Protein AF-A0A6C0HAI2-F1 (afdb_monomer)

Secondary structure (DSSP, 8-state):
---EESSHHHHHHHHHHHHHHHHHHTT-TT--PPPP-----SHHHHHHHHHHHHHHHHHHHHHT--TT----TTT--HHHHTTTS-TTTHHHHHHHHHHHHHHHHHHHHHHHH-HHHHHHHHSS-EEETTEEE--S----GGG--GGGEEEEEEE-SSTT--EEEEEEE--STT--TTHHHHHHHHHHHHHHHHHSS-GGGGTEEEEE--SEEEEE-TTS-EEEEE----TT--HHHHHHHHHHHHHHHHHHHHHHHHHTTSS---GGGS-TTSPP-HHHHHHHHHHHHT--SB-TTS-B-HHHHHHHHHHT--SS-S--TT-S-----S--HHHHHHHHHHHHHHTS-HHHHHHHHHHHHHHHHHHHHHTHHHHH-TT----HHHHHHHHHHHHHHHHHHHHTT-S--SHHHHIIIIIIIITT---SS----SS-SSBSSGGGG--HHHHHHHHHHHHHHHHHHIIIIIT-GGGHHHHHHHHHHHHHHHHHHHHHHHHHHHHHHHHHH-S----HHHHHHHHHHHHHHHHHHHHHHHHHHHHHHHHH----------------------------------

Radius of gyration: 26.61 Å; Cα contacts (8 Å, |Δi|>4): 722; chains: 1; bounding box: 64×71×85 Å

pLDDT: mean 76.35, std 20.36, range [27.28, 97.69]

Foldseek 3Di:
DDWDFLALVCLQVVLVVLLVVLCVVVVVVVDDQDGADQDDPAPVSLLVVLVVLLVVLQVQQQVQDDPPDRSGLVPFAQLPCLVSGDPVCLSVNLSSLSSLLSNLSSVLNVLLVPQVSVCVQAVDFDQFLQFTQHDDGRDDDLLDDSRQKIWDWDWDSDSNIAIEIEIEGADQQSDRFLHLLVSQSSSQSSSCVNRVDGCNSSSYFYDYPPQWYWDQDPVRDIFTFGQLFCAPPDPVLLLVLLLLLVLLLLLLQVVLCVLVCVLVDQQQPDHNPDPRPVVSLVVSLVSLVPDDCAPPVQQGPPLVNVVCVLLLNPPRHQDDPPRPDHPPDPCSVSSVSSSVLNSLQRNDYLNVLSVVLSVLVSVLRVLSSVCSVCQNDLFNPVDPVSVVSSSSSQSSQSSSCSSSSDLQRGSLLCLLVVFPVVVVPDPPDDDFDPSDGRGSHSLSSQHLSSLVSNLSSLSSQLVSLCSNALLDPVRPVVSVVSCVRRVVSNVSSSVSNVVNVVVVVCVVPPPDCPDPVVVVVCVVVVVVVVVVVSVVVSVVSVVVVVVPDDPPPDDDDDDDDDDDDDDDDDDDDDDDDDDDDD

Solvent-accessible surface area (backbone atoms only — not comparable to full-atom values): 32892 Å² total; per-residue (Å²): 126,79,67,38,56,44,44,68,64,49,49,53,53,48,49,53,51,52,51,51,52,31,34,62,76,68,70,38,85,88,65,79,78,80,77,77,83,84,86,67,90,47,70,65,60,46,48,53,54,49,49,56,48,50,51,53,49,39,52,54,31,57,74,38,42,52,96,90,52,80,40,39,71,90,76,56,36,44,86,62,51,55,78,64,37,54,81,84,49,33,59,54,50,41,51,49,52,49,50,52,52,49,47,47,51,46,48,39,57,52,33,71,74,29,62,70,61,34,47,75,64,29,73,45,81,41,77,46,71,45,32,83,33,62,56,96,72,88,69,61,64,96,66,47,62,63,71,45,24,28,37,32,74,46,60,56,80,49,70,86,49,49,37,40,32,33,41,31,68,53,56,62,92,77,44,52,73,36,53,57,28,49,52,54,48,48,40,51,40,48,42,26,71,73,67,52,40,60,52,65,38,63,33,33,48,80,43,72,51,82,53,53,47,49,40,80,41,97,87,76,46,72,44,61,22,33,58,65,53,21,62,86,50,48,72,67,57,49,55,73,42,32,24,44,55,44,13,50,35,52,43,32,47,51,48,26,35,41,77,64,55,74,40,83,70,67,50,44,76,46,41,70,79,50,82,74,59,64,66,54,50,50,50,52,49,51,54,50,72,69,59,60,77,40,46,100,84,59,44,28,43,70,79,54,41,59,45,24,66,73,69,68,45,31,87,63,42,63,80,52,96,82,44,97,37,72,51,82,59,97,74,53,68,38,56,60,46,6,43,50,53,31,45,63,46,54,71,31,34,44,59,58,29,51,54,52,21,36,56,29,40,20,50,28,41,42,55,47,46,79,42,33,69,65,56,70,35,94,72,62,70,91,44,72,65,61,56,50,52,33,50,54,35,43,43,30,46,11,43,22,27,53,37,67,70,47,90,68,34,43,61,40,27,42,29,48,50,52,46,24,61,70,58,60,52,77,85,76,89,70,82,65,62,86,82,56,57,49,21,76,41,51,67,60,23,49,13,61,45,20,26,52,54,29,28,53,55,31,46,26,50,48,51,18,44,43,72,54,20,57,81,42,85,94,31,44,69,60,21,52,56,48,47,69,58,33,52,58,54,28,50,50,23,53,51,54,40,51,52,55,53,51,51,56,47,32,72,74,70,43,91,60,88,77,54,66,63,56,59,52,47,47,50,53,49,48,54,47,50,48,57,48,50,53,52,49,51,52,54,49,55,60,51,51,60,66,71,71,60,80,83,78,87,77,90,78,88,79,90,79,92,78,87,82,80,90,75,86,81,80,83,81,78,88,78,89,77,90,82,84,89,132

Nearest PDB structures (foldseek):
  7y50-assembly1_A  TM=1.697E-01  e=5.770E+00  Streptantibioticus cattleyicolor
  7y87-assembly1_A  TM=1.625E-01  e=9.893E+00  Streptantibioticus cattleyicolor

Structure (mmCIF, N/CA/C/O backbone):
data_AF-A0A6C0HAI2-F1
#
_entry.id   AF-A0A6C0HAI2-F1
#
loop_
_atom_site.group_PDB
_atom_site.id
_atom_site.type_symbol
_atom_site.label_atom_id
_atom_site.label_alt_id
_atom_site.label_comp_id
_atom_site.label_asym_id
_atom_site.label_entity_id
_atom_site.label_seq_id
_atom_site.pdbx_PDB_ins_code
_atom_site.Cartn_x
_atom_site.Cartn_y
_atom_site.Cartn_z
_atom_site.occupancy
_atom_site.B_iso_or_equiv
_atom_site.auth_seq_id
_atom_site.auth_comp_id
_atom_site.auth_asym_id
_atom_site.auth_atom_id
_atom_site.pdbx_PDB_model_num
ATOM 1 N N . MET A 1 1 ? -10.559 -5.065 -10.187 1.00 58.41 1 MET A N 1
ATOM 2 C CA . MET A 1 1 ? -11.868 -4.382 -10.156 1.00 58.41 1 MET A CA 1
ATOM 3 C C . MET A 1 1 ? -11.741 -3.027 -10.829 1.00 58.41 1 MET A C 1
ATOM 5 O O . MET A 1 1 ? -10.653 -2.462 -10.747 1.00 58.41 1 MET A O 1
ATOM 9 N N . PRO A 1 2 ? -12.788 -2.547 -11.521 1.00 72.25 2 PRO A N 1
ATOM 10 C CA . PRO A 1 2 ? -12.828 -1.164 -11.979 1.00 72.25 2 PRO A CA 1
ATOM 11 C C . PRO A 1 2 ? -12.835 -0.239 -10.762 1.00 72.25 2 PRO A C 1
ATOM 13 O O . PRO A 1 2 ? -13.408 -0.588 -9.730 1.00 72.25 2 PRO A O 1
ATOM 16 N N . LEU A 1 3 ? -12.199 0.919 -10.889 1.00 83.69 3 LEU A N 1
ATOM 17 C CA . LEU A 1 3 ? -12.371 1.970 -9.903 1.00 83.69 3 LEU A CA 1
ATOM 18 C C . LEU A 1 3 ? -13.793 2.531 -9.988 1.00 83.69 3 LEU A C 1
ATOM 20 O O . LEU A 1 3 ? -14.357 2.642 -11.078 1.00 83.69 3 LEU A O 1
ATOM 24 N N . VAL A 1 4 ? -14.352 2.901 -8.844 1.00 88.75 4 VAL A N 1
ATOM 25 C CA . VAL A 1 4 ? -15.675 3.529 -8.729 1.00 88.75 4 VAL A CA 1
ATOM 26 C C . VAL A 1 4 ? -15.524 4.955 -8.222 1.00 88.75 4 VAL A C 1
ATOM 28 O O . VAL A 1 4 ? -14.529 5.269 -7.582 1.00 88.75 4 VAL A O 1
ATOM 31 N N . ASN A 1 5 ? -16.490 5.834 -8.476 1.00 91.69 5 ASN A N 1
ATOM 32 C CA . ASN A 1 5 ? -16.443 7.191 -7.921 1.00 91.69 5 ASN A CA 1
ATOM 33 C C . ASN A 1 5 ? -16.465 7.128 -6.387 1.00 91.69 5 ASN A C 1
ATOM 35 O O . ASN A 1 5 ? -17.247 6.363 -5.824 1.00 91.69 5 ASN A O 1
ATOM 39 N N . PHE A 1 6 ? -15.654 7.935 -5.710 1.00 93.75 6 PHE A N 1
ATOM 40 C CA . PHE A 1 6 ? -15.617 8.008 -4.254 1.00 93.75 6 PHE A CA 1
ATOM 41 C C . PHE A 1 6 ? -16.799 8.838 -3.750 1.00 93.75 6 PHE A C 1
ATOM 43 O O . PHE A 1 6 ? -16.727 10.048 -3.559 1.00 93.75 6 PHE A O 1
ATOM 50 N N . ASN A 1 7 ? -17.932 8.165 -3.595 1.00 94.88 7 ASN A N 1
ATOM 51 C CA . ASN A 1 7 ? -19.150 8.730 -3.043 1.00 94.88 7 ASN A CA 1
ATOM 52 C C . ASN A 1 7 ? -19.870 7.692 -2.182 1.00 94.88 7 ASN A C 1
ATOM 54 O O . ASN A 1 7 ? -19.591 6.495 -2.270 1.00 94.88 7 ASN A O 1
ATOM 58 N N . GLN A 1 8 ? -20.819 8.163 -1.375 1.00 95.50 8 GLN A N 1
ATOM 59 C CA . GLN A 1 8 ? -21.605 7.326 -0.470 1.00 95.50 8 GLN A CA 1
ATOM 60 C C . GLN A 1 8 ? -22.185 6.081 -1.153 1.00 95.50 8 GLN A C 1
ATOM 62 O O . GLN A 1 8 ? -21.957 4.969 -0.681 1.00 95.50 8 GLN A O 1
ATOM 67 N N . LYS A 1 9 ? -22.862 6.247 -2.297 1.00 95.62 9 LYS A N 1
ATOM 68 C CA . LYS A 1 9 ? -23.491 5.133 -3.016 1.00 95.62 9 LYS A CA 1
ATOM 69 C C . LYS A 1 9 ? -22.469 4.070 -3.425 1.00 95.62 9 LYS A C 1
ATOM 71 O O . LYS A 1 9 ? -22.665 2.899 -3.130 1.00 95.62 9 LYS A O 1
ATOM 76 N N . SER A 1 10 ? -21.364 4.463 -4.058 1.00 95.06 10 SER A N 1
ATOM 77 C CA . SER A 1 10 ? -20.327 3.521 -4.493 1.00 95.06 10 SER A CA 1
ATOM 78 C C . SER A 1 10 ? -19.691 2.758 -3.328 1.00 95.06 10 SER A C 1
ATOM 80 O O . SER A 1 10 ? -19.341 1.589 -3.485 1.00 95.06 10 SER A O 1
ATOM 82 N N . ILE A 1 11 ? -19.527 3.404 -2.167 1.00 95.75 11 ILE A N 1
ATOM 83 C CA . ILE A 1 11 ? -18.979 2.772 -0.959 1.00 95.75 11 ILE A CA 1
ATOM 84 C C . ILE A 1 11 ? -19.963 1.715 -0.434 1.00 95.75 11 ILE A C 1
ATOM 86 O O . ILE A 1 11 ? -19.559 0.581 -0.179 1.00 95.75 11 ILE A O 1
ATOM 90 N N . VAL A 1 12 ? -21.254 2.049 -0.337 1.00 96.38 12 VAL A N 1
ATOM 91 C CA . VAL A 1 12 ? -22.316 1.131 0.117 1.00 96.38 12 VAL A CA 1
ATOM 92 C C . VAL A 1 12 ? -22.511 -0.038 -0.855 1.00 96.38 12 VAL A C 1
ATOM 94 O O . VAL A 1 12 ? -22.564 -1.197 -0.431 1.00 96.38 12 VAL A O 1
ATOM 97 N N . ASP A 1 13 ? -22.556 0.244 -2.158 1.00 95.50 13 ASP A N 1
ATOM 98 C CA . ASP A 1 13 ? -22.670 -0.770 -3.209 1.00 95.50 13 ASP A CA 1
ATOM 99 C C . ASP A 1 13 ? -21.446 -1.703 -3.198 1.00 95.50 13 ASP A C 1
ATOM 101 O O . ASP A 1 13 ? -21.588 -2.923 -3.311 1.00 95.50 13 ASP A O 1
ATOM 105 N N . GLY A 1 14 ? -20.244 -1.143 -3.009 1.00 94.56 14 GLY A N 1
ATOM 106 C CA . GLY A 1 14 ? -18.997 -1.895 -2.868 1.00 94.56 14 GLY A CA 1
ATOM 107 C C . GLY A 1 14 ? -19.020 -2.841 -1.667 1.00 94.56 14 GLY A C 1
ATOM 108 O O . GLY A 1 14 ? -18.774 -4.034 -1.834 1.00 94.56 14 GLY A O 1
ATOM 109 N N . TYR A 1 15 ? -19.400 -2.339 -0.487 1.00 95.69 15 TYR A N 1
ATOM 110 C CA . TYR A 1 15 ? -19.545 -3.151 0.726 1.00 95.69 15 TYR A CA 1
ATOM 111 C C . TYR A 1 15 ? -20.521 -4.308 0.511 1.00 95.69 15 TYR A C 1
ATOM 113 O O . TYR A 1 15 ? -20.198 -5.469 0.761 1.00 95.69 15 TYR A O 1
ATOM 121 N N . THR A 1 16 ? -21.709 -3.988 -0.005 1.00 95.75 16 THR A N 1
ATOM 122 C CA . THR A 1 16 ? -22.779 -4.959 -0.251 1.00 95.75 16 THR A CA 1
ATOM 123 C C . THR A 1 16 ? -22.314 -6.051 -1.207 1.00 95.75 16 THR A C 1
ATOM 125 O O . THR A 1 16 ? -22.527 -7.239 -0.961 1.00 95.75 16 THR A O 1
ATOM 128 N N . LYS A 1 17 ? -21.640 -5.666 -2.295 1.00 94.81 17 LYS A N 1
ATOM 129 C CA . LYS A 1 17 ? -21.094 -6.600 -3.279 1.00 94.81 17 LYS A CA 1
ATOM 130 C C . LYS A 1 17 ? -20.059 -7.540 -2.661 1.00 94.81 17 LYS A C 1
ATOM 132 O O . LYS A 1 17 ? -20.156 -8.751 -2.868 1.00 94.81 17 LYS A O 1
ATOM 137 N N . ASP A 1 18 ? -19.094 -7.006 -1.921 1.00 94.00 18 ASP A N 1
ATOM 138 C CA . ASP A 1 18 ? -17.981 -7.795 -1.389 1.00 94.00 18 ASP A CA 1
ATOM 139 C C . ASP A 1 18 ? -18.441 -8.742 -0.281 1.00 94.00 18 ASP A C 1
ATOM 141 O O . ASP A 1 18 ? -18.089 -9.924 -0.288 1.00 94.00 18 ASP A O 1
ATOM 145 N N . VAL A 1 19 ? -19.330 -8.278 0.597 1.00 94.75 19 VAL A N 1
ATOM 146 C CA . VAL A 1 19 ? -19.957 -9.107 1.629 1.00 94.75 19 VAL A CA 1
ATOM 147 C C . VAL A 1 19 ? -20.820 -10.214 1.030 1.00 94.75 19 VAL A C 1
ATOM 149 O O . VAL A 1 19 ? -20.687 -11.369 1.431 1.00 94.75 19 VAL A O 1
ATOM 152 N N . ASN A 1 20 ? -21.669 -9.908 0.046 1.00 94.56 20 ASN A N 1
ATOM 153 C CA . ASN A 1 20 ? -22.500 -10.928 -0.597 1.00 94.56 20 ASN A CA 1
ATOM 154 C C . ASN A 1 20 ? -21.644 -11.959 -1.338 1.00 94.56 20 ASN A C 1
ATOM 156 O O . ASN A 1 20 ? -21.903 -13.160 -1.253 1.00 94.56 20 ASN A O 1
ATOM 160 N N . SER A 1 21 ? -20.594 -11.508 -2.030 1.00 94.25 21 SER A N 1
ATOM 161 C CA . SER A 1 21 ? -19.612 -12.396 -2.654 1.00 94.25 21 SER A CA 1
ATOM 162 C C . SER A 1 21 ? -18.973 -13.316 -1.611 1.00 94.25 21 SER A C 1
ATOM 164 O O . SER A 1 21 ? -18.939 -14.534 -1.790 1.00 94.25 21 SER A O 1
ATOM 166 N N . PHE A 1 22 ? -18.530 -12.764 -0.482 1.00 94.94 22 PHE A N 1
ATOM 167 C CA . PHE A 1 22 ? -17.931 -13.530 0.605 1.00 94.94 22 PHE A CA 1
ATOM 168 C C . PHE A 1 22 ? -18.897 -14.562 1.208 1.00 94.94 22 PHE A C 1
ATOM 170 O O . PHE A 1 22 ? -18.537 -15.736 1.320 1.00 94.94 22 PHE A O 1
ATOM 177 N N . ILE A 1 23 ? -20.127 -14.160 1.546 1.00 94.50 23 ILE A N 1
ATOM 178 C CA . ILE A 1 23 ? -21.159 -15.036 2.124 1.00 94.50 23 ILE A CA 1
ATOM 179 C C . ILE A 1 23 ? -21.484 -16.193 1.178 1.00 94.50 23 ILE A C 1
ATOM 181 O O . ILE A 1 23 ? -21.530 -17.348 1.611 1.00 94.50 23 ILE A O 1
ATOM 185 N N . ASN A 1 24 ? -21.666 -15.899 -0.111 1.00 93.81 24 ASN A N 1
ATOM 186 C CA . ASN A 1 24 ? -21.979 -16.907 -1.120 1.00 93.81 24 ASN A CA 1
ATOM 187 C C . ASN A 1 24 ? -20.831 -17.908 -1.288 1.00 93.81 24 ASN A C 1
ATOM 189 O O . ASN A 1 24 ? -21.061 -19.118 -1.272 1.00 93.81 24 ASN A O 1
ATOM 193 N N . ASN A 1 25 ? -19.590 -17.423 -1.376 1.00 92.81 25 ASN A N 1
ATOM 194 C CA . ASN A 1 25 ? -18.416 -18.278 -1.556 1.00 92.81 25 ASN A CA 1
ATOM 195 C C . ASN A 1 25 ? -18.114 -19.149 -0.327 1.00 92.81 25 ASN A C 1
ATOM 197 O O . ASN A 1 25 ? -17.662 -20.283 -0.475 1.00 92.81 25 ASN A O 1
ATOM 201 N N . ASN A 1 26 ? -18.419 -18.659 0.878 1.00 90.50 26 ASN A N 1
ATOM 202 C CA . ASN A 1 26 ? -18.211 -19.389 2.131 1.00 90.50 26 ASN A CA 1
ATOM 203 C C . ASN A 1 26 ? -19.465 -20.144 2.620 1.00 90.50 26 ASN A C 1
ATOM 205 O O . ASN A 1 26 ? -19.436 -20.741 3.694 1.00 90.50 26 ASN A O 1
ATOM 209 N N . LYS A 1 27 ? -20.558 -20.159 1.839 1.00 92.81 27 LYS A N 1
ATOM 210 C CA . LYS A 1 27 ? -21.834 -20.838 2.156 1.00 92.81 27 LYS A CA 1
ATOM 211 C C . LYS A 1 27 ? -22.443 -20.416 3.504 1.00 92.81 27 LYS A C 1
ATOM 213 O O . LYS A 1 27 ? -23.020 -21.229 4.224 1.00 92.81 27 LYS A O 1
ATOM 218 N N . MET A 1 28 ? -22.350 -19.133 3.840 1.00 91.00 28 MET A N 1
ATOM 219 C CA . MET A 1 28 ? -22.772 -18.575 5.132 1.00 91.00 28 MET A CA 1
ATOM 220 C C . MET A 1 28 ? -24.189 -17.984 5.103 1.00 91.00 28 MET A C 1
ATOM 222 O O . MET A 1 28 ? -24.422 -16.889 5.603 1.00 91.00 28 MET A O 1
ATOM 226 N N . GLN A 1 29 ? -25.152 -18.699 4.518 1.00 88.88 29 GLN A N 1
ATOM 227 C CA . GLN A 1 29 ? -26.498 -18.171 4.222 1.00 88.88 29 GLN A CA 1
ATOM 228 C C . GLN A 1 29 ? -27.282 -17.691 5.459 1.00 88.88 29 GLN A C 1
ATOM 230 O O . GLN A 1 29 ? -28.188 -16.874 5.334 1.00 88.88 29 GLN A O 1
ATOM 235 N N . ASN A 1 30 ? -26.915 -18.164 6.653 1.00 89.88 30 ASN A N 1
ATOM 236 C CA . ASN A 1 30 ? -27.558 -17.778 7.911 1.00 89.88 30 ASN A CA 1
ATOM 237 C C . ASN A 1 30 ? -26.963 -16.509 8.544 1.00 89.88 30 ASN A C 1
ATOM 239 O O . ASN A 1 30 ? -27.468 -16.054 9.569 1.00 89.88 30 ASN A O 1
ATOM 243 N N . ILE A 1 31 ? -25.883 -15.951 7.988 1.00 89.12 31 ILE A N 1
ATOM 244 C CA . ILE A 1 31 ? -25.259 -14.739 8.522 1.00 89.12 31 ILE A CA 1
ATOM 245 C C . ILE A 1 31 ? -25.843 -13.527 7.805 1.00 89.12 31 ILE A C 1
ATOM 247 O O . ILE A 1 31 ? -25.642 -13.343 6.609 1.00 89.12 31 ILE A O 1
ATOM 251 N N . GLN A 1 32 ? -26.545 -12.689 8.564 1.00 89.50 32 GLN A N 1
ATOM 252 C CA . GLN A 1 32 ? -27.006 -11.381 8.112 1.00 89.50 32 GLN A CA 1
ATOM 253 C C . GLN A 1 32 ? -25.905 -10.349 8.403 1.00 89.50 32 GLN A C 1
ATOM 255 O O . GLN A 1 32 ? -25.608 -10.104 9.578 1.00 89.50 32 GLN A O 1
ATOM 260 N N . PRO A 1 33 ? -25.256 -9.772 7.378 1.00 88.94 33 PRO A N 1
ATOM 261 C CA . PRO A 1 33 ? -24.289 -8.707 7.593 1.00 88.94 33 PRO A CA 1
ATOM 262 C C . PRO A 1 33 ? -25.000 -7.459 8.116 1.00 88.94 33 PRO A C 1
ATOM 264 O O . PRO A 1 33 ? -26.135 -7.166 7.745 1.00 88.94 33 PRO A O 1
ATOM 267 N N . MET A 1 34 ? -24.333 -6.715 8.995 1.00 90.50 34 MET A N 1
ATOM 268 C CA . MET A 1 34 ? -24.876 -5.443 9.460 1.00 90.50 34 MET A CA 1
ATOM 269 C C . MET A 1 34 ? -24.756 -4.398 8.343 1.00 90.50 34 MET A C 1
ATOM 271 O O . MET A 1 34 ? -23.677 -4.272 7.765 1.00 90.50 34 MET A O 1
ATOM 275 N N . PRO A 1 35 ? -25.815 -3.630 8.046 1.00 93.38 35 PRO A N 1
ATOM 276 C CA . PRO A 1 35 ? -25.728 -2.570 7.052 1.00 93.38 35 PRO A CA 1
ATOM 277 C C . PRO A 1 35 ? -24.756 -1.471 7.504 1.00 93.38 35 PRO A C 1
ATOM 279 O O . PRO A 1 35 ? -24.495 -1.298 8.700 1.00 93.38 35 PRO A O 1
ATOM 282 N N . LEU A 1 36 ? -24.236 -0.712 6.538 1.00 96.06 36 LEU A N 1
ATOM 283 C CA . LEU A 1 36 ? -23.549 0.542 6.837 1.00 96.06 36 LEU A CA 1
ATOM 284 C C . LEU A 1 36 ? -24.565 1.582 7.315 1.00 96.06 36 LEU A C 1
ATOM 286 O O . LEU A 1 36 ? -25.704 1.618 6.850 1.00 96.06 36 LEU A O 1
ATOM 290 N N . ILE A 1 37 ? -24.142 2.446 8.231 1.00 95.00 37 ILE A N 1
ATOM 291 C CA . ILE A 1 37 ? -24.922 3.603 8.657 1.00 95.00 37 ILE A CA 1
ATOM 292 C C . ILE A 1 37 ? -24.582 4.759 7.729 1.00 95.00 37 ILE A C 1
ATOM 294 O O . ILE A 1 37 ? -23.487 5.318 7.778 1.00 95.00 37 ILE A O 1
ATOM 298 N N . GLU A 1 38 ? -25.533 5.081 6.862 1.00 93.75 38 GLU A N 1
ATOM 299 C CA . GLU A 1 38 ? -25.373 6.067 5.796 1.00 93.75 38 GLU A CA 1
ATOM 300 C C . GLU A 1 38 ? -25.519 7.516 6.257 1.00 93.75 38 GLU A C 1
ATOM 302 O O . GLU A 1 38 ? -24.835 8.402 5.751 1.00 93.75 38 GLU A O 1
ATOM 307 N N . ASN A 1 39 ? -26.379 7.752 7.244 1.00 89.38 39 ASN A N 1
ATOM 308 C CA . ASN A 1 39 ? -26.705 9.086 7.730 1.00 89.38 39 ASN A CA 1
ATOM 309 C C . ASN A 1 39 ? -26.077 9.294 9.106 1.00 89.38 39 ASN A C 1
ATOM 311 O O . ASN A 1 39 ? -26.739 9.118 10.125 1.00 89.38 39 ASN A O 1
ATOM 315 N N . VAL A 1 40 ? -24.789 9.628 9.119 1.00 88.69 40 VAL A N 1
ATOM 316 C CA . VAL A 1 40 ? -24.055 9.969 10.341 1.00 88.69 40 VAL A CA 1
ATOM 317 C C . VAL A 1 40 ? -23.847 11.476 10.370 1.00 88.69 40 VAL A C 1
ATOM 319 O O . VAL A 1 40 ? -23.086 12.021 9.571 1.00 88.69 40 VAL A O 1
ATOM 322 N N . ASN A 1 41 ? -24.537 12.149 11.286 1.00 89.38 41 ASN A N 1
ATOM 323 C CA . ASN A 1 41 ? -24.538 13.606 11.398 1.00 89.38 41 ASN A CA 1
ATOM 324 C C . ASN A 1 41 ? -23.660 14.109 12.545 1.00 89.38 41 ASN A C 1
ATOM 326 O O . ASN A 1 41 ? -23.377 15.304 12.611 1.00 89.38 41 ASN A O 1
ATOM 330 N N . THR A 1 42 ? -23.231 13.221 13.447 1.00 93.69 42 THR A N 1
ATOM 331 C CA . THR A 1 42 ? -22.398 13.570 14.606 1.00 93.69 42 THR A CA 1
ATOM 332 C C . THR A 1 42 ? -21.231 12.599 14.794 1.00 93.69 42 THR A C 1
ATOM 334 O O . THR A 1 42 ? -21.265 11.449 14.354 1.00 93.69 42 THR A O 1
ATOM 337 N N . ILE A 1 43 ? -20.182 13.058 15.485 1.00 93.69 43 ILE A N 1
ATOM 338 C CA . ILE A 1 43 ? -19.055 12.197 15.876 1.00 93.69 43 ILE A CA 1
ATOM 339 C C . ILE A 1 43 ? -19.523 11.100 16.839 1.00 93.69 43 ILE A C 1
ATOM 341 O O . ILE A 1 43 ? -19.052 9.972 16.730 1.00 93.69 43 ILE A O 1
ATOM 345 N N . ASP A 1 44 ? -20.461 11.399 17.740 1.00 94.94 44 ASP A N 1
ATOM 346 C CA . ASP A 1 44 ? -20.955 10.440 18.733 1.00 94.94 44 ASP A CA 1
ATOM 347 C C . ASP A 1 44 ? -21.728 9.286 18.084 1.00 94.94 44 ASP A C 1
ATOM 349 O O . ASP A 1 44 ? -21.534 8.127 18.449 1.00 94.94 44 ASP A O 1
ATOM 353 N N . GLU A 1 45 ? -22.553 9.566 17.069 1.00 94.00 45 GLU A N 1
ATOM 354 C CA . GLU A 1 45 ? -23.212 8.529 16.261 1.00 94.00 45 GLU A CA 1
ATOM 355 C C . GLU A 1 45 ? -22.185 7.601 15.602 1.00 94.00 45 GLU A C 1
ATOM 357 O O . GLU A 1 45 ? -22.308 6.370 15.668 1.00 94.00 45 GLU A O 1
ATOM 362 N N . MET A 1 46 ? -21.128 8.177 15.020 1.00 94.62 46 MET A N 1
ATOM 363 C CA . MET A 1 46 ? -20.038 7.398 14.438 1.00 94.62 46 MET A CA 1
ATOM 364 C C . MET A 1 46 ? -19.308 6.577 15.504 1.00 94.62 46 MET A C 1
ATOM 366 O O . MET A 1 46 ? -19.101 5.378 15.327 1.00 94.62 46 MET A O 1
ATOM 370 N N . ALA A 1 47 ? -18.950 7.192 16.632 1.00 95.25 47 ALA A N 1
ATOM 371 C CA . ALA A 1 47 ? -18.234 6.543 17.723 1.00 95.25 47 ALA A CA 1
ATOM 372 C C . ALA A 1 47 ? -19.032 5.366 18.295 1.00 95.25 47 ALA A C 1
ATOM 374 O O . ALA A 1 47 ? -18.472 4.290 18.491 1.00 95.25 47 ALA A O 1
ATOM 375 N N . ASN A 1 48 ? -20.344 5.520 18.484 1.00 95.38 48 ASN A N 1
ATOM 376 C CA . ASN A 1 48 ? -21.231 4.443 18.925 1.00 95.38 48 ASN A CA 1
ATOM 377 C C . ASN A 1 48 ? -21.260 3.283 17.923 1.00 95.38 48 ASN A C 1
ATOM 379 O O . ASN A 1 48 ? -21.162 2.118 18.316 1.00 95.38 48 ASN A O 1
ATOM 383 N N . THR A 1 49 ? -21.317 3.597 16.628 1.00 94.44 49 THR A N 1
ATOM 384 C CA . THR A 1 49 ? -21.267 2.600 15.548 1.00 94.44 49 THR A CA 1
ATOM 385 C C . THR A 1 49 ? -19.946 1.833 15.559 1.00 94.44 49 THR A C 1
ATOM 387 O O . THR A 1 49 ? -19.933 0.601 15.522 1.00 94.44 49 THR A O 1
ATOM 390 N N . MET A 1 50 ? -18.825 2.548 15.670 1.00 95.50 50 MET A N 1
ATOM 391 C CA . MET A 1 50 ? -17.487 1.958 15.741 1.00 95.50 50 MET A CA 1
ATOM 392 C C . MET A 1 50 ? -17.324 1.096 16.987 1.00 95.50 50 MET A C 1
ATOM 394 O O . MET A 1 50 ? -16.895 -0.050 16.882 1.00 95.50 50 MET A O 1
ATOM 398 N N . ASN A 1 51 ? -17.750 1.591 18.148 1.00 95.56 51 ASN A N 1
ATOM 399 C CA . ASN A 1 51 ? -17.698 0.856 19.407 1.00 95.56 51 ASN A CA 1
ATOM 400 C C . ASN A 1 51 ? -18.518 -0.436 19.348 1.00 95.56 51 ASN A C 1
ATOM 402 O O . ASN A 1 51 ? -18.071 -1.457 19.870 1.00 95.56 51 ASN A O 1
ATOM 406 N N . ALA A 1 52 ? -19.674 -0.440 18.678 1.00 95.62 52 ALA A N 1
ATOM 407 C CA . ALA A 1 52 ? -20.468 -1.652 18.497 1.00 95.62 52 ALA A CA 1
ATOM 408 C C . ALA A 1 52 ? -19.729 -2.717 17.663 1.00 95.62 52 ALA A C 1
ATOM 410 O O . ALA A 1 52 ? -19.741 -3.897 18.023 1.00 95.62 52 ALA A O 1
ATOM 411 N N . ILE A 1 53 ? -19.048 -2.318 16.582 1.00 95.88 53 ILE A N 1
ATOM 412 C CA . ILE A 1 53 ? -18.235 -3.231 15.759 1.00 95.88 53 ILE A CA 1
ATOM 413 C C . ILE A 1 53 ? -17.015 -3.723 16.554 1.00 95.88 53 ILE A C 1
ATOM 415 O O . ILE A 1 53 ? -16.775 -4.929 16.629 1.00 95.88 53 ILE A O 1
ATOM 419 N N . ILE A 1 54 ? -16.284 -2.810 17.201 1.00 95.69 54 ILE A N 1
ATOM 420 C CA . ILE A 1 54 ? -15.092 -3.105 18.013 1.00 95.69 54 ILE A CA 1
ATOM 421 C C . ILE A 1 54 ? -15.430 -4.061 19.160 1.00 95.69 54 ILE A C 1
ATOM 423 O O . ILE A 1 54 ? -14.704 -5.024 19.389 1.00 95.69 54 ILE A O 1
ATOM 427 N N . THR A 1 55 ? -16.559 -3.856 19.841 1.00 95.69 55 THR A N 1
ATOM 428 C CA . THR A 1 55 ? -17.019 -4.736 20.926 1.00 95.69 55 THR A CA 1
ATOM 429 C C . THR A 1 55 ? -17.239 -6.161 20.427 1.00 95.69 55 THR A C 1
ATOM 431 O O . THR A 1 55 ? -16.842 -7.114 21.095 1.00 95.69 55 THR A O 1
ATOM 434 N N . LYS A 1 56 ? -17.815 -6.328 19.229 1.00 95.94 56 LYS A N 1
ATOM 435 C CA . LYS A 1 56 ? -18.002 -7.652 18.618 1.00 95.94 56 LYS A CA 1
ATOM 436 C C . LYS A 1 56 ? -16.676 -8.299 18.229 1.00 95.94 56 LYS A C 1
ATOM 438 O O . LYS A 1 56 ? -16.499 -9.486 18.489 1.00 95.94 56 LYS A O 1
ATOM 443 N N . ILE A 1 57 ? -15.743 -7.532 17.659 1.00 95.25 57 ILE A N 1
ATOM 444 C CA . ILE A 1 57 ? -14.388 -8.020 17.364 1.00 95.25 57 ILE A CA 1
ATOM 445 C C . ILE A 1 57 ? -13.719 -8.489 18.658 1.00 95.25 57 ILE A C 1
ATOM 447 O O . ILE A 1 57 ? -13.278 -9.630 18.730 1.00 95.25 57 ILE A O 1
ATOM 451 N N . ASN A 1 58 ? -13.715 -7.659 19.702 1.00 93.81 58 ASN A N 1
ATOM 452 C CA . ASN A 1 58 ? -13.108 -8.000 20.986 1.00 93.81 58 ASN A CA 1
ATOM 453 C C . ASN A 1 58 ? -13.763 -9.232 21.634 1.00 93.81 58 ASN A C 1
ATOM 455 O O . ASN A 1 58 ? -13.063 -10.064 22.197 1.00 93.81 58 ASN A O 1
ATOM 459 N N . GLY A 1 59 ? -15.083 -9.396 21.502 1.00 94.44 59 GLY A N 1
ATOM 460 C CA . GLY A 1 59 ? -15.780 -10.607 21.943 1.00 94.44 59 GLY A CA 1
ATOM 461 C C . GLY A 1 59 ? -15.263 -11.876 21.256 1.00 94.44 59 GLY A C 1
ATOM 462 O O . GLY A 1 59 ? -15.009 -12.868 21.933 1.00 94.44 59 GLY A O 1
ATOM 463 N N . ILE A 1 60 ? -15.038 -11.831 19.936 1.00 94.12 60 ILE A N 1
ATOM 464 C CA . ILE A 1 60 ? -14.417 -12.942 19.195 1.00 94.12 60 ILE A CA 1
ATOM 465 C C . ILE A 1 60 ? -12.999 -13.192 19.715 1.00 94.12 60 ILE A C 1
ATOM 467 O O . ILE A 1 60 ? -12.662 -14.328 20.026 1.00 94.12 60 ILE A O 1
ATOM 471 N N . LEU A 1 61 ? -12.172 -12.153 19.859 1.00 91.94 61 LEU A N 1
ATOM 472 C CA . LEU A 1 61 ? -10.794 -12.314 20.341 1.00 91.94 61 LEU A CA 1
ATOM 473 C C . LEU A 1 61 ? -10.754 -13.003 21.717 1.00 91.94 61 LEU A C 1
ATOM 475 O O . LEU A 1 61 ? -10.117 -14.045 21.866 1.00 91.94 61 LEU A O 1
ATOM 479 N N . LEU A 1 62 ? -11.532 -12.504 22.683 1.00 90.62 62 LEU A N 1
ATOM 480 C CA . LEU A 1 62 ? -11.570 -13.040 24.047 1.00 90.62 62 LEU A CA 1
ATOM 481 C C . LEU A 1 62 ? -12.072 -14.491 24.114 1.00 90.62 62 LEU A C 1
ATOM 483 O O . LEU A 1 62 ? -11.593 -15.264 24.944 1.00 90.62 62 LEU A O 1
ATOM 487 N N . ASN A 1 63 ? -12.988 -14.889 23.226 1.00 90.19 63 ASN A N 1
ATOM 488 C CA . ASN A 1 63 ? -13.492 -16.265 23.155 1.00 90.19 63 ASN A CA 1
ATOM 489 C C . ASN A 1 63 ? -12.473 -17.264 22.577 1.00 90.19 63 ASN A C 1
ATOM 491 O O . ASN A 1 63 ? -12.627 -18.470 22.772 1.00 90.19 63 ASN A O 1
ATOM 495 N N . ASN A 1 64 ? -11.439 -16.783 21.880 1.00 86.31 64 ASN A N 1
ATOM 496 C CA . ASN A 1 64 ? -10.438 -17.611 21.201 1.00 86.31 64 ASN A CA 1
ATOM 497 C C . ASN A 1 64 ? -9.075 -17.642 21.892 1.00 86.31 64 ASN A C 1
ATOM 499 O O . ASN A 1 64 ? -8.135 -18.215 21.344 1.00 86.31 64 ASN A O 1
ATOM 503 N N . GLY A 1 65 ? -8.944 -17.060 23.086 1.00 70.19 65 GLY A N 1
ATOM 504 C CA . GLY A 1 65 ? -7.704 -17.121 23.856 1.00 70.19 65 GLY A CA 1
ATOM 505 C C . GLY A 1 65 ? -7.306 -18.567 24.168 1.00 70.19 65 GLY A C 1
ATOM 506 O O . GLY A 1 65 ? -7.846 -19.191 25.082 1.00 70.19 65 GLY A O 1
ATOM 507 N N . VAL A 1 66 ? -6.345 -19.113 23.420 1.00 57.62 66 VAL A N 1
ATOM 508 C CA . VAL A 1 66 ? -5.728 -20.407 23.730 1.00 57.62 66 VAL A CA 1
ATOM 509 C C . VAL A 1 66 ? -4.796 -20.213 24.928 1.00 57.62 66 VAL A C 1
ATOM 511 O O . VAL A 1 66 ? -4.118 -19.194 25.051 1.00 57.62 66 VAL A O 1
ATOM 514 N N . SER A 1 67 ? -4.758 -21.190 25.837 1.00 48.25 67 SER A N 1
ATOM 515 C CA . SER A 1 67 ? -3.940 -21.169 27.055 1.00 48.25 67 SER A CA 1
ATOM 516 C C . SER A 1 67 ? -2.488 -20.738 26.780 1.00 48.25 67 SER A C 1
ATOM 518 O O . SER A 1 67 ? -1.701 -21.537 26.272 1.00 48.25 67 SER A O 1
ATOM 520 N N . GLY A 1 68 ? -2.142 -19.492 27.127 1.00 55.19 68 GLY A N 1
ATOM 521 C CA . GLY A 1 68 ? -0.787 -18.933 27.018 1.00 55.19 68 GLY A CA 1
ATOM 522 C C . GLY A 1 68 ? -0.672 -17.609 26.250 1.00 55.19 68 GLY A C 1
ATOM 523 O O . GLY A 1 68 ? 0.250 -16.853 26.537 1.00 55.19 68 GLY A O 1
ATOM 524 N N . HIS A 1 69 ? -1.613 -17.287 25.354 1.00 61.09 69 HIS A N 1
ATOM 525 C CA . HIS A 1 69 ? -1.673 -15.999 24.649 1.00 61.09 69 HIS A CA 1
ATOM 526 C C . HIS A 1 69 ? -3.117 -15.490 24.637 1.00 61.09 69 HIS A C 1
ATOM 528 O O . HIS A 1 69 ? -3.974 -16.031 23.941 1.00 61.09 69 HIS A O 1
ATOM 534 N N . ALA A 1 70 ? -3.407 -14.467 25.443 1.00 67.12 70 ALA A N 1
ATOM 535 C CA . ALA A 1 70 ? -4.703 -13.805 25.391 1.00 67.12 70 ALA A CA 1
ATOM 536 C C . ALA A 1 70 ? -4.799 -13.027 24.072 1.00 67.12 70 ALA A C 1
ATOM 538 O O . ALA A 1 70 ? -4.064 -12.062 23.868 1.00 67.12 70 ALA A O 1
ATOM 539 N N . LEU A 1 71 ? -5.691 -13.459 23.178 1.00 77.75 71 LEU A N 1
ATOM 540 C CA . LEU A 1 71 ? -6.124 -12.637 22.056 1.00 77.75 71 LEU A CA 1
ATOM 541 C C . LEU A 1 71 ? -6.994 -11.526 22.646 1.00 77.75 71 LEU A C 1
ATOM 543 O O . LEU A 1 71 ? -8.138 -11.753 23.037 1.00 77.75 71 LEU A O 1
ATOM 547 N N . ASP A 1 72 ? -6.421 -10.337 22.783 1.00 83.88 72 ASP A N 1
ATOM 548 C CA . ASP A 1 72 ? -7.105 -9.168 23.320 1.00 83.88 72 ASP A CA 1
ATOM 549 C C . ASP A 1 72 ? -7.069 -8.006 22.328 1.00 83.88 72 ASP A C 1
ATOM 551 O O . ASP A 1 72 ? -6.254 -7.950 21.400 1.00 83.88 72 ASP A O 1
ATOM 555 N N . TRP A 1 73 ? -7.974 -7.047 22.525 1.00 87.62 73 TRP A N 1
ATOM 556 C CA . TRP A 1 73 ? -7.986 -5.842 21.709 1.00 87.62 73 TRP A CA 1
ATOM 557 C C . TRP A 1 73 ? -6.659 -5.092 21.764 1.00 87.62 73 TRP A C 1
ATOM 559 O O . TRP A 1 73 ? -6.277 -4.507 20.766 1.00 87.62 73 TRP A O 1
ATOM 569 N N . VAL A 1 74 ? -5.926 -5.078 22.876 1.00 85.56 74 VAL A N 1
ATOM 570 C CA . VAL A 1 74 ? -4.705 -4.265 23.002 1.00 85.56 74 VAL A CA 1
ATOM 571 C C . VAL A 1 74 ? -3.636 -4.744 22.019 1.00 85.56 74 VAL A C 1
ATOM 573 O O . VAL A 1 74 ? -3.090 -3.928 21.269 1.00 85.56 74 VAL A O 1
ATOM 576 N N . ASN A 1 75 ? -3.427 -6.054 21.943 1.00 83.50 75 ASN A N 1
ATOM 577 C CA . ASN A 1 75 ? -2.370 -6.702 21.174 1.00 83.50 75 ASN A CA 1
ATOM 578 C C . ASN A 1 75 ? -2.797 -7.137 19.767 1.00 83.50 75 ASN A C 1
ATOM 580 O O . ASN A 1 75 ? -1.940 -7.527 18.980 1.00 83.50 75 ASN A O 1
ATOM 584 N N . PHE A 1 76 ? -4.083 -6.990 19.436 1.00 88.50 76 PHE A N 1
ATOM 585 C CA . PHE A 1 76 ? -4.660 -7.423 18.166 1.00 88.50 76 PHE A CA 1
ATOM 586 C C . PHE A 1 76 ? -3.859 -7.005 16.916 1.00 88.50 76 PHE A C 1
ATOM 588 O O . PHE A 1 76 ? -3.620 -5.806 16.699 1.00 88.50 76 PHE A O 1
ATOM 595 N N . GLU A 1 77 ? -3.518 -7.991 16.082 1.00 90.38 77 GLU A N 1
ATOM 596 C CA . GLU A 1 77 ? -2.924 -7.886 14.746 1.00 90.38 77 GLU A CA 1
ATOM 597 C C . GLU A 1 77 ? -3.520 -8.958 13.814 1.00 90.38 77 GLU A C 1
ATOM 599 O O . GLU A 1 77 ? -3.146 -10.131 13.850 1.00 90.38 77 GLU A O 1
ATOM 604 N N . TYR A 1 78 ? -4.438 -8.538 12.937 1.00 92.50 78 TYR A N 1
ATOM 605 C CA . TYR A 1 78 ? -5.260 -9.428 12.108 1.00 92.50 78 TYR A CA 1
ATOM 606 C C . TYR A 1 78 ? -4.446 -10.473 11.335 1.00 92.50 78 TYR A C 1
ATOM 608 O O . TYR A 1 78 ? -4.827 -11.641 11.299 1.00 92.50 78 TYR A O 1
ATOM 616 N N . SER A 1 79 ? -3.321 -10.070 10.736 1.00 88.75 79 SER A N 1
ATOM 617 C CA . SER A 1 79 ? -2.499 -10.929 9.875 1.00 88.75 79 SER A CA 1
ATOM 618 C C . SER A 1 79 ? -1.865 -12.124 10.601 1.00 88.75 79 SER A C 1
ATOM 620 O O . SER A 1 79 ? -1.549 -13.119 9.945 1.00 88.75 79 SER A O 1
ATOM 622 N N . HIS A 1 80 ? -1.730 -12.078 11.934 1.00 86.25 80 HIS A N 1
ATOM 623 C CA . HIS A 1 80 ? -1.284 -13.219 12.749 1.00 86.25 80 HIS A CA 1
ATOM 624 C C . HIS A 1 80 ? -2.451 -13.865 13.488 1.00 86.25 80 HIS A C 1
ATOM 626 O O . HIS A 1 80 ? -2.642 -15.077 13.387 1.00 86.25 80 HIS A O 1
ATOM 632 N N . ASP A 1 81 ? -3.277 -13.058 14.150 1.00 89.69 81 ASP A N 1
ATOM 633 C CA . ASP A 1 81 ? -4.283 -13.549 15.094 1.00 89.69 81 ASP A CA 1
ATOM 634 C C . ASP A 1 81 ? -5.396 -14.346 14.411 1.00 89.69 81 ASP A C 1
ATOM 636 O O . ASP A 1 81 ? -5.957 -15.270 15.000 1.00 89.69 81 ASP A O 1
ATOM 640 N N . ILE A 1 82 ? -5.700 -14.059 13.138 1.00 92.44 82 ILE A N 1
ATOM 641 C CA . ILE A 1 82 ? -6.738 -14.776 12.381 1.00 92.44 82 ILE A CA 1
ATOM 642 C C . ILE A 1 82 ? -6.497 -16.294 12.332 1.00 92.44 82 ILE A C 1
ATOM 644 O O . ILE A 1 82 ? -7.449 -17.066 12.194 1.00 92.44 82 ILE A O 1
ATOM 648 N N . TYR A 1 83 ? -5.242 -16.742 12.445 1.00 89.81 83 TYR A N 1
ATOM 649 C CA . TYR A 1 83 ? -4.887 -18.162 12.435 1.00 89.81 83 TYR A CA 1
ATOM 650 C C . TYR A 1 83 ? -5.136 -18.868 13.769 1.00 89.81 83 TYR A C 1
ATOM 652 O O . TYR A 1 83 ? -5.266 -20.095 13.757 1.00 89.81 83 TYR A O 1
ATOM 660 N N . ASP A 1 84 ? -5.282 -18.117 14.858 1.00 89.69 84 ASP A N 1
ATOM 661 C CA . ASP A 1 84 ? -5.577 -18.636 16.195 1.00 89.69 84 ASP A CA 1
ATOM 662 C C . ASP A 1 84 ? -7.081 -18.599 16.510 1.00 89.69 84 ASP A C 1
ATOM 664 O O . ASP A 1 84 ? -7.561 -19.344 17.363 1.00 89.69 84 ASP A O 1
ATOM 668 N N . ILE A 1 85 ? -7.860 -17.824 15.748 1.00 91.00 85 ILE A N 1
ATOM 669 C CA . ILE A 1 85 ? -9.327 -17.837 15.810 1.00 91.00 85 ILE A CA 1
ATOM 670 C C . ILE A 1 85 ? -9.880 -19.180 15.313 1.00 91.00 85 ILE A C 1
ATOM 672 O O . ILE A 1 85 ? -9.443 -19.716 14.283 1.00 91.00 85 ILE A O 1
ATOM 676 N N . VAL A 1 86 ? -10.891 -19.722 15.999 1.00 92.38 86 VAL A N 1
ATOM 677 C CA . VAL A 1 86 ? -11.608 -20.929 15.573 1.00 92.38 86 VAL A CA 1
ATOM 678 C C . VAL A 1 86 ? -12.204 -20.739 14.181 1.00 92.38 86 VAL A C 1
ATOM 680 O O . VAL A 1 86 ? -12.728 -19.682 13.828 1.00 92.38 86 VAL A O 1
ATOM 683 N N . LEU A 1 87 ? -12.145 -21.792 13.362 1.00 92.12 87 LEU A N 1
ATOM 684 C CA . LEU A 1 87 ? -12.523 -21.728 11.944 1.00 92.12 87 LEU A CA 1
ATOM 685 C C . LEU A 1 87 ? -13.945 -21.196 11.703 1.00 92.12 87 LEU A C 1
ATOM 687 O O . LEU A 1 87 ? -14.183 -20.575 10.673 1.00 92.12 87 LEU A O 1
ATOM 691 N N . THR A 1 88 ? -14.873 -21.409 12.639 1.00 92.94 88 THR A N 1
ATOM 692 C CA . THR A 1 88 ? -16.261 -20.932 12.549 1.00 92.94 88 THR A CA 1
ATOM 693 C C . THR A 1 88 ? -16.417 -19.431 12.788 1.00 92.94 88 THR A C 1
ATOM 695 O O . THR A 1 88 ? -17.400 -18.856 12.334 1.00 92.94 88 THR A O 1
ATOM 698 N N . GLU A 1 89 ? -15.466 -18.781 13.463 1.00 94.38 89 GLU A N 1
ATOM 699 C CA . GLU A 1 89 ? -15.534 -17.350 13.790 1.00 94.38 89 GLU A CA 1
ATOM 700 C C . GLU A 1 89 ? -14.659 -16.475 12.885 1.00 94.38 89 GLU A C 1
ATOM 702 O O . GLU A 1 89 ? -14.961 -15.293 12.719 1.00 94.38 89 GLU A O 1
ATOM 707 N N . ARG A 1 90 ? -13.644 -17.037 12.207 1.00 94.69 90 ARG A N 1
ATOM 708 C CA . ARG A 1 90 ? -12.834 -16.297 11.212 1.00 94.69 90 ARG A CA 1
ATOM 709 C C . ARG A 1 90 ? -13.680 -15.559 10.172 1.00 94.69 90 ARG A C 1
ATOM 711 O O . ARG A 1 90 ? -13.374 -14.401 9.892 1.00 94.69 90 ARG A O 1
ATOM 718 N N . PRO A 1 91 ? -14.745 -16.160 9.606 1.00 95.38 91 PRO A N 1
ATOM 719 C CA . PRO A 1 91 ? -15.564 -15.456 8.633 1.00 95.38 91 PRO A CA 1
ATOM 720 C C . PRO A 1 91 ? -16.358 -14.292 9.237 1.00 95.38 91 PRO A C 1
ATOM 722 O O . PRO A 1 91 ? -16.566 -13.280 8.576 1.00 95.38 91 PRO A O 1
ATOM 725 N N . ILE A 1 92 ? -16.765 -14.402 10.506 1.00 95.56 92 ILE A N 1
ATOM 726 C CA . ILE A 1 92 ? -17.451 -13.321 11.226 1.00 95.56 92 ILE A CA 1
ATOM 727 C C . ILE A 1 92 ? -16.471 -12.172 11.480 1.00 95.56 92 ILE A C 1
ATOM 729 O O . ILE A 1 92 ? -16.798 -11.015 11.220 1.00 95.56 92 ILE A O 1
ATOM 733 N N . LEU A 1 93 ? -15.248 -12.485 11.917 1.00 95.69 93 LEU A N 1
ATOM 734 C CA . LEU A 1 93 ? -14.193 -11.491 12.103 1.00 95.69 93 LEU A CA 1
ATOM 735 C C . LEU A 1 93 ? -13.849 -10.776 10.786 1.00 95.69 93 LEU A C 1
ATOM 737 O O . LEU A 1 93 ? -13.703 -9.554 10.771 1.00 95.69 93 LEU A O 1
ATOM 741 N N . TRP A 1 94 ? -13.799 -11.510 9.669 1.00 96.25 94 TRP A N 1
ATOM 742 C CA . TRP A 1 94 ? -13.602 -10.929 8.338 1.00 96.25 94 TRP A CA 1
ATOM 743 C C . TRP A 1 94 ? -14.713 -9.933 7.972 1.00 96.25 94 TRP A C 1
ATOM 745 O O . TRP A 1 94 ? -14.403 -8.832 7.507 1.00 96.25 94 TRP A O 1
ATOM 755 N N . LEU A 1 95 ? -15.984 -10.282 8.228 1.00 96.12 95 LEU A N 1
ATOM 756 C CA . LEU A 1 95 ? -17.145 -9.419 7.966 1.00 96.12 95 LEU A CA 1
ATOM 757 C C . LEU A 1 95 ? -17.113 -8.143 8.814 1.00 96.12 95 LEU A C 1
ATOM 759 O O . LEU A 1 95 ? -17.340 -7.055 8.289 1.00 96.12 95 LEU A O 1
ATOM 763 N N . LEU A 1 96 ? -16.792 -8.263 10.107 1.00 96.62 96 LEU A N 1
ATOM 764 C CA . LEU A 1 96 ? -16.682 -7.121 11.020 1.00 96.62 96 LEU A CA 1
ATOM 765 C C . LEU A 1 96 ? -15.536 -6.187 10.620 1.00 96.62 96 LEU A C 1
ATOM 767 O O . LEU A 1 96 ? -15.712 -4.971 10.621 1.00 96.62 96 LEU A O 1
ATOM 771 N N . ARG A 1 97 ? -14.382 -6.739 10.222 1.00 96.12 97 ARG A N 1
ATOM 772 C CA . ARG A 1 97 ? -13.258 -5.953 9.695 1.00 96.12 97 ARG A CA 1
ATOM 773 C C . ARG A 1 97 ? -13.644 -5.201 8.418 1.00 96.12 97 ARG A C 1
ATOM 775 O O . ARG A 1 97 ? -13.329 -4.019 8.300 1.00 96.12 97 ARG A O 1
ATOM 782 N N . HIS A 1 98 ? -14.320 -5.859 7.474 1.00 96.06 98 HIS A N 1
ATOM 783 C CA . HIS A 1 98 ? -14.776 -5.206 6.243 1.00 96.06 98 HIS A CA 1
ATOM 784 C C . HIS A 1 98 ? -15.781 -4.099 6.549 1.00 96.06 98 HIS A C 1
ATOM 786 O O . HIS A 1 98 ? -15.636 -2.986 6.056 1.00 96.06 98 HIS A O 1
ATOM 792 N N . GLN A 1 99 ? -16.754 -4.359 7.421 1.00 96.56 99 GLN A N 1
ATOM 793 C CA . GLN A 1 99 ? -17.711 -3.337 7.831 1.00 96.56 99 GLN A CA 1
ATOM 794 C C . GLN A 1 99 ? -17.014 -2.132 8.475 1.00 96.56 99 GLN A C 1
ATOM 796 O O . GLN A 1 99 ? -17.331 -0.998 8.129 1.00 96.56 99 GLN A O 1
ATOM 801 N N . LEU A 1 100 ? -16.037 -2.366 9.359 1.00 96.88 100 LEU A N 1
ATOM 802 C CA . LEU A 1 100 ? -15.236 -1.308 9.975 1.00 96.88 100 LEU A CA 1
ATOM 803 C C . LEU A 1 100 ? -14.543 -0.441 8.911 1.00 96.88 100 LEU A C 1
ATOM 805 O O . LEU A 1 100 ? -14.662 0.782 8.936 1.00 96.88 100 LEU A O 1
ATOM 809 N N . CYS A 1 101 ? -13.870 -1.080 7.951 1.00 97.25 101 CYS A N 1
ATOM 810 C CA . CYS A 1 101 ? -13.189 -0.415 6.842 1.00 97.25 101 CYS A CA 1
ATOM 811 C C . CYS A 1 101 ? -14.144 0.475 6.027 1.00 97.25 101 CYS A C 1
ATOM 813 O O . CYS A 1 101 ? -13.911 1.677 5.886 1.00 97.25 101 CYS A O 1
ATOM 815 N N . TYR A 1 102 ? -15.251 -0.094 5.544 1.00 97.50 102 TYR A N 1
ATOM 816 C CA . TYR A 1 102 ? -16.215 0.615 4.703 1.00 97.50 102 TYR A CA 1
ATOM 817 C C . TYR A 1 102 ? -16.962 1.722 5.447 1.00 97.50 102 TYR A C 1
ATOM 819 O O . TYR A 1 102 ? -17.198 2.786 4.878 1.00 97.50 102 TYR A O 1
ATOM 827 N N . GLN A 1 103 ? -17.296 1.519 6.721 1.00 97.69 103 GLN A N 1
ATOM 828 C CA . GLN A 1 103 ? -17.951 2.546 7.526 1.00 97.69 103 GLN A CA 1
ATOM 829 C C . GLN A 1 103 ? -17.024 3.750 7.757 1.00 97.69 103 GLN A C 1
ATOM 831 O O . GLN A 1 103 ? -17.479 4.891 7.703 1.00 97.69 103 GLN A O 1
ATOM 836 N N . ILE A 1 104 ? -15.719 3.522 7.953 1.00 97.69 104 ILE A N 1
ATOM 837 C CA . ILE A 1 104 ? -14.728 4.603 8.076 1.00 97.69 104 ILE A CA 1
ATOM 838 C C . ILE A 1 104 ? -14.498 5.293 6.727 1.00 97.69 104 ILE A C 1
ATOM 840 O O . ILE A 1 104 ? -14.402 6.518 6.696 1.00 97.69 104 ILE A O 1
ATOM 844 N N . LEU A 1 105 ? -14.473 4.567 5.603 1.00 97.12 105 LEU A N 1
ATOM 845 C CA . LEU A 1 105 ? -14.429 5.177 4.264 1.00 97.12 105 LEU A CA 1
ATOM 846 C C . LEU A 1 105 ? -15.644 6.077 4.008 1.00 97.12 105 LEU A C 1
ATOM 848 O O . LEU A 1 105 ? -15.494 7.201 3.528 1.00 97.12 105 LEU A O 1
ATOM 852 N N . LEU A 1 106 ? -16.837 5.607 4.370 1.00 96.94 106 LEU A N 1
ATOM 853 C CA . LEU A 1 106 ? -18.074 6.371 4.252 1.00 96.94 106 LEU A CA 1
ATOM 854 C C . LEU A 1 106 ? -18.031 7.638 5.110 1.00 96.94 106 LEU A C 1
ATOM 856 O O . LEU A 1 106 ? -18.328 8.728 4.626 1.00 96.94 106 LEU A O 1
ATOM 860 N N . PHE A 1 107 ? -17.583 7.522 6.358 1.00 97.31 107 PHE A N 1
ATOM 861 C CA . PHE A 1 107 ? -17.431 8.681 7.231 1.00 97.31 107 PHE A CA 1
ATOM 862 C C . PHE A 1 107 ? -16.321 9.632 6.766 1.00 97.31 107 PHE A C 1
ATOM 864 O O . PHE A 1 107 ? -16.464 10.842 6.903 1.00 97.31 107 PHE A O 1
ATOM 871 N N . THR A 1 108 ? -15.258 9.115 6.142 1.00 96.62 108 THR A N 1
ATOM 872 C CA . THR A 1 108 ? -14.224 9.934 5.490 1.00 96.62 108 THR A CA 1
ATOM 873 C C . THR A 1 108 ? -14.843 10.785 4.381 1.00 96.62 108 THR A C 1
ATOM 875 O O . THR A 1 108 ? -14.580 11.980 4.303 1.00 96.62 108 THR A O 1
ATOM 878 N N . PHE A 1 109 ? -15.720 10.209 3.556 1.00 95.69 109 PHE A N 1
ATOM 879 C CA . PHE A 1 109 ? -16.455 10.978 2.551 1.00 95.69 109 PHE A CA 1
ATOM 880 C C . PHE A 1 109 ? -17.340 12.063 3.188 1.00 95.69 109 PHE A C 1
ATOM 882 O O . PHE A 1 109 ? -17.301 13.216 2.763 1.00 95.69 109 PHE A O 1
ATOM 889 N N . ILE A 1 110 ? -18.098 11.721 4.236 1.00 94.94 110 ILE A N 1
ATOM 890 C CA . ILE A 1 110 ? -18.999 12.658 4.928 1.00 94.94 110 ILE A CA 1
ATOM 891 C C . ILE A 1 110 ? -18.219 13.813 5.574 1.00 94.94 110 ILE A C 1
ATOM 893 O O . ILE A 1 110 ? -18.565 14.978 5.371 1.00 94.94 110 ILE A O 1
ATOM 897 N N . ILE A 1 111 ? -17.152 13.519 6.326 1.00 95.00 111 ILE A N 1
ATOM 898 C CA . ILE A 1 111 ? -16.398 14.536 7.071 1.00 95.00 111 ILE A CA 1
ATOM 899 C C . ILE A 1 111 ? -15.687 15.513 6.137 1.00 95.00 111 ILE A C 1
ATOM 901 O O . ILE A 1 111 ? -15.657 16.711 6.398 1.00 95.00 111 ILE A O 1
ATOM 905 N N . LEU A 1 112 ? -15.162 15.025 5.012 1.00 94.00 112 LEU A N 1
ATOM 906 C CA . LEU A 1 112 ? -14.476 15.855 4.028 1.00 94.00 112 LEU A CA 1
ATOM 907 C C . LEU A 1 112 ? -15.442 16.760 3.244 1.00 94.00 112 LEU A C 1
ATOM 909 O O . LEU A 1 112 ? -14.997 17.686 2.572 1.00 94.00 112 LEU A O 1
ATOM 913 N N . LYS A 1 113 ? -16.759 16.542 3.369 1.00 93.06 113 LYS A N 1
ATOM 914 C CA . LYS A 1 113 ? -17.814 17.435 2.861 1.00 93.06 113 LYS A CA 1
ATOM 915 C C . LYS A 1 113 ? -18.434 18.330 3.932 1.00 93.06 113 LYS A C 1
ATOM 917 O O . LYS A 1 113 ? -19.212 19.221 3.596 1.00 93.06 113 LYS A O 1
ATOM 922 N N . ASN A 1 114 ? -18.128 18.103 5.207 1.00 93.44 114 ASN A N 1
ATOM 923 C CA . ASN A 1 114 ? -18.760 18.784 6.327 1.00 93.44 114 ASN A CA 1
ATOM 924 C C . ASN A 1 114 ? -17.699 19.403 7.237 1.00 93.44 114 ASN A C 1
ATOM 926 O O . ASN A 1 114 ? -17.142 18.746 8.115 1.00 93.44 114 ASN A O 1
ATOM 930 N N . GLU A 1 115 ? -17.462 20.700 7.063 1.00 94.06 115 GLU A N 1
ATOM 931 C CA . GLU A 1 115 ? -16.463 21.433 7.836 1.00 94.06 115 GLU A CA 1
ATOM 932 C C . GLU A 1 115 ? -16.705 21.390 9.346 1.00 94.06 115 GLU A C 1
ATOM 934 O O . GLU A 1 115 ? -15.745 21.365 10.113 1.00 94.06 115 GLU A O 1
ATOM 939 N N . SER A 1 116 ? -17.964 21.381 9.793 1.00 94.25 116 SER A N 1
ATOM 940 C CA . SER A 1 116 ? -18.279 21.340 11.224 1.00 94.25 116 SER A CA 1
ATOM 941 C C . SER A 1 116 ? -17.815 20.014 11.835 1.00 94.25 116 SER A C 1
ATOM 943 O O . SER A 1 116 ? -17.124 20.003 12.860 1.00 94.25 116 SER A O 1
ATOM 945 N N . LEU A 1 117 ? -18.098 18.898 11.154 1.00 94.12 117 LEU A N 1
ATOM 946 C CA . LEU A 1 117 ? -17.577 17.582 11.531 1.00 94.12 117 LEU A CA 1
ATOM 947 C C . LEU A 1 117 ? -16.050 17.520 11.410 1.00 94.12 117 LEU A C 1
ATOM 949 O O . LEU A 1 117 ? -15.377 17.019 12.305 1.00 94.12 117 LEU A O 1
ATOM 953 N N . PHE A 1 118 ? -15.478 18.074 10.342 1.00 94.94 118 PHE A N 1
ATOM 954 C CA . PHE A 1 118 ? -14.029 18.106 10.159 1.00 94.94 118 PHE A CA 1
ATOM 955 C C . PHE A 1 118 ? -13.326 18.847 11.296 1.00 94.94 118 PHE A C 1
ATOM 957 O O . PHE A 1 118 ? -12.415 18.321 11.931 1.00 94.94 118 PHE A O 1
ATOM 964 N N . THR A 1 119 ? -13.775 20.065 11.581 1.00 93.25 119 THR A N 1
ATOM 965 C CA . THR A 1 119 ? -13.204 20.948 12.602 1.00 93.25 119 THR A CA 1
ATOM 966 C C . THR A 1 119 ? -13.315 20.323 13.988 1.00 93.25 119 THR A C 1
ATOM 968 O O . THR A 1 119 ? -12.397 20.459 14.792 1.00 93.25 119 THR A O 1
ATOM 971 N N . SER A 1 120 ? -14.390 19.593 14.280 1.00 91.56 120 SER A N 1
ATOM 972 C CA . SER A 1 120 ? -14.564 18.947 15.586 1.00 91.56 120 SER A CA 1
ATOM 973 C C . SER A 1 120 ? -13.606 17.776 15.844 1.00 91.56 120 SER A C 1
ATOM 975 O O . SER A 1 120 ? -13.328 17.496 17.009 1.00 91.56 120 SER A O 1
ATOM 977 N N . ILE A 1 121 ? -13.030 17.158 14.805 1.00 90.81 121 ILE A N 1
ATOM 978 C CA . ILE A 1 121 ? -11.968 16.144 14.951 1.00 90.81 121 ILE A CA 1
ATOM 979 C C . ILE A 1 121 ? -10.575 16.758 14.779 1.00 90.81 121 ILE A C 1
ATOM 981 O O . ILE A 1 121 ? -9.682 16.497 15.581 1.00 90.81 121 ILE A O 1
ATOM 985 N N . PHE A 1 122 ? -10.370 17.570 13.741 1.00 93.50 122 PHE A N 1
ATOM 986 C CA . PHE A 1 122 ? -9.028 17.917 13.266 1.00 93.50 122 PHE A CA 1
ATOM 987 C C . PHE A 1 122 ? -8.514 19.304 13.668 1.00 93.50 122 PHE A C 1
ATOM 989 O O . PHE A 1 122 ? -7.338 19.583 13.439 1.00 93.50 122 PHE A O 1
ATOM 996 N N . SER A 1 123 ? -9.337 20.170 14.275 1.00 87.19 123 SER A N 1
ATOM 997 C CA . SER A 1 123 ? -8.903 21.522 14.693 1.00 87.19 123 SER A CA 1
ATOM 998 C C . SER A 1 123 ? -7.879 21.532 15.828 1.00 87.19 123 SER A C 1
ATOM 1000 O O . SER A 1 123 ? -7.229 22.549 16.067 1.00 87.19 123 SER A O 1
ATOM 1002 N N . LYS A 1 124 ? -7.735 20.415 16.544 1.00 88.00 124 LYS A N 1
ATOM 1003 C CA . LYS A 1 124 ? -6.777 20.254 17.635 1.00 88.00 124 LYS A CA 1
ATOM 1004 C C . LYS A 1 124 ? -5.918 19.037 17.369 1.00 88.00 124 LYS A C 1
ATOM 1006 O O . LYS A 1 124 ? -6.370 18.048 16.802 1.00 88.00 124 LYS A O 1
ATOM 1011 N N . GLU A 1 125 ? -4.671 19.122 17.805 1.00 89.69 125 GLU A N 1
ATOM 1012 C CA . GLU A 1 125 ? -3.813 17.953 17.870 1.00 89.69 125 GLU A CA 1
ATOM 1013 C C . GLU A 1 125 ? -4.354 16.995 18.935 1.00 89.69 125 GLU A C 1
ATOM 1015 O O . GLU A 1 125 ? -4.490 17.360 20.104 1.00 89.69 125 GLU A O 1
ATOM 1020 N N . ILE A 1 126 ? -4.683 15.776 18.517 1.00 89.25 126 ILE A N 1
ATOM 1021 C CA . ILE A 1 126 ? -5.147 14.698 19.385 1.00 89.25 126 ILE A CA 1
ATOM 1022 C C . ILE A 1 126 ? -4.070 13.619 19.388 1.00 89.25 126 ILE A C 1
ATOM 1024 O O . ILE A 1 126 ? -3.663 13.134 18.334 1.00 89.25 126 ILE A O 1
ATOM 1028 N N . ILE A 1 127 ? -3.624 13.214 20.576 1.00 87.88 127 ILE A N 1
ATOM 1029 C CA . ILE A 1 127 ? -2.760 12.042 20.740 1.00 87.88 127 ILE A CA 1
ATOM 1030 C C . ILE A 1 127 ? -3.642 10.884 21.200 1.00 87.88 127 ILE A C 1
ATOM 1032 O O . ILE A 1 127 ? -4.155 10.908 22.318 1.00 87.88 127 ILE A O 1
ATOM 1036 N N . LYS A 1 128 ? -3.818 9.866 20.353 1.00 84.00 128 LYS A N 1
ATOM 1037 C CA . LYS A 1 128 ? -4.595 8.662 20.684 1.00 84.00 128 LYS A CA 1
ATOM 1038 C C . LYS A 1 128 ? -3.733 7.421 20.529 1.00 84.00 128 LYS A C 1
ATOM 1040 O O . LYS A 1 128 ? -3.163 7.216 19.469 1.00 84.00 128 LYS A O 1
ATOM 1045 N N . ASP A 1 129 ? -3.607 6.631 21.595 1.00 81.12 129 ASP A N 1
ATOM 1046 C CA . ASP A 1 129 ? -2.808 5.393 21.626 1.00 81.12 129 ASP A CA 1
ATOM 1047 C C . ASP A 1 129 ? -1.363 5.555 21.125 1.00 81.12 129 ASP A C 1
ATOM 1049 O O . ASP A 1 129 ? -0.760 4.639 20.570 1.00 81.12 129 ASP A O 1
ATOM 1053 N N . GLY A 1 130 ? -0.793 6.743 21.347 1.00 81.19 130 GLY A N 1
ATOM 1054 C CA . GLY A 1 130 ? 0.524 7.086 20.836 1.00 81.19 130 GLY A CA 1
ATOM 1055 C C . GLY A 1 130 ? 0.545 7.251 19.317 1.00 81.19 130 GLY A C 1
ATOM 1056 O O . GLY A 1 130 ? 1.512 6.839 18.694 1.00 81.19 130 GLY A O 1
ATOM 1057 N N . TYR A 1 131 ? -0.496 7.841 18.732 1.00 84.88 131 TYR A N 1
ATOM 1058 C CA . TYR A 1 131 ? -0.536 8.333 17.356 1.00 84.88 131 TYR A CA 1
ATOM 1059 C C . TYR A 1 131 ? -0.954 9.797 17.341 1.00 84.88 131 TYR A C 1
ATOM 1061 O O . TYR A 1 131 ? -1.836 10.197 18.107 1.00 84.88 131 TYR A O 1
ATOM 1069 N N . LYS A 1 132 ? -0.352 10.584 16.447 1.00 89.06 132 LYS A N 1
ATOM 1070 C CA . LYS A 1 132 ? -0.667 12.003 16.288 1.00 89.06 132 LYS A CA 1
ATOM 1071 C C . LYS A 1 132 ? -1.765 12.202 15.242 1.00 89.06 132 LYS A C 1
ATOM 1073 O O . LYS A 1 132 ? -1.543 11.989 14.054 1.00 89.06 132 LYS A O 1
ATOM 1078 N N . ILE A 1 133 ? -2.935 12.664 15.666 1.00 88.75 133 ILE A N 1
ATOM 1079 C CA . ILE A 1 133 ? -4.066 13.000 14.795 1.00 88.75 133 ILE A CA 1
ATOM 1080 C C . ILE A 1 133 ? -4.173 14.523 14.712 1.00 88.75 133 ILE A C 1
ATOM 1082 O O . ILE A 1 133 ? -4.438 15.196 15.704 1.00 88.75 133 ILE A O 1
ATOM 1086 N N . THR A 1 134 ? -3.936 15.085 13.531 1.00 87.12 134 THR A N 1
ATOM 1087 C CA . THR A 1 134 ? -4.078 16.530 13.276 1.00 87.12 134 THR A CA 1
ATOM 1088 C C . THR A 1 134 ? -4.105 16.787 11.782 1.00 87.12 134 THR A C 1
ATOM 1090 O O . THR A 1 134 ? -3.316 16.178 11.076 1.00 87.12 134 THR A O 1
ATOM 1093 N N . MET A 1 135 ? -4.940 17.688 11.267 1.00 86.19 135 MET A N 1
ATOM 1094 C CA . MET A 1 135 ? -4.861 18.131 9.867 1.00 86.19 135 MET A CA 1
ATOM 1095 C C . MET A 1 135 ? -4.710 19.649 9.799 1.00 86.19 135 MET A C 1
ATOM 1097 O O . MET A 1 135 ? -5.180 20.358 10.679 1.00 86.19 135 MET A O 1
ATOM 1101 N N . SER A 1 136 ? -4.040 20.144 8.755 1.00 74.31 136 SER A N 1
ATOM 1102 C CA . SER A 1 136 ? -3.680 21.561 8.626 1.00 74.31 136 SER A CA 1
ATOM 1103 C C . SER A 1 136 ? -4.888 22.487 8.460 1.00 74.31 136 SER A C 1
ATOM 1105 O O . SER A 1 136 ? -4.911 23.549 9.074 1.00 74.31 136 SER A O 1
ATOM 1107 N N . ALA A 1 137 ? -5.878 22.103 7.647 1.00 84.94 137 ALA A N 1
ATOM 1108 C CA . ALA A 1 137 ? -7.123 22.850 7.453 1.00 84.94 137 ALA A CA 1
ATOM 1109 C C . ALA A 1 137 ? -8.191 22.015 6.723 1.00 84.94 137 ALA A C 1
ATOM 1111 O O . ALA A 1 137 ? -7.884 21.016 6.060 1.00 84.94 137 ALA A O 1
ATOM 1112 N N . PHE A 1 138 ? -9.447 22.457 6.813 1.00 86.19 138 PHE A N 1
ATOM 1113 C CA . PHE A 1 138 ? -10.514 22.005 5.921 1.00 86.19 138 PHE A CA 1
ATOM 1114 C C . PHE A 1 138 ? -10.324 22.629 4.530 1.00 86.19 138 PHE A C 1
ATOM 1116 O O . PHE A 1 138 ? -10.090 23.833 4.434 1.00 86.19 138 PHE A O 1
ATOM 1123 N N . LYS A 1 139 ? -10.424 21.833 3.459 1.00 85.25 139 LYS A N 1
ATOM 1124 C CA . LYS A 1 139 ? -10.347 22.322 2.068 1.00 85.25 139 LYS A CA 1
ATOM 1125 C C . LYS A 1 139 ? -11.762 22.514 1.495 1.00 85.25 139 LYS A C 1
ATOM 1127 O O . LYS A 1 139 ? -12.607 21.643 1.683 1.00 85.25 139 LYS A O 1
ATOM 1132 N N . ARG A 1 140 ? -12.037 23.635 0.807 1.00 78.12 140 ARG A N 1
ATOM 1133 C CA . ARG A 1 140 ? -13.379 24.006 0.293 1.00 78.12 140 ARG A CA 1
ATOM 1134 C C . ARG A 1 140 ? -13.390 24.291 -1.215 1.00 78.12 140 ARG A C 1
ATOM 1136 O O . ARG A 1 140 ? -12.418 24.786 -1.773 1.00 78.12 140 ARG A O 1
ATOM 1143 N N . GLY A 1 141 ? -14.556 24.110 -1.842 1.00 71.94 141 GLY A N 1
ATOM 1144 C CA . GLY A 1 141 ? -14.853 24.631 -3.182 1.00 71.94 141 GLY A CA 1
ATOM 1145 C C . GLY A 1 141 ? -13.980 24.029 -4.285 1.00 71.94 141 GLY A C 1
ATOM 1146 O O . GLY A 1 141 ? -13.694 22.837 -4.266 1.00 71.94 141 GLY A O 1
ATOM 1147 N N . SER A 1 142 ? -13.534 24.857 -5.235 1.00 65.19 142 SER A N 1
ATOM 1148 C CA . SER A 1 142 ? -12.679 24.436 -6.359 1.00 65.19 142 SER A CA 1
ATOM 1149 C C . SER A 1 142 ? -11.324 23.861 -5.935 1.00 65.19 142 SER A C 1
ATOM 1151 O O . SER A 1 142 ? -10.631 23.265 -6.753 1.00 65.19 142 SER A O 1
ATOM 1153 N N . GLU A 1 143 ? -10.917 24.046 -4.676 1.00 70.00 143 GLU A N 1
ATOM 1154 C CA . GLU A 1 143 ? -9.683 23.465 -4.148 1.00 70.00 143 GLU A CA 1
ATOM 1155 C C . GLU A 1 143 ? -9.837 21.967 -3.852 1.00 70.00 143 GLU A C 1
ATOM 1157 O O . GLU A 1 143 ? -8.842 21.240 -3.841 1.00 70.00 143 GLU A O 1
ATOM 1162 N N . PHE A 1 144 ? -11.061 21.484 -3.616 1.00 81.69 144 PHE A N 1
ATOM 1163 C CA . PHE A 1 144 ? -11.308 20.099 -3.238 1.00 81.69 144 PHE A CA 1
ATOM 1164 C C . PHE A 1 144 ? -12.715 19.634 -3.631 1.00 81.69 144 PHE A C 1
ATOM 1166 O O . PHE A 1 144 ? -13.708 19.962 -2.985 1.00 81.69 144 PHE A O 1
ATOM 1173 N N . GLU A 1 145 ? -12.774 18.803 -4.669 1.00 85.50 145 GLU A N 1
ATOM 1174 C CA . GLU A 1 145 ? -14.001 18.174 -5.156 1.00 85.50 145 GLU A CA 1
ATOM 1175 C C . GLU A 1 145 ? -13.899 16.661 -4.949 1.00 85.50 145 GLU A C 1
ATOM 1177 O O . GLU A 1 145 ? -13.295 15.933 -5.744 1.00 85.50 145 GLU A O 1
ATOM 1182 N N . ILE A 1 146 ? -14.456 16.178 -3.838 1.00 86.06 146 ILE A N 1
ATOM 1183 C CA . ILE A 1 146 ? -14.335 14.774 -3.429 1.00 86.06 146 ILE A CA 1
ATOM 1184 C C . ILE A 1 146 ? -14.968 13.808 -4.441 1.00 86.06 146 ILE A C 1
ATOM 1186 O O . ILE A 1 146 ? -14.529 12.672 -4.583 1.00 86.06 146 ILE A O 1
ATOM 1190 N N . GLU A 1 147 ? -15.958 14.268 -5.202 1.00 85.06 147 GLU A N 1
ATOM 1191 C CA . GLU A 1 147 ? -16.652 13.498 -6.232 1.00 85.06 147 GLU A CA 1
ATOM 1192 C C . GLU A 1 147 ? -15.749 13.125 -7.418 1.00 85.06 147 GLU A C 1
ATOM 1194 O O . GLU A 1 147 ? -16.059 12.180 -8.145 1.00 85.06 147 GLU A O 1
ATOM 1199 N N . LYS A 1 148 ? -14.626 13.834 -7.595 1.00 87.06 148 LYS A N 1
ATOM 1200 C CA . LYS A 1 148 ? -13.593 13.542 -8.603 1.00 87.06 148 LYS A CA 1
ATOM 1201 C C . LYS A 1 148 ? -12.597 12.488 -8.140 1.00 87.06 148 LYS A C 1
ATOM 1203 O O . LYS A 1 148 ? -11.686 12.119 -8.880 1.00 87.06 148 LYS A O 1
ATOM 1208 N N . PHE A 1 149 ? -12.726 12.004 -6.911 1.00 89.94 149 PHE A N 1
ATOM 1209 C CA . PHE A 1 149 ? -11.951 10.858 -6.485 1.00 89.94 149 PHE A CA 1
ATOM 1210 C C . PHE A 1 149 ? -12.580 9.582 -7.008 1.00 89.94 149 PHE A C 1
ATOM 1212 O O . PHE A 1 149 ? -13.797 9.429 -7.107 1.00 89.94 149 PHE A O 1
ATOM 1219 N N . LYS A 1 150 ? -11.710 8.633 -7.302 1.00 90.38 150 LYS A N 1
ATOM 1220 C CA . LYS A 1 150 ? -12.052 7.256 -7.566 1.00 90.38 150 LYS A CA 1
ATOM 1221 C C . LYS A 1 150 ? -11.451 6.381 -6.479 1.00 90.38 150 LYS A C 1
ATOM 1223 O O . LYS A 1 150 ? -10.345 6.622 -6.000 1.00 90.38 150 LYS A O 1
ATOM 1228 N N . LEU A 1 151 ? -12.214 5.372 -6.103 1.00 91.38 151 LEU A N 1
ATOM 1229 C CA . LEU A 1 151 ? -11.903 4.400 -5.081 1.00 91.38 151 LEU A CA 1
ATOM 1230 C C . LEU A 1 151 ? -11.762 3.030 -5.743 1.00 91.38 151 LEU A C 1
ATOM 1232 O O . LEU A 1 151 ? -12.646 2.574 -6.472 1.00 91.38 151 LEU A O 1
ATOM 1236 N N . GLY A 1 152 ? -10.640 2.379 -5.486 1.00 90.00 152 GLY A N 1
ATOM 1237 C CA . GLY A 1 152 ? -10.441 0.960 -5.722 1.00 90.00 152 GLY A CA 1
ATOM 1238 C C . GLY A 1 152 ? -10.351 0.263 -4.382 1.00 90.00 152 GLY A C 1
ATOM 1239 O O . GLY A 1 152 ? -9.636 0.728 -3.506 1.00 90.00 152 GLY A O 1
ATOM 1240 N N . ILE A 1 153 ? -11.073 -0.835 -4.215 1.00 90.38 153 ILE A N 1
ATOM 1241 C CA . ILE A 1 153 ? -10.853 -1.742 -3.094 1.00 90.38 153 ILE A CA 1
ATOM 1242 C C . ILE A 1 153 ? -10.524 -3.090 -3.709 1.00 90.38 153 ILE A C 1
ATOM 1244 O O . ILE A 1 153 ? -11.226 -3.571 -4.608 1.00 90.38 153 ILE A O 1
ATOM 1248 N N . TRP A 1 154 ? -9.404 -3.653 -3.284 1.00 86.38 154 TRP A N 1
ATOM 1249 C CA . TRP A 1 154 ? -8.983 -4.990 -3.647 1.00 86.38 154 TRP A CA 1
ATOM 1250 C C . TRP A 1 154 ? -8.760 -5.785 -2.370 1.00 86.38 154 TRP A C 1
ATOM 1252 O O . TRP A 1 154 ? -8.462 -5.257 -1.310 1.00 86.38 154 TRP A O 1
ATOM 1262 N N . GLY A 1 155 ? -9.001 -7.075 -2.466 1.00 73.88 155 GLY A N 1
ATOM 1263 C CA . GLY A 1 155 ? -8.959 -7.971 -1.330 1.00 73.88 155 GLY A CA 1
ATOM 1264 C C . GLY A 1 155 ? -9.574 -9.284 -1.761 1.00 73.88 155 GLY A C 1
ATOM 1265 O O . GLY A 1 155 ? -10.466 -9.328 -2.617 1.00 73.88 155 GLY A O 1
ATOM 1266 N N . SER A 1 156 ? -9.053 -10.385 -1.236 1.00 67.44 156 SER A N 1
ATOM 1267 C CA . SER A 1 156 ? -9.665 -11.678 -1.512 1.00 67.44 156 SER A CA 1
ATOM 1268 C C . SER A 1 156 ? -10.892 -11.877 -0.628 1.00 67.44 156 SER A C 1
ATOM 1270 O O . SER A 1 156 ? -10.910 -11.510 0.544 1.00 67.44 156 SER A O 1
ATOM 1272 N N . ILE A 1 157 ? -11.849 -12.639 -1.148 1.00 84.31 157 ILE A N 1
ATOM 1273 C CA . ILE A 1 157 ? -12.910 -13.314 -0.383 1.00 84.31 157 ILE A CA 1
ATOM 1274 C C . ILE A 1 157 ? -12.368 -14.346 0.632 1.00 84.31 157 ILE A C 1
ATOM 1276 O O . ILE A 1 157 ? -13.139 -15.061 1.270 1.00 84.31 157 ILE A O 1
ATOM 1280 N N . ASN A 1 158 ? -11.045 -14.481 0.758 1.00 91.00 158 ASN A N 1
ATOM 1281 C CA . ASN A 1 158 ? -10.407 -15.338 1.745 1.00 91.00 158 ASN A CA 1
ATOM 1282 C C . ASN A 1 158 ? -10.326 -14.622 3.095 1.00 91.00 158 ASN A C 1
ATOM 1284 O O . ASN A 1 158 ? -9.922 -13.464 3.180 1.00 91.00 158 ASN A O 1
ATOM 1288 N N . VAL A 1 159 ? -10.600 -15.363 4.170 1.00 93.38 159 VAL A N 1
ATOM 1289 C CA . VAL A 1 159 ? -10.549 -14.833 5.542 1.00 93.38 159 VAL A CA 1
ATOM 1290 C C . VAL A 1 159 ? -9.171 -14.316 5.955 1.00 93.38 159 VAL A C 1
ATOM 1292 O O . VAL A 1 159 ? -9.082 -13.493 6.850 1.00 93.38 159 VAL A O 1
ATOM 1295 N N . THR A 1 160 ? -8.094 -14.764 5.317 1.00 91.38 160 THR A N 1
ATOM 1296 C CA . THR A 1 160 ? -6.714 -14.390 5.666 1.00 91.38 160 THR A CA 1
ATOM 1297 C C . THR A 1 160 ? -6.118 -13.325 4.751 1.00 91.38 160 THR A C 1
ATOM 1299 O O . THR A 1 160 ? -4.906 -13.142 4.775 1.00 91.38 160 THR A O 1
ATOM 1302 N N . SER A 1 161 ? -6.912 -12.730 3.863 1.00 89.88 161 SER A N 1
ATOM 1303 C CA . SER A 1 161 ? -6.407 -11.718 2.937 1.00 89.88 161 SER A CA 1
ATOM 1304 C C . SER A 1 161 ? -6.467 -10.319 3.524 1.00 89.88 161 SER A C 1
ATOM 1306 O O . SER A 1 161 ? -7.353 -10.002 4.319 1.00 89.88 161 SER A O 1
ATOM 1308 N N . ASP A 1 162 ? -5.536 -9.508 3.065 1.00 92.69 162 ASP A N 1
ATOM 1309 C CA . ASP A 1 162 ? -5.468 -8.061 3.167 1.00 92.69 162 ASP A CA 1
ATOM 1310 C C . ASP A 1 162 ? -6.651 -7.371 2.457 1.00 92.69 162 ASP A C 1
ATOM 1312 O O . ASP A 1 162 ? -7.367 -7.974 1.645 1.00 92.69 162 ASP A O 1
ATOM 1316 N N . ILE A 1 163 ? -6.879 -6.106 2.823 1.00 93.88 163 ILE A N 1
ATOM 1317 C CA . ILE A 1 163 ? -7.767 -5.162 2.133 1.00 93.88 163 ILE A CA 1
ATOM 1318 C C . ILE A 1 163 ? -6.905 -4.016 1.596 1.00 93.88 163 ILE A C 1
ATOM 1320 O O . ILE A 1 163 ? -6.558 -3.097 2.336 1.00 93.88 163 ILE A O 1
ATOM 1324 N N . ASP A 1 164 ? -6.604 -4.040 0.308 1.00 92.31 164 ASP A N 1
ATOM 1325 C CA . ASP A 1 164 ? -5.946 -2.949 -0.401 1.00 92.31 164 ASP A CA 1
ATOM 1326 C C . ASP A 1 164 ? -6.966 -1.863 -0.761 1.00 92.31 164 ASP A C 1
ATOM 1328 O O . ASP A 1 164 ? -8.020 -2.146 -1.338 1.00 92.31 164 ASP A O 1
ATOM 1332 N N . ILE A 1 165 ? -6.646 -0.597 -0.506 1.00 92.69 165 ILE A N 1
ATOM 1333 C CA . ILE A 1 165 ? -7.499 0.539 -0.872 1.00 92.69 165 ILE A CA 1
ATOM 1334 C C . ILE A 1 165 ? -6.694 1.500 -1.737 1.00 92.69 165 ILE A C 1
ATOM 1336 O O . ILE A 1 165 ? -5.667 2.007 -1.315 1.00 92.69 165 ILE A O 1
ATOM 1340 N N . GLY A 1 166 ? -7.161 1.796 -2.941 1.00 91.75 166 GLY A N 1
ATOM 1341 C CA . GLY A 1 166 ? -6.556 2.770 -3.842 1.00 91.75 166 GLY A CA 1
ATOM 1342 C C . GLY A 1 166 ? -7.410 4.019 -3.948 1.00 91.75 166 GLY A C 1
ATOM 1343 O O . GLY A 1 166 ? -8.563 3.945 -4.371 1.00 91.75 166 GLY A O 1
ATOM 1344 N N . PHE A 1 167 ? -6.826 5.169 -3.635 1.00 91.44 167 PHE A N 1
ATOM 1345 C CA . PHE A 1 167 ? -7.405 6.471 -3.937 1.00 91.44 167 PHE A CA 1
ATOM 1346 C C . PHE A 1 167 ? -6.745 7.034 -5.190 1.00 91.44 167 PHE A C 1
ATOM 1348 O O . PHE A 1 167 ? -5.523 7.177 -5.248 1.00 91.44 167 PHE A O 1
ATOM 1355 N N . GLN A 1 168 ? -7.556 7.381 -6.181 1.00 88.50 168 GLN A N 1
ATOM 1356 C CA . GLN A 1 168 ? -7.121 8.068 -7.392 1.00 88.50 168 GLN A CA 1
ATOM 1357 C C . GLN A 1 168 ? -7.914 9.365 -7.540 1.00 88.50 168 GLN A C 1
ATOM 1359 O O . GLN A 1 168 ? -9.079 9.429 -7.163 1.00 88.50 168 GLN A O 1
ATOM 1364 N N . TYR A 1 169 ? -7.309 10.392 -8.125 1.00 85.12 169 TYR A N 1
ATOM 1365 C CA . TYR A 1 169 ? -8.019 11.593 -8.551 1.00 85.12 169 TYR A CA 1
ATOM 1366 C C . TYR A 1 169 ? -8.201 11.568 -10.069 1.00 85.12 169 TYR A C 1
ATOM 1368 O O . TYR A 1 169 ? -7.213 11.463 -10.799 1.00 85.12 169 TYR A O 1
ATOM 1376 N N . SER A 1 170 ? -9.446 11.619 -10.545 1.00 74.06 170 SER A N 1
ATOM 1377 C CA . SER A 1 170 ? -9.774 11.381 -11.954 1.00 74.06 170 SER A CA 1
ATOM 1378 C C . SER A 1 170 ? -9.602 12.595 -12.857 1.00 74.06 170 SER A C 1
ATOM 1380 O O . SER A 1 170 ? -9.643 12.430 -14.071 1.00 74.06 170 SER A O 1
ATOM 1382 N N . GLU A 1 171 ? -9.414 13.802 -12.315 1.00 73.25 171 GLU A N 1
ATOM 1383 C CA . GLU A 1 171 ? -9.252 14.998 -13.142 1.00 73.25 171 GLU A CA 1
ATOM 1384 C C . GLU A 1 171 ? -7.791 15.420 -13.325 1.00 73.25 171 GLU A C 1
ATOM 1386 O O . GLU A 1 171 ? -7.143 15.876 -12.378 1.00 73.25 171 GLU A O 1
ATOM 1391 N N . PRO A 1 172 ? -7.267 15.352 -14.560 1.00 60.88 172 PRO A N 1
ATOM 1392 C CA . PRO A 1 172 ? -5.898 15.753 -14.825 1.00 60.88 172 PRO A CA 1
ATOM 1393 C C . PRO A 1 172 ? -5.727 17.278 -14.949 1.00 60.88 172 PRO A C 1
ATOM 1395 O O . PRO A 1 172 ? -4.687 17.803 -14.572 1.00 60.88 172 PRO A O 1
ATOM 1398 N N . LYS A 1 173 ? -6.712 18.021 -15.474 1.00 60.56 173 LYS A N 1
ATOM 1399 C CA . LYS A 1 173 ? -6.487 19.405 -15.947 1.00 60.56 173 LYS A CA 1
ATOM 1400 C C . LYS A 1 173 ? -6.434 20.481 -14.853 1.00 60.56 173 LYS A C 1
ATOM 1402 O O . LYS A 1 173 ? -5.801 21.499 -15.086 1.00 60.56 173 LYS A O 1
ATOM 1407 N N . ASN A 1 174 ? -7.018 20.239 -13.678 1.00 61.78 174 ASN A N 1
ATOM 1408 C CA . ASN A 1 174 ? -7.058 21.178 -12.545 1.00 61.78 174 ASN A CA 1
ATOM 1409 C C . ASN A 1 174 ? -6.769 20.444 -11.231 1.00 61.78 174 ASN A C 1
ATOM 1411 O O . ASN A 1 174 ? -7.561 20.456 -10.290 1.00 61.78 174 ASN A O 1
ATOM 1415 N N . ARG A 1 175 ? -5.664 19.702 -11.196 1.00 67.12 175 ARG A N 1
ATOM 1416 C CA . ARG A 1 175 ? -5.324 18.899 -10.026 1.00 67.12 175 ARG A CA 1
ATOM 1417 C C . ARG A 1 175 ? -4.761 19.793 -8.925 1.00 67.12 175 ARG A C 1
ATOM 1419 O O . ARG A 1 175 ? -3.611 20.219 -9.014 1.00 67.12 175 ARG A O 1
ATOM 1426 N N . THR A 1 176 ? -5.559 20.053 -7.892 1.00 68.75 176 THR A N 1
ATOM 1427 C CA . THR A 1 176 ? -5.064 20.686 -6.667 1.00 68.75 176 THR A CA 1
ATOM 1428 C C . THR A 1 176 ? -3.953 19.828 -6.057 1.00 68.75 176 THR A C 1
ATOM 1430 O O . THR A 1 176 ? -4.047 18.600 -6.006 1.00 68.75 176 THR A O 1
ATOM 1433 N N . GLU A 1 177 ? -2.886 20.481 -5.607 1.00 76.69 177 GLU A N 1
ATOM 1434 C CA . GLU A 1 177 ? -1.725 19.851 -4.977 1.00 76.69 177 GLU A CA 1
ATOM 1435 C C . GLU A 1 177 ? -2.098 19.123 -3.662 1.00 76.69 177 GLU A C 1
ATOM 1437 O O . GLU A 1 177 ? -2.919 19.599 -2.864 1.00 76.69 177 GLU A O 1
ATOM 1442 N N . GLY A 1 178 ? -1.505 17.940 -3.454 1.00 78.19 178 GLY A N 1
ATOM 1443 C CA . GLY A 1 178 ? -1.590 17.160 -2.210 1.00 78.19 178 GLY A CA 1
ATOM 1444 C C . GLY A 1 178 ? -2.964 16.602 -1.813 1.00 78.19 178 GLY A C 1
ATOM 1445 O O . GLY A 1 178 ? -3.198 16.350 -0.630 1.00 78.19 178 GLY A O 1
ATOM 1446 N N . ILE A 1 179 ? -3.916 16.459 -2.738 1.00 87.44 179 ILE A N 1
ATOM 1447 C CA . ILE A 1 179 ? -5.290 16.063 -2.387 1.00 87.44 179 ILE A CA 1
ATOM 1448 C C . ILE A 1 179 ? -5.470 14.557 -2.143 1.00 87.44 179 ILE A C 1
ATOM 1450 O O . ILE A 1 179 ? -6.287 14.192 -1.300 1.00 87.44 179 ILE A O 1
ATOM 1454 N N . ILE A 1 180 ? -4.714 13.670 -2.800 1.00 90.94 180 ILE A N 1
ATOM 1455 C CA . ILE A 1 180 ? -4.731 12.232 -2.480 1.00 90.94 180 ILE A CA 1
ATOM 1456 C C . ILE A 1 180 ? -4.094 12.003 -1.116 1.00 90.94 180 ILE A C 1
ATOM 1458 O O . ILE A 1 180 ? -4.676 11.300 -0.292 1.00 90.94 180 ILE A O 1
ATOM 1462 N N . SER A 1 181 ? -2.947 12.632 -0.848 1.00 93.12 181 SER A N 1
ATOM 1463 C CA . SER A 1 181 ? -2.315 12.610 0.473 1.00 93.12 181 SER A CA 1
ATOM 1464 C C . SER A 1 181 ? -3.285 13.067 1.566 1.00 93.12 181 SER A C 1
ATOM 1466 O O . SER A 1 181 ? -3.427 12.403 2.593 1.00 93.12 181 SER A O 1
ATOM 1468 N N . TYR A 1 182 ? -4.038 14.139 1.306 1.00 93.25 182 TYR A N 1
ATOM 1469 C CA . TYR A 1 182 ? -5.060 14.656 2.214 1.00 93.25 182 TYR A CA 1
ATOM 1470 C C . TYR A 1 182 ? -6.174 13.637 2.516 1.00 93.25 182 TYR A C 1
ATOM 1472 O O . TYR A 1 182 ? -6.492 13.422 3.686 1.00 93.25 182 TYR A O 1
ATOM 1480 N N . VAL A 1 183 ? -6.731 12.969 1.496 1.00 94.50 183 VAL A N 1
ATOM 1481 C CA . VAL A 1 183 ? -7.784 11.946 1.673 1.00 94.50 183 VAL A CA 1
ATOM 1482 C C . VAL A 1 183 ? -7.252 10.698 2.383 1.00 94.50 183 VAL A C 1
ATOM 1484 O O . VAL A 1 183 ? -7.888 10.216 3.320 1.00 94.50 183 VAL A O 1
ATOM 1487 N N . LEU A 1 184 ? -6.073 10.202 1.987 1.00 95.00 184 LEU A N 1
ATOM 1488 C CA . LEU A 1 184 ? -5.403 9.066 2.636 1.00 95.00 184 LEU A CA 1
ATOM 1489 C C . LEU A 1 184 ? -5.215 9.316 4.126 1.00 95.00 184 LEU A C 1
ATOM 1491 O O . LEU A 1 184 ? -5.546 8.481 4.968 1.00 95.00 184 LEU A O 1
ATOM 1495 N N . LYS A 1 185 ? -4.695 10.500 4.435 1.00 95.56 185 LYS A N 1
ATOM 1496 C CA . LYS A 1 185 ? -4.422 10.922 5.793 1.00 95.56 185 LYS A CA 1
ATOM 1497 C C . LYS A 1 185 ? -5.706 11.065 6.606 1.00 95.56 185 LYS A C 1
ATOM 1499 O O . LYS A 1 185 ? -5.734 10.590 7.734 1.00 95.56 185 LYS A O 1
ATOM 1504 N N . ALA A 1 186 ? -6.766 11.649 6.042 1.00 96.19 186 ALA A N 1
ATOM 1505 C CA . ALA A 1 186 ? -8.067 11.731 6.705 1.00 96.19 186 ALA A CA 1
ATOM 1506 C C . ALA A 1 186 ? -8.629 10.337 7.034 1.00 96.19 186 ALA A C 1
ATOM 1508 O O . ALA A 1 186 ? -9.050 10.104 8.165 1.00 96.19 186 ALA A O 1
ATOM 1509 N N . PHE A 1 187 ? -8.580 9.399 6.082 1.00 97.31 187 PHE A N 1
ATOM 1510 C CA . PHE A 1 187 ? -9.028 8.020 6.293 1.00 97.31 187 PHE A CA 1
ATOM 1511 C C . PHE A 1 187 ? -8.259 7.329 7.427 1.00 97.31 187 PHE A C 1
ATOM 1513 O O . PHE A 1 187 ? -8.867 6.781 8.347 1.00 97.31 187 PHE A O 1
ATOM 1520 N N . GLU A 1 188 ? -6.925 7.368 7.395 1.00 95.88 188 GLU A N 1
ATOM 1521 C CA . GLU A 1 188 ? -6.110 6.707 8.418 1.00 95.88 188 GLU A CA 1
ATOM 1522 C C . GLU A 1 188 ? -6.191 7.394 9.786 1.00 95.88 188 GLU A C 1
ATOM 1524 O O . GLU A 1 188 ? -6.253 6.705 10.805 1.00 95.88 188 GLU A O 1
ATOM 1529 N N . ASP A 1 189 ? -6.233 8.728 9.831 1.00 96.19 189 ASP A N 1
ATOM 1530 C CA . ASP A 1 189 ? -6.399 9.471 11.081 1.00 96.19 189 ASP A CA 1
ATOM 1531 C C . ASP A 1 189 ? -7.761 9.185 11.724 1.00 96.19 189 ASP A C 1
ATOM 1533 O O . ASP A 1 189 ? -7.824 8.990 12.936 1.00 96.19 189 ASP A O 1
ATOM 1537 N N . LEU A 1 190 ? -8.841 9.087 10.937 1.00 97.00 190 LEU A N 1
ATOM 1538 C CA . LEU A 1 190 ? -10.148 8.648 11.436 1.00 97.00 190 LEU A CA 1
ATOM 1539 C C . LEU A 1 190 ? -10.111 7.203 11.932 1.00 97.00 190 LEU A C 1
ATOM 1541 O O . LEU A 1 190 ? -10.696 6.886 12.970 1.00 97.00 190 LEU A O 1
ATOM 1545 N N . PHE A 1 191 ? -9.414 6.321 11.215 1.00 96.75 191 PHE A N 1
ATOM 1546 C CA . PHE A 1 191 ? -9.282 4.927 11.618 1.00 96.75 191 PHE A CA 1
ATOM 1547 C C . PHE A 1 191 ? -8.627 4.813 12.996 1.00 96.75 191 PHE A C 1
ATOM 1549 O O . PHE A 1 191 ? -9.157 4.144 13.886 1.00 96.75 191 PHE A O 1
ATOM 1556 N N . ILE A 1 192 ? -7.529 5.536 13.213 1.00 95.38 192 ILE A N 1
ATOM 1557 C CA . ILE A 1 192 ? -6.860 5.627 14.514 1.00 95.38 192 ILE A CA 1
ATOM 1558 C C . ILE A 1 192 ? -7.766 6.320 15.537 1.00 95.38 192 ILE A C 1
ATOM 1560 O O . ILE A 1 192 ? -7.883 5.845 16.668 1.00 95.38 192 ILE A O 1
ATOM 1564 N N . TYR A 1 193 ? -8.448 7.404 15.155 1.00 95.50 193 TYR A N 1
ATOM 1565 C CA . TYR A 1 193 ? -9.352 8.139 16.037 1.00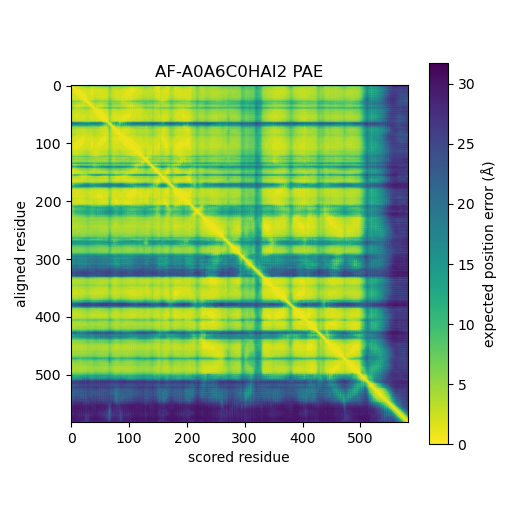 95.50 193 TYR A CA 1
ATOM 1566 C C . TYR A 1 193 ? -10.434 7.237 16.630 1.00 95.50 193 TYR A C 1
ATOM 1568 O O . TYR A 1 193 ? -10.716 7.342 17.819 1.00 95.50 193 TYR A O 1
ATOM 1576 N N . PHE A 1 194 ? -11.016 6.321 15.858 1.00 95.94 194 PHE A N 1
ATOM 1577 C CA . PHE A 1 194 ? -12.069 5.441 16.367 1.00 95.94 194 PHE A CA 1
ATOM 1578 C C . PHE A 1 194 ? -11.539 4.152 16.996 1.00 95.94 194 PHE A C 1
ATOM 1580 O O . PHE A 1 194 ? -12.071 3.714 18.013 1.00 95.94 194 PHE A O 1
ATOM 1587 N N . THR A 1 195 ? -10.474 3.563 16.452 1.00 94.75 195 THR A N 1
ATOM 1588 C CA . THR A 1 195 ? -10.006 2.231 16.877 1.00 94.75 195 THR A CA 1
ATOM 1589 C C . THR A 1 195 ? -8.837 2.263 17.863 1.00 94.75 195 THR A C 1
ATOM 1591 O O . THR A 1 195 ? -8.590 1.278 18.554 1.00 94.75 195 THR A O 1
ATOM 1594 N N . GLY A 1 196 ? -8.086 3.364 17.928 1.00 92.25 196 GLY A N 1
ATOM 1595 C CA . GLY A 1 196 ? -6.814 3.407 18.656 1.00 92.25 196 GLY A CA 1
ATOM 1596 C C . GLY A 1 196 ? -5.694 2.593 17.999 1.00 92.25 196 GLY A C 1
ATOM 1597 O O . GLY A 1 196 ? -4.670 2.305 18.618 1.00 92.25 196 GLY A O 1
ATOM 1598 N N . LYS A 1 197 ? -5.889 2.160 16.750 1.00 91.19 197 LYS A N 1
ATOM 1599 C CA . LYS A 1 197 ? -4.990 1.261 16.025 1.00 91.19 197 LYS A CA 1
ATOM 1600 C C . LYS A 1 197 ? -4.755 1.753 14.609 1.00 91.19 197 LYS A C 1
ATOM 1602 O O . LYS A 1 197 ? -5.592 2.432 14.023 1.00 91.19 197 LYS A O 1
ATOM 1607 N N . SER A 1 198 ? -3.616 1.372 14.042 1.00 91.75 198 SER A N 1
ATOM 1608 C CA . SER A 1 198 ? -3.351 1.604 12.628 1.00 91.75 198 SER A CA 1
ATOM 1609 C C . SER A 1 198 ? -4.179 0.676 11.739 1.00 91.75 198 SER A C 1
ATOM 1611 O O . SER A 1 198 ? -4.534 -0.436 12.129 1.00 91.75 198 SER A O 1
ATOM 1613 N N . THR A 1 199 ? -4.417 1.113 10.506 1.00 93.88 199 THR A N 1
ATOM 1614 C CA . THR A 1 199 ? -5.013 0.302 9.431 1.00 93.88 199 THR A CA 1
ATOM 1615 C C . THR A 1 199 ? -4.231 -0.997 9.191 1.00 93.88 199 THR A C 1
ATOM 1617 O O . THR A 1 199 ? -4.835 -2.060 9.069 1.00 93.88 199 THR A O 1
ATOM 1620 N N . LEU A 1 200 ? -2.893 -0.956 9.265 1.00 91.12 200 LEU A N 1
ATOM 1621 C CA . LEU A 1 200 ? -2.037 -2.141 9.115 1.00 91.12 200 LEU A CA 1
ATOM 1622 C C . LEU A 1 200 ? -2.265 -3.210 10.194 1.00 91.12 200 LEU A C 1
ATOM 1624 O O . LEU A 1 200 ? -2.112 -4.394 9.915 1.00 91.12 200 LEU A O 1
ATOM 1628 N N . LYS A 1 201 ? -2.686 -2.843 11.416 1.00 91.31 201 LYS A N 1
ATOM 1629 C CA . LYS A 1 201 ? -3.062 -3.842 12.439 1.00 91.31 201 LYS A CA 1
ATOM 1630 C C . LYS A 1 201 ? -4.311 -4.636 12.054 1.00 91.31 201 LYS A C 1
ATOM 1632 O O . LYS A 1 201 ? -4.525 -5.720 12.588 1.00 91.31 201 LYS A O 1
ATOM 1637 N N . PHE A 1 202 ? -5.108 -4.126 11.121 1.00 94.00 202 PHE A N 1
ATOM 1638 C CA . PHE A 1 202 ? -6.252 -4.818 10.537 1.00 94.00 202 PHE A CA 1
ATOM 1639 C C . PHE A 1 202 ? -5.924 -5.458 9.187 1.00 94.00 202 PHE A C 1
ATOM 1641 O O . PHE A 1 202 ? -6.822 -6.042 8.585 1.00 94.00 202 PHE A O 1
ATOM 1648 N N . ASP A 1 203 ? -4.672 -5.394 8.720 1.00 93.19 203 ASP A N 1
ATOM 1649 C CA . ASP A 1 203 ? -4.301 -5.832 7.368 1.00 93.19 203 ASP A CA 1
ATOM 1650 C C . ASP A 1 203 ? -5.103 -5.040 6.306 1.00 93.19 203 ASP A C 1
ATOM 1652 O O . ASP A 1 203 ? -5.670 -5.600 5.370 1.00 93.19 203 ASP A O 1
ATOM 1656 N N . ILE A 1 204 ? -5.257 -3.727 6.545 1.00 94.88 204 ILE A N 1
ATOM 1657 C CA . ILE A 1 204 ? -5.896 -2.758 5.646 1.00 94.88 204 ILE A CA 1
ATOM 1658 C C . ILE A 1 204 ? -4.815 -1.802 5.145 1.00 94.88 204 ILE A C 1
ATOM 1660 O O . ILE A 1 204 ? -4.176 -1.101 5.936 1.00 94.88 204 ILE A O 1
ATOM 1664 N N . GLU A 1 205 ? -4.632 -1.739 3.833 1.00 92.69 205 GLU A N 1
ATOM 1665 C CA . GLU A 1 205 ? -3.502 -1.068 3.200 1.00 92.69 205 GLU A CA 1
ATOM 1666 C C . GLU A 1 205 ? -3.993 0.020 2.222 1.00 92.69 205 GLU A C 1
ATOM 1668 O O . GLU A 1 205 ? -4.292 -0.248 1.061 1.00 92.69 205 GLU A O 1
ATOM 1673 N N . PRO A 1 206 ? -4.163 1.273 2.686 1.00 93.12 206 PRO A N 1
ATOM 1674 C CA . PRO A 1 206 ? -4.473 2.409 1.823 1.00 93.12 206 PRO A CA 1
ATOM 1675 C C . PRO A 1 206 ? -3.264 2.933 1.038 1.00 93.12 206 PRO A C 1
ATOM 1677 O O . PRO A 1 206 ? -2.182 3.153 1.588 1.00 93.12 206 PRO A O 1
ATOM 1680 N N . TYR A 1 207 ? -3.502 3.240 -0.237 1.00 89.75 207 TYR A N 1
ATOM 1681 C CA . TYR A 1 207 ? -2.532 3.724 -1.212 1.00 89.75 207 TYR A CA 1
ATOM 1682 C C . TYR A 1 207 ? -3.067 4.882 -2.044 1.00 89.75 207 TYR A C 1
ATOM 1684 O O . TYR A 1 207 ? -4.229 4.904 -2.453 1.00 89.75 207 TYR A O 1
ATOM 1692 N N . GLY A 1 208 ? -2.181 5.815 -2.382 1.00 84.50 208 GLY A N 1
ATOM 1693 C CA . GLY A 1 208 ? -2.410 6.751 -3.477 1.00 84.50 208 GLY A CA 1
ATOM 1694 C C . GLY A 1 208 ? -2.043 6.101 -4.806 1.00 84.50 208 GLY A C 1
ATOM 1695 O O . GLY A 1 208 ? -0.860 5.873 -5.064 1.00 84.50 208 GLY A O 1
ATOM 1696 N N . ASP A 1 209 ? -3.032 5.810 -5.652 1.00 74.88 209 ASP A N 1
ATOM 1697 C CA . ASP A 1 209 ? -2.787 5.270 -6.992 1.00 74.88 209 ASP A CA 1
ATOM 1698 C C . ASP A 1 209 ? -2.319 6.405 -7.915 1.00 74.88 209 ASP A C 1
ATOM 1700 O O . ASP A 1 209 ? -3.100 7.202 -8.438 1.00 74.88 209 ASP A O 1
ATOM 1704 N N . MET A 1 210 ? -0.999 6.499 -8.066 1.00 76.31 210 MET A N 1
ATOM 1705 C CA . MET A 1 210 ? -0.306 7.471 -8.911 1.00 76.31 210 MET A CA 1
ATOM 1706 C C . MET A 1 210 ? 0.397 6.767 -10.077 1.00 76.31 210 MET A C 1
ATOM 1708 O O . MET A 1 210 ? 1.543 7.089 -10.394 1.00 76.31 210 MET A O 1
ATOM 1712 N N . MET A 1 211 ? -0.247 5.779 -10.703 1.00 71.25 211 MET A N 1
ATOM 1713 C CA . MET A 1 211 ? 0.339 5.062 -11.847 1.00 71.25 211 MET A CA 1
ATOM 1714 C C . MET A 1 211 ? -0.304 5.400 -13.197 1.00 71.25 211 MET A C 1
ATOM 1716 O O . MET A 1 211 ? 0.334 5.223 -14.237 1.00 71.25 211 MET A O 1
ATOM 1720 N N . TYR A 1 212 ? -1.548 5.880 -13.198 1.00 73.62 212 TYR A N 1
ATOM 1721 C CA . TYR A 1 212 ? -2.272 6.287 -14.402 1.00 73.62 212 TYR A CA 1
ATOM 1722 C C . TYR A 1 212 ? -3.183 7.480 -14.123 1.00 73.62 212 TYR A C 1
ATOM 1724 O O . TYR A 1 212 ? -3.558 7.756 -12.982 1.00 73.62 212 TYR A O 1
ATOM 1732 N N . PHE A 1 213 ? -3.535 8.191 -15.185 1.00 74.44 213 PHE A N 1
ATOM 1733 C CA . PHE A 1 213 ? -4.627 9.156 -15.180 1.00 74.44 213 PHE A CA 1
ATOM 1734 C C . PHE A 1 213 ? -5.623 8.793 -16.270 1.00 74.44 213 PHE A C 1
ATOM 1736 O O . PHE A 1 213 ? -5.334 8.025 -17.190 1.00 74.44 213 PHE A O 1
ATOM 1743 N N . ASP A 1 214 ? -6.809 9.348 -16.129 1.00 74.94 214 ASP A N 1
ATOM 1744 C CA . ASP A 1 214 ? -7.901 9.173 -17.058 1.00 74.94 214 ASP A CA 1
ATOM 1745 C C . ASP A 1 214 ? -7.860 10.256 -18.136 1.00 74.94 214 ASP A C 1
ATOM 1747 O O . ASP A 1 214 ? -7.669 11.437 -17.842 1.00 74.94 214 ASP A O 1
ATOM 1751 N N . ILE A 1 215 ? -8.008 9.840 -19.393 1.00 72.31 215 ILE A N 1
ATOM 1752 C CA . ILE A 1 215 ? -8.011 10.726 -20.559 1.00 72.31 215 ILE A CA 1
ATOM 1753 C C . ILE A 1 215 ? -9.343 10.610 -21.254 1.00 72.31 215 ILE A C 1
ATOM 1755 O O . ILE A 1 215 ? -9.708 9.536 -21.735 1.00 72.31 215 ILE A O 1
ATOM 1759 N N . ASP A 1 216 ? -10.034 11.732 -21.374 1.00 73.12 216 ASP A N 1
ATOM 1760 C CA . ASP A 1 216 ? -11.240 11.798 -22.179 1.00 73.12 216 ASP A CA 1
ATOM 1761 C C . ASP A 1 216 ? -10.879 11.727 -23.662 1.00 73.12 216 ASP A C 1
ATOM 1763 O O . ASP A 1 216 ? -10.103 12.526 -24.192 1.00 73.12 216 ASP A O 1
ATOM 1767 N N . GLN A 1 217 ? -11.439 10.736 -24.341 1.00 70.25 217 GLN A N 1
ATOM 1768 C CA . GLN A 1 217 ? -11.322 10.565 -25.776 1.00 70.25 217 GLN A CA 1
ATOM 1769 C C . GLN A 1 217 ? -12.382 11.407 -26.504 1.00 70.25 217 GLN A C 1
ATOM 1771 O O . GLN A 1 217 ? -13.470 11.629 -25.966 1.00 70.25 217 GLN A O 1
ATOM 1776 N N . PRO A 1 218 ? -12.143 11.798 -27.775 1.00 73.25 218 PRO A N 1
ATOM 1777 C CA . PRO A 1 218 ? -13.114 12.555 -28.577 1.00 73.25 218 PRO A CA 1
ATOM 1778 C C . PRO A 1 218 ? -14.492 11.887 -28.718 1.00 73.25 218 PRO A C 1
ATOM 1780 O O . PRO A 1 218 ? -15.482 12.556 -28.983 1.00 73.25 218 PRO A O 1
ATOM 1783 N N . ASN A 1 219 ? -14.563 10.566 -28.538 1.00 75.31 219 ASN A N 1
ATOM 1784 C CA . ASN A 1 219 ? -15.800 9.780 -28.580 1.00 75.31 219 ASN A CA 1
ATOM 1785 C C . ASN A 1 219 ? -16.576 9.773 -27.242 1.00 75.31 219 ASN A C 1
ATOM 1787 O O . ASN A 1 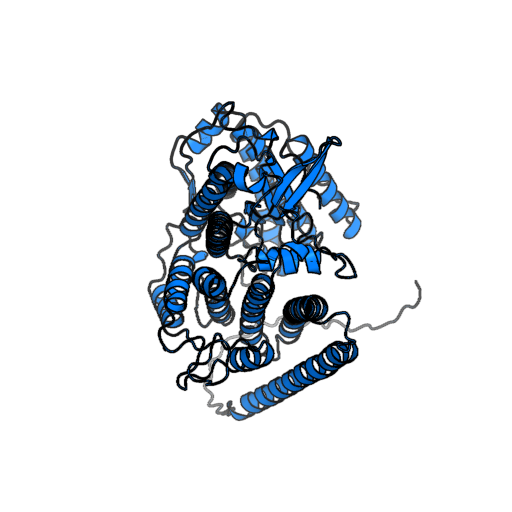219 ? -17.524 9.000 -27.102 1.00 75.31 219 ASN A O 1
ATOM 1791 N N . GLY A 1 220 ? -16.150 10.564 -26.252 1.00 73.62 220 GLY A N 1
ATOM 1792 C CA . GLY A 1 220 ? -16.754 10.633 -24.920 1.00 73.62 220 GLY A CA 1
ATOM 1793 C C . GLY A 1 220 ? -16.397 9.471 -23.986 1.00 73.62 220 GLY A C 1
ATOM 1794 O O . GLY A 1 220 ? -16.945 9.391 -22.890 1.00 73.62 220 GLY A O 1
ATOM 1795 N N . LYS A 1 221 ? -15.507 8.553 -24.387 1.00 75.81 221 LYS A N 1
ATOM 1796 C CA . LYS A 1 221 ? -14.995 7.489 -23.509 1.00 75.81 221 LYS A CA 1
ATOM 1797 C C . LYS A 1 221 ? -13.774 7.970 -22.743 1.00 75.81 221 LYS A C 1
ATOM 1799 O O . LYS A 1 221 ? -12.927 8.658 -23.295 1.00 75.81 221 LYS A O 1
ATOM 1804 N N . THR A 1 222 ? -13.623 7.509 -21.512 1.00 70.50 222 THR A N 1
ATOM 1805 C CA . THR A 1 222 ? -12.414 7.741 -20.722 1.00 70.50 222 THR A CA 1
ATOM 1806 C C . THR A 1 222 ? -11.450 6.562 -20.872 1.00 70.50 222 THR A C 1
ATOM 1808 O O . THR A 1 222 ? -11.841 5.406 -20.704 1.00 70.50 222 THR A O 1
ATOM 1811 N N . LEU A 1 223 ? -10.189 6.848 -21.191 1.00 72.75 223 LEU A N 1
ATOM 1812 C CA . LEU A 1 223 ? -9.096 5.885 -21.276 1.00 72.75 223 LEU A CA 1
ATOM 1813 C C . LEU A 1 223 ? -8.123 6.098 -20.114 1.00 72.75 223 LEU A C 1
ATOM 1815 O O . LEU A 1 223 ? -7.419 7.106 -20.065 1.00 72.75 223 LEU A O 1
ATOM 1819 N N . SER A 1 224 ? -8.030 5.118 -19.220 1.00 74.56 224 SER A N 1
ATOM 1820 C CA . SER A 1 224 ? -6.982 5.079 -18.200 1.00 74.56 224 SER A CA 1
ATOM 1821 C C . SER A 1 224 ? -5.633 4.795 -18.856 1.00 74.56 224 SER A C 1
ATOM 1823 O O . SER A 1 224 ? -5.481 3.789 -19.550 1.00 74.56 224 SER A O 1
ATOM 1825 N N . SER A 1 225 ? -4.657 5.676 -18.648 1.00 74.94 225 SER A N 1
ATOM 1826 C CA . SER A 1 225 ? -3.359 5.588 -19.315 1.00 74.94 225 SER A CA 1
ATOM 1827 C C . SER A 1 225 ? -2.190 5.698 -18.346 1.00 74.94 225 SER A C 1
ATOM 1829 O O . SER A 1 225 ? -2.125 6.608 -17.517 1.00 74.94 225 SER A O 1
ATOM 1831 N N . PHE A 1 226 ? -1.241 4.776 -18.483 1.00 81.75 226 PHE A N 1
ATOM 1832 C CA . PHE A 1 226 ? -0.039 4.696 -17.666 1.00 81.75 226 PHE A CA 1
ATOM 1833 C C . PHE A 1 226 ? 1.000 5.714 -18.133 1.00 81.75 226 PHE A C 1
ATOM 1835 O O . PHE A 1 226 ? 1.341 5.776 -19.317 1.00 81.75 226 PHE A O 1
ATOM 1842 N N . TYR A 1 227 ? 1.527 6.492 -17.189 1.00 78.69 227 TYR A N 1
ATOM 1843 C CA . TYR A 1 227 ? 2.520 7.540 -17.456 1.00 78.69 227 TYR A CA 1
ATOM 1844 C C . TYR A 1 227 ? 3.872 7.287 -16.775 1.00 78.69 227 TYR A C 1
ATOM 1846 O O . TYR A 1 227 ? 4.861 7.941 -17.098 1.00 78.69 227 TYR A O 1
ATOM 1854 N N . CYS A 1 228 ? 3.965 6.331 -15.845 1.00 86.25 228 CYS A N 1
ATOM 1855 C CA . CYS A 1 228 ? 5.248 5.862 -15.312 1.00 86.25 228 CYS A CA 1
ATOM 1856 C C . CYS A 1 228 ? 5.951 4.951 -16.332 1.00 86.25 228 CYS A C 1
ATOM 1858 O O . CYS A 1 228 ? 6.162 3.772 -16.084 1.00 86.25 228 CYS A O 1
ATOM 1860 N N . ASP A 1 229 ? 6.259 5.491 -17.507 1.00 86.88 229 ASP A N 1
ATOM 1861 C CA . ASP A 1 229 ? 6.865 4.771 -18.624 1.00 86.88 229 ASP A CA 1
ATOM 1862 C C . ASP A 1 229 ? 8.393 4.686 -18.473 1.00 86.88 229 ASP A C 1
ATOM 1864 O O . ASP A 1 229 ? 9.038 5.677 -18.133 1.00 86.88 229 ASP A O 1
ATOM 1868 N N . THR A 1 230 ? 8.966 3.518 -18.756 1.00 91.69 230 THR A N 1
ATOM 1869 C CA . THR A 1 230 ? 10.411 3.230 -18.703 1.00 91.69 230 THR A CA 1
ATOM 1870 C C . THR A 1 230 ? 11.004 2.806 -20.052 1.00 91.69 230 THR A C 1
ATOM 1872 O O . THR A 1 230 ? 12.145 2.343 -20.105 1.00 91.69 230 THR A O 1
ATOM 1875 N N . THR A 1 231 ? 10.252 2.920 -21.149 1.00 88.56 231 THR A N 1
ATOM 18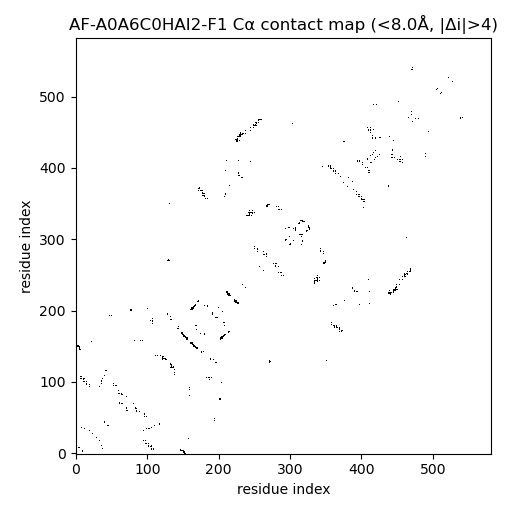76 C CA . THR A 1 231 ? 10.654 2.476 -22.499 1.00 88.56 231 THR A CA 1
ATOM 1877 C C . THR A 1 231 ? 11.930 3.140 -23.020 1.00 88.56 231 THR A C 1
ATOM 1879 O O . THR A 1 231 ? 12.720 2.486 -23.703 1.00 88.56 231 THR A O 1
ATOM 1882 N N . ASP A 1 232 ? 12.181 4.393 -22.642 1.00 87.12 232 ASP A N 1
ATOM 1883 C CA . ASP A 1 232 ? 13.354 5.195 -23.012 1.00 87.12 232 ASP A CA 1
ATOM 1884 C C . ASP A 1 232 ? 14.384 5.358 -21.875 1.00 87.12 232 ASP A C 1
ATOM 1886 O O . ASP A 1 232 ? 15.329 6.148 -21.986 1.00 87.12 232 ASP A O 1
ATOM 1890 N N . PHE A 1 233 ? 14.220 4.630 -20.767 1.00 91.81 233 PHE A N 1
ATOM 1891 C CA . PHE A 1 233 ? 15.181 4.651 -19.664 1.00 91.81 233 PHE A CA 1
ATOM 1892 C C . PHE A 1 233 ? 16.444 3.866 -20.033 1.00 91.81 233 PHE A C 1
ATOM 1894 O O . PHE A 1 233 ? 16.402 2.858 -20.745 1.00 91.81 233 PHE A O 1
ATOM 1901 N N . ASP A 1 234 ? 17.577 4.320 -19.510 1.00 88.62 234 ASP A N 1
ATOM 1902 C CA . ASP A 1 234 ? 18.888 3.709 -19.682 1.00 88.62 234 ASP A CA 1
ATOM 1903 C C . ASP A 1 234 ? 19.507 3.305 -18.330 1.00 88.62 234 ASP A C 1
ATOM 1905 O O . ASP A 1 234 ? 18.863 3.311 -17.279 1.00 88.62 234 ASP A O 1
ATOM 1909 N N . ASN A 1 235 ? 20.765 2.869 -18.359 1.00 85.12 235 ASN A N 1
ATOM 1910 C CA . ASN A 1 235 ? 21.448 2.372 -17.167 1.00 85.12 235 ASN A CA 1
ATOM 1911 C C . ASN A 1 235 ? 21.691 3.462 -16.113 1.00 85.12 235 ASN A C 1
ATOM 1913 O O . ASN A 1 235 ? 21.711 3.143 -14.926 1.00 85.12 235 ASN A O 1
ATOM 1917 N N . ASN A 1 236 ? 21.867 4.723 -16.513 1.00 89.06 236 ASN A N 1
ATOM 1918 C CA . ASN A 1 236 ? 22.039 5.815 -15.559 1.00 89.06 236 ASN A CA 1
ATOM 1919 C C . ASN A 1 236 ? 20.729 6.070 -14.814 1.00 89.06 236 ASN A C 1
ATOM 1921 O O . ASN A 1 236 ? 20.744 6.239 -13.597 1.00 89.06 236 ASN A O 1
ATOM 1925 N N . ASP A 1 237 ? 19.590 5.996 -15.511 1.00 93.19 237 ASP A N 1
ATOM 1926 C CA . ASP A 1 237 ? 18.282 6.106 -14.860 1.00 93.19 237 ASP A CA 1
ATOM 1927 C C . ASP A 1 237 ? 18.047 4.974 -13.861 1.00 93.19 237 ASP A C 1
ATOM 1929 O O . ASP A 1 237 ? 17.547 5.227 -12.768 1.00 93.19 237 ASP A O 1
ATOM 1933 N N . LEU A 1 238 ? 18.452 3.742 -14.201 1.00 92.06 238 LEU A N 1
ATOM 1934 C CA . LEU A 1 238 ? 18.413 2.625 -13.257 1.00 92.06 238 LEU A CA 1
ATOM 1935 C C . LEU A 1 238 ? 19.217 2.953 -11.996 1.00 92.06 238 LEU A C 1
ATOM 1937 O O . LEU A 1 238 ? 18.665 2.874 -10.904 1.00 92.06 238 LEU A O 1
ATOM 1941 N N . ILE A 1 239 ? 20.486 3.354 -12.143 1.00 89.38 239 ILE A N 1
ATOM 1942 C CA . ILE A 1 239 ? 21.375 3.690 -11.016 1.00 89.38 239 ILE A CA 1
ATOM 1943 C C . ILE A 1 239 ? 20.764 4.786 -10.137 1.00 89.38 239 ILE A C 1
ATOM 1945 O O . ILE A 1 239 ? 20.809 4.682 -8.914 1.00 89.38 239 ILE A O 1
ATOM 1949 N N . GLU A 1 240 ? 20.161 5.811 -10.735 1.00 93.69 240 GLU A N 1
ATOM 1950 C CA . GLU A 1 240 ? 19.519 6.902 -9.999 1.00 93.69 240 GLU A CA 1
ATOM 1951 C C . GLU A 1 240 ? 18.262 6.484 -9.222 1.00 93.69 240 GLU A C 1
ATOM 1953 O O . GLU A 1 240 ? 17.913 7.160 -8.253 1.00 93.69 240 GLU A O 1
ATOM 1958 N N . MET A 1 241 ? 17.579 5.416 -9.643 1.00 95.38 241 MET A N 1
ATOM 1959 C CA . MET A 1 241 ? 16.406 4.843 -8.964 1.00 95.38 241 MET A CA 1
ATOM 1960 C C . MET A 1 241 ? 16.767 3.741 -7.958 1.00 95.38 241 MET A C 1
ATOM 1962 O O . MET A 1 241 ? 15.925 3.314 -7.164 1.00 95.38 241 MET A O 1
ATOM 1966 N N . MET A 1 242 ? 18.007 3.244 -7.998 1.00 93.75 242 MET A N 1
ATOM 1967 C CA . MET A 1 242 ? 18.460 2.182 -7.105 1.00 93.75 242 MET A CA 1
ATOM 1968 C C . MET A 1 242 ? 18.409 2.524 -5.610 1.00 93.75 242 MET A C 1
ATOM 1970 O O . MET A 1 242 ? 18.229 1.572 -4.856 1.00 93.75 242 MET A O 1
ATOM 1974 N N . PRO A 1 243 ? 18.532 3.778 -5.128 1.00 95.81 243 PRO A N 1
ATOM 1975 C CA . PRO A 1 243 ? 18.376 4.063 -3.702 1.00 95.81 243 PRO A CA 1
ATOM 1976 C C . PRO A 1 243 ? 17.038 3.579 -3.125 1.00 95.81 243 PRO A C 1
ATOM 1978 O O . PRO A 1 243 ? 16.997 2.875 -2.117 1.00 95.81 243 PRO A O 1
ATOM 1981 N N . GLU A 1 244 ? 15.927 3.901 -3.786 1.00 96.81 244 GLU A N 1
ATOM 1982 C CA . GLU A 1 244 ? 14.593 3.527 -3.321 1.00 96.81 244 GLU A CA 1
ATOM 1983 C C . GLU A 1 244 ? 14.310 2.033 -3.540 1.00 96.81 244 GLU A C 1
ATOM 1985 O O . GLU A 1 244 ? 13.734 1.366 -2.677 1.00 96.81 244 GLU A O 1
ATOM 1990 N N . ILE A 1 245 ? 14.747 1.475 -4.673 1.00 95.25 245 ILE A N 1
ATOM 1991 C CA . ILE A 1 245 ? 14.568 0.047 -4.981 1.00 95.25 245 ILE A CA 1
ATOM 1992 C C . ILE A 1 245 ? 15.425 -0.811 -4.043 1.00 95.25 245 ILE A C 1
ATOM 1994 O O . ILE A 1 245 ? 14.939 -1.774 -3.452 1.00 95.25 245 ILE A O 1
ATOM 1998 N N . GLY A 1 246 ? 16.691 -0.447 -3.861 1.00 92.81 246 GLY A N 1
ATOM 1999 C CA . GLY A 1 246 ? 17.645 -1.120 -2.988 1.00 92.81 246 GLY A CA 1
ATOM 2000 C C . GLY A 1 246 ? 17.206 -1.103 -1.527 1.00 92.81 246 GLY A C 1
ATOM 2001 O O . GLY A 1 246 ? 17.330 -2.124 -0.848 1.00 92.81 246 GLY A O 1
ATOM 2002 N N . ALA A 1 247 ? 16.607 -0.001 -1.061 1.00 94.62 247 ALA A N 1
ATOM 2003 C CA . ALA A 1 247 ? 16.035 0.084 0.281 1.00 94.62 247 ALA A CA 1
ATOM 2004 C C . ALA A 1 247 ? 14.978 -1.004 0.536 1.00 94.62 247 ALA A C 1
ATOM 2006 O O . ALA A 1 247 ? 14.983 -1.620 1.605 1.00 94.62 247 ALA A O 1
ATOM 2007 N N . SER A 1 248 ? 14.136 -1.325 -0.454 1.00 93.69 248 SER A N 1
ATOM 2008 C CA . SER A 1 248 ? 13.141 -2.403 -0.332 1.00 93.69 248 SER A CA 1
ATOM 2009 C C . SER A 1 248 ? 13.786 -3.791 -0.182 1.00 93.69 248 SER A C 1
ATOM 2011 O O . SER A 1 248 ? 13.313 -4.629 0.590 1.00 93.69 248 SER A O 1
ATOM 2013 N N . ILE A 1 249 ? 14.923 -4.028 -0.848 1.00 90.25 249 ILE A N 1
ATOM 2014 C CA . ILE A 1 249 ? 15.681 -5.283 -0.749 1.00 90.25 249 ILE A CA 1
ATOM 2015 C C . ILE A 1 249 ? 16.325 -5.404 0.633 1.00 90.25 249 ILE A C 1
ATOM 2017 O O . ILE A 1 249 ? 16.224 -6.453 1.271 1.00 90.25 249 ILE A O 1
ATOM 2021 N N . ILE A 1 250 ? 16.939 -4.321 1.119 1.00 89.06 250 ILE A N 1
ATOM 2022 C CA . ILE A 1 250 ? 17.537 -4.253 2.459 1.00 89.06 250 ILE A CA 1
ATOM 2023 C C . ILE A 1 250 ? 16.463 -4.483 3.524 1.00 89.06 250 ILE A C 1
ATOM 2025 O O . ILE A 1 250 ? 16.651 -5.295 4.432 1.00 89.06 250 ILE A O 1
ATOM 2029 N N . ARG A 1 251 ? 15.297 -3.841 3.388 1.00 90.25 251 ARG A N 1
ATOM 2030 C CA . ARG A 1 251 ? 14.140 -4.086 4.254 1.00 90.25 251 ARG A CA 1
ATOM 2031 C C . ARG A 1 251 ? 13.733 -5.556 4.256 1.00 90.25 251 ARG A C 1
ATOM 2033 O O . ARG A 1 251 ? 13.530 -6.121 5.325 1.00 90.25 251 ARG A O 1
ATOM 2040 N N . ASN A 1 252 ? 13.628 -6.186 3.087 1.00 88.19 252 ASN A N 1
ATOM 2041 C CA . ASN A 1 252 ? 13.284 -7.603 2.967 1.00 88.19 252 ASN A CA 1
ATOM 2042 C C . ASN A 1 252 ? 14.326 -8.512 3.637 1.00 88.19 252 ASN A C 1
ATOM 2044 O O . ASN A 1 252 ? 13.959 -9.468 4.324 1.00 88.19 252 ASN A O 1
ATOM 2048 N N . TYR A 1 253 ? 15.613 -8.189 3.503 1.00 85.88 253 TYR A N 1
ATOM 2049 C CA . TYR A 1 253 ? 16.680 -8.878 4.221 1.00 85.88 253 TYR A CA 1
ATOM 2050 C C . TYR A 1 253 ? 16.527 -8.738 5.738 1.00 85.88 253 TYR A C 1
ATOM 2052 O O . TYR A 1 253 ? 16.566 -9.736 6.453 1.00 85.88 253 TYR A O 1
ATOM 2060 N N . ILE A 1 254 ? 16.299 -7.531 6.249 1.00 84.75 254 ILE A N 1
ATOM 2061 C CA . ILE A 1 254 ? 16.156 -7.294 7.693 1.00 84.75 254 ILE A CA 1
ATOM 2062 C C . ILE A 1 254 ? 14.893 -7.954 8.233 1.00 84.75 254 ILE A C 1
ATOM 2064 O O . ILE A 1 254 ? 14.942 -8.603 9.275 1.00 84.75 254 ILE A O 1
ATOM 2068 N N . GLN A 1 255 ? 13.794 -7.889 7.486 1.00 86.12 255 GLN A N 1
ATOM 2069 C CA . GLN A 1 255 ? 12.570 -8.598 7.824 1.00 86.12 255 GLN A CA 1
ATOM 2070 C C . GLN A 1 255 ? 12.815 -10.107 7.926 1.00 86.12 255 GLN A C 1
ATOM 2072 O O . GLN A 1 255 ? 12.305 -10.729 8.846 1.00 86.12 255 GLN A O 1
ATOM 2077 N N . SER A 1 256 ? 13.667 -10.695 7.075 1.00 85.38 256 SER A N 1
ATOM 2078 C CA . SER A 1 256 ? 14.052 -12.106 7.231 1.00 85.38 256 SER A CA 1
ATOM 2079 C C . SER A 1 256 ? 14.740 -12.386 8.574 1.00 85.38 256 SER A C 1
ATOM 2081 O O . SER A 1 256 ? 14.522 -13.440 9.164 1.00 85.38 256 SER A O 1
ATOM 2083 N N . ARG A 1 257 ? 15.538 -11.436 9.088 1.00 84.19 257 ARG A N 1
ATOM 2084 C CA . ARG A 1 257 ? 16.220 -11.539 10.388 1.00 84.19 257 ARG A CA 1
ATOM 2085 C C . ARG A 1 257 ? 15.250 -11.370 11.558 1.00 84.19 257 ARG A C 1
ATOM 2087 O O . ARG A 1 257 ? 15.418 -12.060 12.560 1.00 84.19 257 ARG A O 1
ATOM 2094 N N . ILE A 1 258 ? 14.239 -10.511 11.419 1.00 82.81 258 ILE A N 1
ATOM 2095 C CA . ILE A 1 258 ? 13.124 -10.395 12.374 1.00 82.81 258 ILE A CA 1
ATOM 2096 C C . ILE A 1 258 ? 12.316 -11.700 12.393 1.00 82.81 258 ILE A C 1
ATOM 2098 O O . ILE A 1 258 ? 12.090 -12.269 13.455 1.00 82.81 258 ILE A O 1
ATOM 2102 N N . ASP A 1 259 ? 11.960 -12.233 11.221 1.00 83.75 259 ASP A N 1
ATOM 2103 C CA . ASP A 1 259 ? 11.168 -13.464 11.081 1.00 83.75 259 ASP A CA 1
ATOM 2104 C C . ASP A 1 259 ? 11.909 -14.713 11.629 1.00 83.75 259 ASP A C 1
ATOM 2106 O O . ASP A 1 259 ? 11.287 -15.732 11.937 1.00 83.75 259 ASP A O 1
ATOM 2110 N N . LEU A 1 260 ? 13.242 -14.644 11.742 1.00 82.00 260 LEU A N 1
ATOM 2111 C CA . LEU A 1 260 ? 14.112 -15.651 12.369 1.00 82.00 260 LEU A CA 1
ATOM 2112 C C . LEU A 1 260 ? 14.404 -15.369 13.855 1.00 82.00 260 LEU A C 1
ATOM 2114 O O . LEU A 1 260 ? 15.216 -16.070 14.455 1.00 82.00 260 LEU A O 1
ATOM 2118 N N . SER A 1 261 ? 13.796 -14.330 14.432 1.00 84.75 261 SER A N 1
ATOM 2119 C CA . SER A 1 261 ? 14.027 -13.870 15.809 1.00 84.75 261 SER A CA 1
ATOM 2120 C C . SER A 1 261 ? 15.492 -13.523 16.122 1.00 84.75 261 SER A C 1
ATOM 2122 O O . SER A 1 261 ? 15.895 -13.504 17.283 1.00 84.75 261 SER A O 1
ATOM 2124 N N . ILE A 1 262 ? 16.301 -13.227 15.095 1.00 78.12 262 ILE A N 1
ATOM 2125 C CA . ILE A 1 262 ? 17.672 -12.718 15.259 1.00 78.12 262 ILE A CA 1
ATOM 2126 C C . ILE A 1 262 ? 17.603 -11.284 15.780 1.00 78.12 262 ILE A C 1
ATOM 2128 O O . ILE A 1 262 ? 18.310 -10.935 16.722 1.00 78.12 262 ILE A O 1
ATOM 2132 N N . ILE A 1 263 ? 16.728 -10.473 15.181 1.00 75.94 263 ILE A N 1
ATOM 2133 C CA . ILE A 1 263 ? 16.269 -9.210 15.760 1.00 75.94 263 ILE A CA 1
ATOM 2134 C C . ILE A 1 263 ? 15.032 -9.549 16.580 1.00 75.94 263 ILE A C 1
ATOM 2136 O O . ILE A 1 263 ? 14.080 -10.113 16.041 1.00 75.94 263 ILE A O 1
ATOM 2140 N N . LYS A 1 264 ? 15.065 -9.247 17.879 1.00 75.19 264 LYS A N 1
ATOM 2141 C CA . LYS A 1 264 ? 14.037 -9.715 18.818 1.00 75.19 264 LYS A CA 1
ATOM 2142 C C . LYS A 1 264 ? 12.662 -9.120 18.539 1.00 75.19 264 LYS A C 1
ATOM 2144 O O . LYS A 1 264 ? 11.667 -9.821 18.675 1.00 75.19 264 LYS A O 1
ATOM 2149 N N . GLU A 1 265 ? 12.609 -7.844 18.165 1.00 72.25 265 GLU A N 1
ATOM 2150 C CA . GLU A 1 265 ? 11.354 -7.111 18.006 1.00 72.25 265 GLU A CA 1
ATOM 2151 C C . GLU A 1 265 ? 11.435 -6.134 16.833 1.00 72.25 265 GLU A C 1
ATOM 2153 O O . GLU A 1 265 ? 12.479 -5.549 16.537 1.00 72.25 265 GLU A O 1
ATOM 2158 N N . ASP A 1 266 ? 10.296 -5.946 16.180 1.00 75.12 266 ASP A N 1
ATOM 2159 C CA . ASP A 1 266 ? 10.116 -4.986 15.104 1.00 75.12 266 ASP A CA 1
ATOM 2160 C C . ASP A 1 266 ? 9.742 -3.612 15.674 1.00 75.12 266 ASP A C 1
ATOM 2162 O O . ASP A 1 266 ? 8.632 -3.433 16.179 1.00 75.12 266 ASP A O 1
ATOM 2166 N N . ILE A 1 267 ? 10.649 -2.632 15.566 1.00 69.75 267 ILE A N 1
ATOM 2167 C CA . ILE A 1 267 ? 10.473 -1.308 16.186 1.00 69.75 267 ILE A CA 1
ATOM 2168 C C . ILE A 1 267 ? 9.217 -0.585 15.676 1.00 69.75 267 ILE A C 1
ATOM 2170 O O . ILE A 1 267 ? 8.582 0.182 16.399 1.00 69.75 267 ILE A O 1
ATOM 2174 N N . ARG A 1 268 ? 8.796 -0.874 14.445 1.00 73.56 268 ARG A N 1
ATOM 2175 C CA . ARG A 1 268 ? 7.620 -0.248 13.827 1.00 73.56 268 ARG A CA 1
ATOM 2176 C C . ARG A 1 268 ? 6.318 -0.595 14.551 1.00 73.56 268 ARG A C 1
ATOM 2178 O O . ARG A 1 268 ? 5.314 0.081 14.343 1.00 73.56 268 ARG A O 1
ATOM 2185 N N . ARG A 1 269 ? 6.327 -1.644 15.381 1.00 67.88 269 ARG A N 1
ATOM 2186 C CA . ARG A 1 269 ? 5.168 -2.105 16.151 1.00 67.88 269 ARG A CA 1
ATOM 2187 C C . ARG A 1 269 ? 4.987 -1.372 17.487 1.00 67.88 269 ARG A C 1
ATOM 2189 O O . ARG A 1 269 ? 3.929 -1.553 18.083 1.00 67.88 269 ARG A O 1
ATOM 2196 N N . PHE A 1 270 ? 5.959 -0.567 17.933 1.00 58.47 270 PHE A N 1
ATOM 2197 C CA . PHE A 1 270 ? 5.849 0.223 19.168 1.00 58.47 270 PHE A CA 1
ATOM 2198 C C . PHE A 1 270 ? 4.959 1.464 18.993 1.00 58.47 270 PHE A C 1
ATOM 2200 O O . PHE A 1 270 ? 4.881 2.053 17.909 1.00 58.47 270 PHE A O 1
ATOM 2207 N N . LYS A 1 271 ? 4.321 1.889 20.089 1.00 62.28 271 LYS A N 1
ATOM 2208 C CA . LYS A 1 271 ? 3.544 3.146 20.186 1.00 62.28 271 LYS A CA 1
ATOM 2209 C C . LYS A 1 271 ? 4.461 4.359 20.439 1.00 62.28 271 LYS A C 1
ATOM 2211 O O . LYS A 1 271 ? 5.544 4.176 20.984 1.00 62.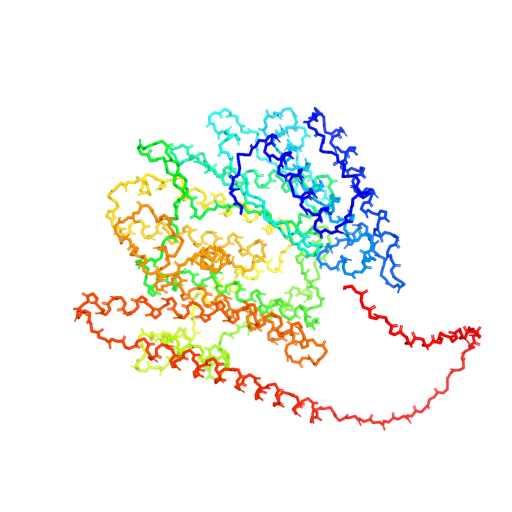28 271 LYS A O 1
ATOM 2216 N N . ILE A 1 272 ? 4.026 5.605 20.146 1.00 56.31 272 ILE A N 1
ATOM 2217 C CA . ILE A 1 272 ? 4.819 6.841 20.430 1.00 56.31 272 ILE A CA 1
ATOM 2218 C C . ILE A 1 272 ? 5.341 6.886 21.876 1.00 56.31 272 ILE A C 1
ATOM 2220 O O . ILE A 1 272 ? 6.448 7.361 22.115 1.00 56.31 272 ILE A O 1
ATOM 2224 N N . ASN A 1 273 ? 4.554 6.394 22.835 1.00 57.31 273 ASN A N 1
ATOM 2225 C CA . ASN A 1 273 ? 4.874 6.484 24.262 1.00 57.31 273 ASN A CA 1
ATOM 2226 C C . ASN A 1 273 ? 5.614 5.254 24.809 1.00 57.31 273 ASN A C 1
ATOM 2228 O O . ASN A 1 273 ? 5.932 5.219 25.997 1.00 57.31 273 ASN A O 1
ATOM 2232 N N . GLU A 1 274 ? 5.864 4.237 23.984 1.00 64.94 274 GLU A N 1
ATOM 2233 C CA . GLU A 1 274 ? 6.635 3.071 24.404 1.00 64.94 274 GLU A CA 1
ATOM 2234 C C . GLU A 1 274 ? 8.128 3.353 24.195 1.00 64.94 274 GLU A C 1
ATOM 2236 O O . GLU A 1 274 ? 8.530 3.780 23.108 1.00 64.94 274 GLU A O 1
ATOM 2241 N N . PRO A 1 275 ? 8.977 3.147 25.219 1.00 62.25 275 PRO A N 1
ATOM 2242 C CA . PRO A 1 275 ? 10.404 3.367 25.071 1.00 62.25 275 PRO A CA 1
ATOM 2243 C C . PRO A 1 275 ? 10.948 2.409 24.011 1.00 62.25 275 PRO A C 1
ATOM 2245 O O . PRO A 1 275 ? 10.913 1.189 24.178 1.00 62.25 275 PRO A O 1
ATOM 2248 N N . ILE A 1 276 ? 11.474 2.968 22.919 1.00 71.12 276 ILE A N 1
ATOM 2249 C CA . ILE A 1 276 ? 12.168 2.181 21.901 1.00 71.12 276 ILE A CA 1
ATOM 2250 C C . ILE A 1 276 ? 13.343 1.487 22.587 1.00 71.12 276 ILE A C 1
ATOM 2252 O O . ILE A 1 276 ? 14.202 2.135 23.188 1.00 71.12 276 ILE A O 1
ATOM 2256 N N . ASN A 1 277 ? 13.396 0.160 22.487 1.00 76.12 277 ASN A N 1
ATOM 2257 C CA . ASN A 1 277 ? 14.529 -0.604 22.983 1.00 76.12 277 ASN A CA 1
ATOM 2258 C C . ASN A 1 277 ? 15.785 -0.223 22.180 1.00 76.12 277 ASN A C 1
ATOM 2260 O O . ASN A 1 277 ? 16.000 -0.687 21.057 1.00 76.12 277 A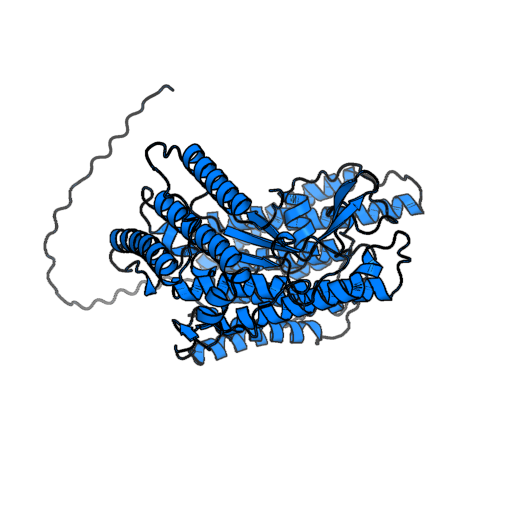SN A O 1
ATOM 2264 N N . GLU A 1 278 ? 16.627 0.626 22.767 1.00 81.56 278 GLU A N 1
ATOM 2265 C CA . GLU A 1 278 ? 17.857 1.127 22.150 1.00 81.56 278 GLU A CA 1
ATOM 2266 C C . GLU A 1 278 ? 18.808 -0.015 21.738 1.00 81.56 278 GLU A C 1
ATOM 2268 O O . GLU A 1 278 ? 19.565 0.111 20.776 1.00 81.56 278 GLU A O 1
ATOM 2273 N N . GLY A 1 279 ? 18.734 -1.171 22.410 1.00 80.06 279 GLY A N 1
ATOM 2274 C CA . GLY A 1 279 ? 19.442 -2.388 22.014 1.00 80.06 279 GLY A CA 1
ATOM 2275 C C . GLY A 1 279 ? 18.976 -2.931 20.660 1.00 80.06 279 GLY A C 1
ATOM 2276 O O . GLY A 1 279 ? 19.811 -3.225 19.804 1.00 80.06 279 GLY A O 1
ATOM 2277 N N . ASN A 1 280 ? 17.661 -2.988 20.423 1.00 71.75 280 ASN A N 1
ATOM 2278 C CA . ASN A 1 280 ? 17.100 -3.408 19.134 1.00 71.75 280 ASN A CA 1
ATOM 2279 C C . ASN A 1 280 ? 17.467 -2.414 18.024 1.00 71.75 280 ASN A C 1
ATOM 2281 O O . ASN A 1 280 ? 17.844 -2.832 16.930 1.00 71.75 280 ASN A O 1
ATOM 2285 N N . LYS A 1 281 ? 17.432 -1.104 18.311 1.00 79.56 281 LYS A N 1
ATOM 2286 C CA . LYS A 1 281 ? 17.845 -0.058 17.358 1.00 79.56 281 LYS A CA 1
ATOM 2287 C C . LYS A 1 281 ? 19.313 -0.205 16.960 1.00 79.56 281 LYS A C 1
ATOM 2289 O O . LYS A 1 281 ? 19.633 -0.179 15.771 1.00 79.56 281 LYS A O 1
ATOM 2294 N N . LYS A 1 282 ? 20.201 -0.435 17.934 1.00 85.06 282 LYS A N 1
ATOM 2295 C CA . LYS A 1 282 ? 21.627 -0.707 17.692 1.00 85.06 282 LYS A CA 1
ATOM 2296 C C . LYS A 1 282 ? 21.838 -1.980 16.880 1.00 85.06 282 LYS A C 1
ATOM 2298 O O . LYS A 1 282 ? 22.617 -1.957 15.932 1.00 85.06 282 LYS A O 1
ATOM 2303 N N . GLN A 1 283 ? 21.133 -3.063 17.203 1.00 78.75 283 GLN A N 1
ATOM 2304 C CA . GLN A 1 283 ? 21.242 -4.324 16.469 1.00 78.75 283 GLN A CA 1
ATOM 2305 C C . GLN A 1 283 ? 20.751 -4.185 15.019 1.00 78.75 283 GLN A C 1
ATOM 2307 O O . GLN A 1 283 ? 21.422 -4.642 14.095 1.00 78.75 283 GLN A O 1
ATOM 2312 N N . ALA A 1 284 ? 19.619 -3.510 14.803 1.00 76.62 284 ALA A N 1
ATOM 2313 C CA . ALA A 1 284 ? 19.108 -3.218 13.468 1.00 76.62 284 ALA A CA 1
ATOM 2314 C C . ALA A 1 284 ? 20.099 -2.356 12.668 1.00 76.62 284 ALA A C 1
ATOM 2316 O O . ALA A 1 284 ? 20.424 -2.710 11.537 1.00 76.62 284 ALA A O 1
ATOM 2317 N N . MET A 1 285 ? 20.665 -1.300 13.267 1.00 83.88 285 MET A N 1
ATOM 2318 C CA . MET A 1 285 ? 21.715 -0.490 12.635 1.00 83.88 285 MET A CA 1
ATOM 2319 C C . MET A 1 285 ? 22.971 -1.292 12.302 1.00 83.88 285 MET A C 1
ATOM 2321 O O . MET A 1 285 ? 23.522 -1.128 11.220 1.00 83.88 285 MET A O 1
ATOM 2325 N N . GLN A 1 286 ? 23.421 -2.178 13.193 1.00 83.25 286 GLN A N 1
ATOM 2326 C CA . GLN A 1 286 ? 24.557 -3.059 12.915 1.00 83.25 286 GLN A CA 1
ATOM 2327 C C . GLN A 1 286 ? 24.274 -3.961 11.711 1.00 83.25 286 GLN A C 1
ATOM 2329 O O . GLN A 1 286 ? 25.114 -4.074 10.824 1.00 83.25 286 GLN A O 1
ATOM 2334 N N . ILE A 1 287 ? 23.081 -4.557 11.632 1.00 78.12 287 ILE A N 1
ATOM 2335 C CA . ILE A 1 287 ? 22.683 -5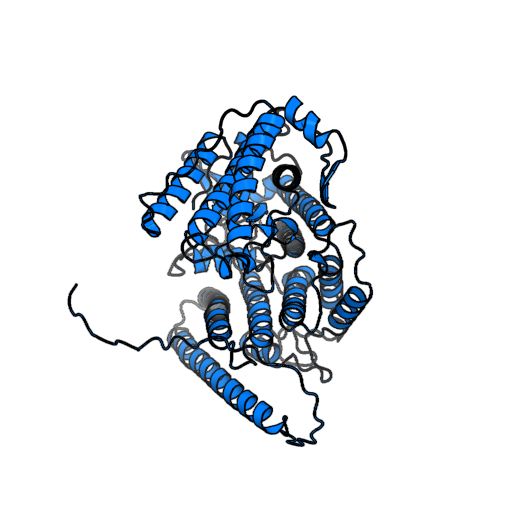.401 10.497 1.00 78.12 287 ILE A CA 1
ATOM 2336 C C . ILE A 1 287 ? 22.593 -4.586 9.200 1.00 78.12 287 ILE A C 1
ATOM 2338 O O . ILE A 1 287 ? 23.038 -5.072 8.163 1.00 78.12 287 ILE A O 1
ATOM 2342 N N . ILE A 1 288 ? 22.062 -3.361 9.249 1.00 80.88 288 ILE A N 1
ATOM 2343 C CA . ILE A 1 288 ? 21.992 -2.447 8.096 1.00 80.88 288 ILE A CA 1
ATOM 2344 C C . ILE A 1 288 ? 23.394 -2.061 7.621 1.00 80.88 288 ILE A C 1
ATOM 2346 O O . ILE A 1 288 ? 23.688 -2.144 6.431 1.00 80.88 288 ILE A O 1
ATOM 2350 N N . ASN A 1 289 ? 24.274 -1.668 8.541 1.00 82.50 289 ASN A N 1
ATOM 2351 C CA . ASN A 1 289 ? 25.631 -1.237 8.215 1.00 82.50 289 ASN A CA 1
ATOM 2352 C C . ASN A 1 289 ? 26.463 -2.389 7.637 1.00 82.50 289 ASN A C 1
ATOM 2354 O O . ASN A 1 289 ? 27.199 -2.183 6.673 1.00 82.50 289 ASN A O 1
ATOM 2358 N N . ASN A 1 290 ? 26.280 -3.599 8.178 1.00 77.50 290 ASN A N 1
ATOM 2359 C CA . ASN A 1 290 ? 26.941 -4.821 7.718 1.00 77.50 290 ASN A CA 1
ATOM 2360 C C . ASN A 1 290 ? 26.293 -5.423 6.464 1.00 77.50 290 ASN A C 1
ATOM 2362 O O . ASN A 1 290 ? 26.824 -6.384 5.905 1.00 77.50 290 ASN A O 1
ATOM 2366 N N . PHE A 1 291 ? 25.138 -4.915 6.026 1.00 74.94 291 PHE A N 1
ATOM 2367 C CA . PHE A 1 291 ? 24.518 -5.388 4.801 1.00 74.94 291 PHE A CA 1
ATOM 2368 C C . PHE A 1 291 ? 25.381 -4.987 3.607 1.00 74.94 291 PHE A C 1
ATOM 2370 O O . PHE A 1 291 ? 25.554 -3.803 3.320 1.00 74.94 291 PHE A O 1
ATOM 2377 N N . ASN A 1 292 ? 25.860 -5.988 2.876 1.00 67.12 292 ASN A N 1
ATOM 2378 C CA . ASN A 1 292 ? 26.542 -5.807 1.608 1.00 67.12 292 ASN A CA 1
ATOM 2379 C C . ASN A 1 292 ? 25.912 -6.737 0.569 1.00 67.12 292 ASN A C 1
ATOM 2381 O O . ASN A 1 292 ? 25.658 -7.908 0.839 1.00 67.12 292 ASN A O 1
ATOM 2385 N N . PHE A 1 293 ? 25.683 -6.217 -0.639 1.00 64.12 293 PHE A N 1
ATOM 2386 C CA . PHE A 1 293 ? 25.237 -7.022 -1.785 1.00 64.12 293 PHE A CA 1
ATOM 2387 C C . PHE A 1 293 ? 26.333 -7.978 -2.294 1.00 64.12 293 PHE A C 1
ATOM 2389 O O . PHE A 1 293 ? 26.055 -8.929 -3.028 1.00 64.12 293 PHE A O 1
ATOM 2396 N N . VAL A 1 294 ? 27.577 -7.730 -1.883 1.00 54.53 294 VAL A N 1
ATOM 2397 C CA . VAL A 1 294 ? 28.766 -8.531 -2.170 1.00 54.53 294 VAL A CA 1
ATOM 2398 C C . VAL A 1 294 ? 29.382 -9.021 -0.861 1.00 54.53 294 VAL A C 1
ATOM 2400 O O . VAL A 1 294 ? 29.334 -8.330 0.153 1.00 54.53 294 VAL A O 1
ATOM 2403 N N . ASN A 1 295 ? 29.930 -10.229 -0.860 1.00 54.50 295 ASN A N 1
ATOM 2404 C CA . ASN A 1 295 ? 30.695 -10.754 0.261 1.00 54.50 295 ASN A CA 1
ATOM 2405 C C . ASN A 1 295 ? 32.091 -10.107 0.335 1.00 54.50 295 ASN A C 1
ATOM 2407 O O . ASN A 1 295 ? 32.486 -9.341 -0.543 1.00 54.50 295 ASN A O 1
ATOM 2411 N N . GLU A 1 296 ? 32.849 -10.444 1.380 1.00 44.94 296 GLU A N 1
ATOM 2412 C CA . GLU A 1 296 ? 34.192 -9.902 1.655 1.00 44.94 296 GLU A CA 1
ATOM 2413 C C . GLU A 1 296 ? 35.205 -10.145 0.520 1.00 44.94 296 GLU A C 1
ATOM 2415 O O . GLU A 1 296 ? 36.179 -9.410 0.393 1.00 44.94 296 GLU A O 1
ATOM 2420 N N . ASN A 1 297 ? 34.942 -11.117 -0.360 1.00 46.59 297 ASN A N 1
ATOM 2421 C CA . ASN A 1 297 ? 35.759 -11.419 -1.537 1.00 46.59 297 ASN A CA 1
ATOM 2422 C C . ASN A 1 297 ? 35.283 -10.684 -2.806 1.00 46.59 297 ASN A C 1
ATOM 2424 O O . ASN A 1 297 ? 35.659 -11.072 -3.911 1.00 46.59 297 ASN A O 1
ATOM 2428 N N . ASN A 1 298 ? 34.422 -9.666 -2.677 1.00 51.44 298 ASN A N 1
ATOM 2429 C CA . ASN A 1 298 ? 33.750 -8.966 -3.781 1.00 51.44 298 ASN A CA 1
ATOM 2430 C C . ASN A 1 298 ? 32.924 -9.875 -4.708 1.00 51.44 298 ASN A C 1
ATOM 2432 O O . ASN A 1 298 ? 32.546 -9.466 -5.809 1.00 51.44 298 ASN A O 1
ATOM 2436 N N . ASN A 1 299 ? 32.597 -11.092 -4.276 1.00 46.03 299 ASN A N 1
ATOM 2437 C CA . ASN A 1 299 ? 31.633 -11.914 -4.988 1.00 46.03 299 ASN A CA 1
ATOM 2438 C C . ASN A 1 299 ? 30.248 -11.472 -4.537 1.00 46.03 299 ASN A C 1
ATOM 2440 O O . ASN A 1 299 ? 29.988 -11.401 -3.337 1.00 46.03 299 ASN A O 1
ATOM 2444 N N . ALA A 1 300 ? 29.338 -11.191 -5.468 1.00 51.00 300 ALA A N 1
ATOM 2445 C CA . ALA A 1 300 ? 27.935 -11.047 -5.101 1.00 51.00 300 ALA A CA 1
ATOM 2446 C C . ALA A 1 300 ? 27.500 -12.267 -4.268 1.00 51.00 300 ALA A C 1
ATOM 2448 O O . ALA A 1 300 ? 27.997 -13.378 -4.495 1.00 51.00 300 ALA A O 1
ATOM 2449 N N . ILE A 1 301 ? 26.622 -12.052 -3.280 1.00 55.28 301 ILE A N 1
ATOM 2450 C CA . ILE A 1 301 ? 25.963 -13.155 -2.559 1.00 55.28 301 ILE A CA 1
ATOM 2451 C C . ILE A 1 301 ? 25.547 -14.194 -3.626 1.00 55.28 301 ILE A C 1
ATOM 2453 O O . ILE A 1 301 ? 25.031 -13.754 -4.654 1.00 55.28 301 ILE A O 1
ATOM 2457 N N . PRO A 1 302 ? 25.823 -15.507 -3.480 1.00 54.59 302 PRO A N 1
ATOM 2458 C CA . PRO A 1 302 ? 25.711 -16.480 -4.578 1.00 54.59 302 PRO A CA 1
ATOM 2459 C C . PRO A 1 302 ? 24.395 -16.402 -5.375 1.00 54.59 302 PRO A C 1
ATOM 2461 O O . PRO A 1 302 ? 24.368 -16.567 -6.593 1.00 54.59 302 PRO A O 1
ATOM 2464 N N . GLU A 1 303 ? 23.299 -16.062 -4.700 1.00 55.00 303 GLU A N 1
ATOM 2465 C CA . GLU A 1 303 ? 21.989 -15.815 -5.295 1.00 55.00 303 GLU A CA 1
ATOM 2466 C C . GLU A 1 303 ? 21.934 -14.597 -6.244 1.00 55.00 303 GLU A C 1
ATOM 2468 O O . GLU A 1 303 ? 21.221 -14.636 -7.244 1.00 55.00 303 GLU A O 1
ATOM 2473 N N . PHE A 1 304 ? 22.689 -13.529 -5.970 1.00 55.34 304 PHE A N 1
ATOM 2474 C CA . PHE A 1 304 ? 22.833 -12.340 -6.821 1.00 55.34 304 PHE A CA 1
ATOM 2475 C C . PHE A 1 304 ? 23.917 -12.502 -7.900 1.00 55.34 304 PHE A C 1
ATOM 2477 O O . PHE A 1 304 ? 23.768 -11.945 -8.989 1.00 55.34 304 PHE A O 1
ATOM 2484 N N . SER A 1 305 ? 24.991 -13.262 -7.639 1.00 52.62 305 SER A N 1
ATOM 2485 C CA . SER A 1 305 ? 26.079 -13.475 -8.613 1.00 52.62 305 SER A CA 1
ATOM 2486 C C . SER A 1 305 ? 25.634 -14.320 -9.807 1.00 52.62 305 SER A C 1
ATOM 2488 O O . SER A 1 305 ? 25.955 -13.992 -10.950 1.00 52.62 305 SER A O 1
ATOM 2490 N N . ASN A 1 306 ? 24.825 -15.352 -9.556 1.00 53.12 306 ASN A N 1
ATOM 2491 C CA . ASN A 1 306 ? 24.205 -16.162 -10.605 1.00 53.12 306 ASN A CA 1
ATOM 2492 C C . ASN A 1 306 ? 23.163 -15.366 -11.405 1.00 53.12 306 ASN A C 1
ATOM 2494 O O . ASN A 1 306 ? 22.918 -15.645 -12.573 1.00 53.12 306 ASN A O 1
ATOM 2498 N N . LEU A 1 307 ? 22.556 -14.344 -10.799 1.00 50.25 307 LEU A N 1
ATOM 2499 C CA . LEU A 1 307 ? 21.619 -13.463 -11.487 1.00 50.25 307 LEU A CA 1
ATOM 2500 C C . LEU A 1 307 ? 22.328 -12.523 -12.464 1.00 50.25 307 LEU A C 1
ATOM 2502 O O . LEU A 1 307 ? 21.872 -12.335 -13.590 1.00 50.25 307 LEU A O 1
ATOM 2506 N N . SER A 1 308 ? 23.438 -11.917 -12.028 1.00 50.31 308 SER A N 1
ATOM 2507 C CA . SER A 1 308 ? 24.163 -10.929 -12.831 1.00 50.31 308 SER A CA 1
ATOM 2508 C C . SER A 1 308 ? 24.714 -11.551 -14.116 1.00 50.31 308 SER A C 1
ATOM 2510 O O . SER A 1 308 ? 24.655 -10.929 -15.179 1.00 50.31 308 SER A O 1
ATOM 2512 N N . SER A 1 309 ? 25.155 -12.814 -14.039 1.00 52.50 309 SER A N 1
ATOM 2513 C CA . SER A 1 309 ? 25.593 -13.593 -15.198 1.00 52.50 309 SER A CA 1
ATOM 2514 C C . SER A 1 309 ? 24.449 -13.927 -16.161 1.00 52.50 309 SER A C 1
ATOM 2516 O O . SER A 1 309 ? 24.651 -13.862 -17.369 1.00 52.50 309 SER A O 1
ATOM 2518 N N . ILE A 1 310 ? 23.247 -14.224 -15.657 1.00 44.28 310 ILE A N 1
ATOM 2519 C CA . ILE A 1 310 ? 22.093 -14.632 -16.479 1.00 44.28 310 ILE A CA 1
ATOM 2520 C C . ILE A 1 310 ? 21.415 -13.452 -17.176 1.00 44.28 310 ILE A C 1
ATOM 2522 O O . ILE A 1 310 ? 20.982 -13.581 -18.318 1.00 44.28 310 ILE A O 1
ATOM 2526 N N . ILE A 1 311 ? 21.344 -12.288 -16.530 1.00 48.00 311 ILE A N 1
ATOM 2527 C CA . ILE A 1 311 ? 20.711 -11.098 -17.123 1.00 48.00 311 ILE A CA 1
ATOM 2528 C C . ILE A 1 311 ? 21.682 -10.385 -18.090 1.00 48.00 311 ILE A C 1
ATOM 2530 O O . ILE A 1 311 ? 21.284 -9.492 -18.835 1.00 48.00 311 ILE A O 1
ATOM 2534 N N . GLY A 1 312 ? 22.973 -10.749 -18.095 1.00 46.97 312 GLY A N 1
ATOM 2535 C CA . GLY A 1 312 ? 24.006 -9.994 -18.817 1.00 46.97 312 GLY A CA 1
ATOM 2536 C C . GLY A 1 312 ? 24.164 -8.568 -18.273 1.00 46.97 312 GLY A C 1
ATOM 2537 O O . GLY A 1 312 ? 24.609 -7.658 -18.975 1.00 46.97 312 GLY A O 1
ATOM 2538 N N . ILE A 1 313 ? 23.750 -8.359 -17.022 1.00 50.56 313 ILE A N 1
ATOM 2539 C CA . ILE A 1 313 ? 23.800 -7.086 -16.312 1.00 50.56 313 ILE A CA 1
ATOM 2540 C C . ILE A 1 313 ? 24.666 -7.318 -15.085 1.00 50.56 313 ILE A C 1
ATOM 2542 O O . ILE A 1 313 ? 24.194 -7.741 -14.031 1.00 50.56 313 ILE A O 1
ATOM 2546 N N . ASP A 1 314 ? 25.949 -7.004 -15.221 1.00 53.69 314 ASP A N 1
ATOM 2547 C CA . ASP A 1 314 ? 26.890 -6.969 -14.104 1.00 53.69 314 ASP A CA 1
ATOM 2548 C C . ASP A 1 314 ? 26.692 -5.684 -13.275 1.00 53.69 314 ASP A C 1
ATOM 2550 O O . ASP A 1 314 ? 27.596 -4.874 -13.114 1.00 53.69 314 ASP A O 1
ATOM 2554 N N . ILE A 1 315 ? 25.494 -5.497 -12.706 1.00 49.44 315 ILE A N 1
ATOM 2555 C CA . ILE A 1 315 ? 25.226 -4.445 -11.700 1.00 49.44 315 ILE A CA 1
ATOM 2556 C C . ILE A 1 315 ? 26.015 -4.666 -10.397 1.00 49.44 315 ILE A C 1
ATOM 2558 O O . ILE A 1 315 ? 26.095 -3.759 -9.574 1.00 49.44 315 ILE A O 1
ATOM 2562 N N . PHE A 1 316 ? 26.596 -5.858 -10.208 1.00 50.31 316 PHE A N 1
ATOM 2563 C CA . PHE A 1 316 ? 27.240 -6.268 -8.957 1.00 50.31 316 PHE A CA 1
ATOM 2564 C C . PHE A 1 316 ? 28.707 -6.728 -9.089 1.00 50.31 316 PHE A C 1
ATOM 2566 O O . PHE A 1 316 ? 29.299 -7.078 -8.070 1.00 50.31 316 PHE A O 1
ATOM 2573 N N . LYS A 1 317 ? 29.329 -6.738 -10.283 1.00 46.69 317 LYS A N 1
ATOM 2574 C CA . LYS A 1 317 ? 30.751 -7.128 -10.438 1.00 46.69 317 LYS A CA 1
ATOM 2575 C C . LYS A 1 317 ? 31.672 -5.920 -10.588 1.00 46.69 317 LYS A C 1
ATOM 2577 O O . LYS A 1 317 ? 31.420 -5.035 -11.395 1.00 46.69 317 LYS A O 1
ATOM 2582 N N . GLN A 1 318 ? 32.800 -5.946 -9.876 1.00 44.59 318 GLN A N 1
ATOM 2583 C CA . GLN A 1 318 ? 33.814 -4.885 -9.923 1.00 44.59 318 GLN A CA 1
ATOM 2584 C C . GLN A 1 318 ? 34.795 -4.970 -11.107 1.00 44.59 318 GLN A C 1
ATOM 2586 O O . GLN A 1 318 ? 35.364 -3.943 -11.455 1.00 44.59 318 GLN A O 1
ATOM 2591 N N . ASN A 1 319 ? 35.024 -6.139 -11.729 1.00 43.88 319 ASN A N 1
ATOM 2592 C CA . ASN A 1 319 ? 36.218 -6.350 -12.577 1.00 43.88 319 ASN A CA 1
ATOM 2593 C C . ASN A 1 319 ? 36.012 -7.258 -13.808 1.00 43.88 319 ASN A C 1
ATOM 2595 O O . ASN A 1 319 ? 36.860 -8.087 -14.127 1.00 43.88 319 ASN A O 1
ATOM 2599 N N . SER A 1 320 ? 34.902 -7.118 -14.527 1.00 43.56 320 SER A N 1
ATOM 2600 C CA . SER A 1 320 ? 34.735 -7.788 -15.822 1.00 43.56 320 SER A CA 1
ATOM 2601 C C . SER A 1 320 ? 35.098 -6.817 -16.952 1.00 43.56 320 SER A C 1
ATOM 2603 O O . SER A 1 320 ? 34.411 -5.827 -17.196 1.00 43.56 320 SER A O 1
ATOM 2605 N N . SER A 1 321 ? 36.201 -7.088 -17.651 1.00 43.53 321 SER A N 1
ATOM 2606 C CA . SER A 1 321 ? 36.671 -6.297 -18.798 1.00 43.53 321 SER A CA 1
ATOM 2607 C C . SER A 1 321 ? 35.721 -6.341 -20.005 1.00 43.53 321 SER A C 1
ATOM 2609 O O . SER A 1 321 ? 35.849 -5.497 -20.886 1.00 43.53 321 SER A O 1
ATOM 2611 N N . ASN A 1 322 ? 34.734 -7.247 -20.010 1.00 39.06 322 ASN A N 1
ATOM 2612 C CA . ASN A 1 322 ? 33.799 -7.470 -21.119 1.00 39.06 322 ASN A CA 1
ATOM 2613 C C . ASN A 1 322 ? 32.315 -7.267 -20.759 1.00 39.06 322 ASN A C 1
ATOM 2615 O O . ASN A 1 322 ? 31.447 -7.562 -21.579 1.00 39.06 322 ASN A O 1
ATOM 2619 N N . SER A 1 323 ? 31.982 -6.762 -19.567 1.00 41.09 323 SER A N 1
ATOM 2620 C CA . SER A 1 323 ? 30.589 -6.448 -19.229 1.00 41.09 323 SER A CA 1
ATOM 2621 C C . SER A 1 323 ? 30.242 -5.014 -19.614 1.00 41.09 323 SER A C 1
ATOM 2623 O O . SER A 1 323 ? 30.949 -4.069 -19.279 1.00 41.09 323 SER A O 1
ATOM 2625 N N . VAL A 1 324 ? 29.074 -4.843 -20.240 1.00 37.97 324 VAL A N 1
ATOM 2626 C CA . VAL A 1 324 ? 28.426 -3.546 -20.547 1.00 37.97 324 VAL A CA 1
ATOM 2627 C C . VAL A 1 324 ? 28.179 -2.693 -19.280 1.00 37.97 324 VAL A C 1
ATOM 2629 O O . VAL A 1 324 ? 27.826 -1.520 -19.358 1.00 37.97 324 VAL A O 1
ATOM 2632 N N . PHE A 1 325 ? 28.418 -3.267 -18.100 1.00 40.09 325 PHE A N 1
ATOM 2633 C CA . PHE A 1 325 ? 28.428 -2.609 -16.803 1.00 40.09 325 PHE A CA 1
ATOM 2634 C C . PHE A 1 325 ? 29.824 -2.760 -16.190 1.00 40.09 325 PHE A C 1
ATOM 2636 O O . PHE A 1 325 ? 30.149 -3.798 -15.615 1.00 40.09 325 PHE A O 1
ATOM 2643 N N . GLN A 1 326 ? 30.666 -1.737 -16.342 1.00 35.56 326 GLN A N 1
ATOM 2644 C CA . GLN A 1 326 ? 31.866 -1.563 -15.524 1.00 35.56 326 GLN A CA 1
ATOM 2645 C C . GLN A 1 326 ? 31.557 -0.493 -14.477 1.00 35.56 326 GLN A C 1
ATOM 2647 O O . GLN A 1 326 ? 31.624 0.701 -14.762 1.00 35.56 326 GLN A O 1
ATOM 2652 N N . MET A 1 327 ? 31.192 -0.907 -13.262 1.00 41.28 327 MET A N 1
ATOM 2653 C CA . MET A 1 327 ? 31.066 0.004 -12.121 1.00 41.28 327 MET A CA 1
ATOM 2654 C C . MET A 1 327 ? 32.282 -0.190 -11.215 1.00 41.28 327 MET A C 1
ATOM 2656 O O . MET A 1 327 ? 32.382 -1.136 -10.442 1.00 41.28 327 MET A O 1
ATOM 2660 N N . LYS A 1 328 ? 33.266 0.692 -11.389 1.00 36.53 328 LYS A N 1
ATOM 2661 C CA . LYS A 1 328 ? 34.663 0.478 -10.990 1.00 36.53 328 LYS A CA 1
ATOM 2662 C C . LYS A 1 328 ? 34.996 0.775 -9.515 1.00 36.53 328 LYS A C 1
ATOM 2664 O O . LYS A 1 328 ? 36.164 0.978 -9.222 1.00 36.53 328 LYS A O 1
ATOM 2669 N N . ASN A 1 329 ? 34.031 0.827 -8.588 1.00 42.06 329 ASN A N 1
ATOM 2670 C CA . ASN A 1 329 ? 34.314 1.148 -7.178 1.00 42.06 329 ASN A CA 1
ATOM 2671 C C . ASN A 1 329 ? 33.393 0.422 -6.182 1.00 42.06 329 ASN A C 1
ATOM 2673 O O . ASN A 1 329 ? 32.185 0.335 -6.376 1.00 42.06 329 ASN A O 1
ATOM 2677 N N . SER A 1 330 ? 33.981 -0.028 -5.070 1.00 43.41 330 SER A N 1
ATOM 2678 C CA . SER A 1 330 ? 33.355 -0.656 -3.890 1.00 43.41 330 SER A CA 1
ATOM 2679 C C . SER A 1 330 ? 32.374 0.228 -3.117 1.00 43.41 330 SER A C 1
ATOM 2681 O O . SER A 1 330 ? 31.622 -0.289 -2.298 1.00 43.41 330 SER A O 1
ATOM 2683 N N . ASN A 1 331 ? 32.322 1.528 -3.404 1.00 55.19 331 ASN A N 1
ATOM 2684 C CA . ASN A 1 331 ? 31.371 2.459 -2.807 1.00 55.19 331 ASN A CA 1
ATOM 2685 C C . ASN A 1 331 ? 30.317 2.846 -3.840 1.00 55.19 331 ASN A C 1
ATOM 2687 O O . ASN A 1 331 ? 30.437 3.881 -4.490 1.00 55.19 331 ASN A O 1
ATOM 2691 N N . TYR A 1 332 ? 29.287 2.020 -4.005 1.00 67.44 332 TYR A N 1
ATOM 2692 C CA . TYR A 1 332 ? 28.107 2.419 -4.765 1.00 67.44 332 TYR A CA 1
ATOM 2693 C C . TYR A 1 332 ? 27.321 3.446 -3.937 1.00 67.44 332 TYR A C 1
ATOM 2695 O O . TYR A 1 332 ? 26.744 3.061 -2.916 1.00 67.44 332 TYR A O 1
ATOM 2703 N N . PRO A 1 333 ? 27.243 4.729 -4.344 1.00 81.38 333 PRO A N 1
ATOM 2704 C CA . PRO A 1 333 ? 26.580 5.753 -3.531 1.00 81.38 333 PRO A CA 1
ATOM 2705 C C . PRO A 1 333 ? 25.115 5.408 -3.232 1.00 81.38 333 PRO A C 1
ATOM 2707 O O . PRO A 1 333 ? 24.618 5.686 -2.142 1.00 81.38 333 PRO A O 1
ATOM 2710 N N . TRP A 1 334 ? 24.453 4.715 -4.167 1.00 86.75 334 TRP A N 1
ATOM 2711 C CA . TRP A 1 334 ? 23.069 4.278 -4.013 1.00 86.75 334 TRP A CA 1
ATOM 2712 C C . TRP A 1 334 ? 22.876 3.224 -2.912 1.00 86.75 334 TRP A C 1
ATOM 2714 O O . TRP A 1 334 ? 21.792 3.173 -2.336 1.00 86.75 334 TRP A O 1
ATOM 2724 N N . ILE A 1 335 ? 23.885 2.400 -2.581 1.00 85.62 335 ILE A N 1
ATOM 2725 C CA . ILE A 1 335 ? 23.782 1.408 -1.491 1.00 85.62 335 ILE A CA 1
ATOM 2726 C C . ILE A 1 335 ? 23.707 2.130 -0.150 1.00 85.62 335 ILE A C 1
ATOM 2728 O O . ILE A 1 335 ? 22.843 1.824 0.667 1.00 85.62 335 ILE A O 1
ATOM 2732 N N . GLU A 1 336 ? 24.582 3.108 0.072 1.00 88.06 336 GLU A N 1
ATOM 2733 C CA . GLU A 1 336 ? 24.587 3.880 1.315 1.00 88.06 336 GLU A CA 1
ATOM 2734 C C . GLU A 1 336 ? 23.315 4.725 1.455 1.00 88.06 336 GLU A C 1
ATOM 2736 O O . GLU A 1 336 ? 22.753 4.837 2.544 1.00 88.06 336 GLU A O 1
ATOM 2741 N N . GLU A 1 337 ? 22.791 5.260 0.353 1.00 93.69 337 GLU A N 1
ATOM 2742 C CA . GLU A 1 337 ? 21.482 5.916 0.351 1.00 93.69 337 GLU A CA 1
ATOM 2743 C C . GLU A 1 337 ? 20.333 4.930 0.628 1.00 93.69 337 GLU A C 1
ATOM 2745 O O . GLU A 1 337 ? 19.467 5.213 1.456 1.00 93.69 337 GLU A O 1
ATOM 2750 N N . SER A 1 338 ? 20.376 3.726 0.045 1.00 93.88 338 SER A N 1
ATOM 2751 C CA . SER A 1 338 ? 19.414 2.650 0.330 1.00 93.88 338 SER A CA 1
ATOM 2752 C C . SER A 1 338 ? 19.417 2.263 1.808 1.00 93.88 338 SER A C 1
ATOM 2754 O O . SER A 1 338 ? 18.355 2.107 2.411 1.00 93.88 338 SER A O 1
ATOM 2756 N N . LYS A 1 339 ? 20.607 2.130 2.414 1.00 91.00 339 LYS A N 1
ATOM 2757 C CA . LYS A 1 339 ? 20.775 1.853 3.848 1.00 91.00 339 LYS A CA 1
ATOM 2758 C C . LYS A 1 339 ? 20.159 2.962 4.692 1.00 91.00 339 LYS A C 1
ATOM 2760 O O . LYS A 1 339 ? 19.458 2.652 5.649 1.00 91.00 339 LYS A O 1
ATOM 2765 N N . LYS A 1 340 ? 20.360 4.234 4.326 1.00 94.38 340 LYS A N 1
ATOM 2766 C CA . LYS A 1 340 ? 19.746 5.380 5.019 1.00 94.38 340 LYS A CA 1
ATOM 2767 C C . LYS A 1 340 ? 18.222 5.343 4.947 1.00 94.38 340 LYS A C 1
ATOM 2769 O O . LYS A 1 340 ? 17.582 5.505 5.980 1.00 94.38 340 LYS A O 1
ATOM 2774 N N . ILE A 1 341 ? 17.644 5.091 3.770 1.00 95.56 341 ILE A N 1
ATOM 2775 C CA . ILE A 1 341 ? 16.185 4.978 3.600 1.00 95.56 341 ILE A CA 1
ATOM 2776 C C . ILE A 1 341 ? 15.642 3.804 4.428 1.00 95.56 341 ILE A C 1
ATOM 2778 O O . ILE A 1 341 ? 14.683 3.966 5.181 1.00 95.56 341 ILE A O 1
ATOM 2782 N N . ALA A 1 342 ? 16.278 2.630 4.342 1.00 92.12 342 ALA A N 1
ATOM 2783 C CA . ALA A 1 342 ? 15.870 1.450 5.099 1.00 92.12 342 ALA A CA 1
ATOM 2784 C C . ALA A 1 342 ? 15.993 1.662 6.618 1.00 92.12 342 ALA A C 1
ATOM 2786 O O . ALA A 1 342 ? 15.086 1.281 7.354 1.00 92.12 342 ALA A O 1
ATOM 2787 N N . ALA A 1 343 ? 17.072 2.293 7.089 1.00 90.69 343 ALA A N 1
ATOM 2788 C CA . ALA A 1 343 ? 17.267 2.640 8.495 1.00 90.69 343 ALA A CA 1
ATOM 2789 C C . ALA A 1 343 ? 16.210 3.630 8.985 1.00 90.69 343 ALA A C 1
ATOM 2791 O O . ALA A 1 343 ? 15.585 3.406 10.017 1.00 90.69 343 ALA A O 1
ATOM 2792 N N . ASP A 1 344 ? 15.971 4.699 8.233 1.00 93.00 344 ASP A N 1
ATOM 2793 C CA . ASP A 1 344 ? 14.973 5.701 8.589 1.00 93.00 344 ASP A CA 1
ATOM 2794 C C . ASP A 1 344 ? 13.558 5.105 8.646 1.00 93.00 344 ASP A C 1
ATOM 2796 O O . ASP A 1 344 ? 12.756 5.486 9.491 1.00 93.00 344 ASP A O 1
ATOM 2800 N N . TYR A 1 345 ? 13.255 4.106 7.823 1.00 89.62 345 TYR A N 1
ATOM 2801 C CA . TYR A 1 345 ? 12.008 3.361 7.944 1.00 89.62 345 TYR A CA 1
ATOM 2802 C C . TYR A 1 345 ? 11.981 2.398 9.151 1.00 89.62 345 TYR A C 1
ATOM 2804 O O . TYR A 1 345 ? 11.014 2.379 9.907 1.00 89.62 345 TYR A O 1
ATOM 2812 N N . LEU A 1 346 ? 13.024 1.586 9.346 1.00 84.19 346 LEU A N 1
ATOM 2813 C CA . LEU A 1 346 ? 13.032 0.492 10.331 1.00 84.19 346 LEU A CA 1
ATOM 2814 C C . LEU A 1 346 ? 13.240 0.942 11.778 1.00 84.19 346 LEU A C 1
ATOM 2816 O O . LEU A 1 346 ? 12.922 0.194 12.699 1.00 84.19 346 LEU A O 1
ATOM 2820 N N . LEU A 1 347 ? 13.817 2.123 11.986 1.00 85.62 347 LEU A N 1
ATOM 2821 C CA . LEU A 1 347 ? 14.192 2.622 13.312 1.00 85.62 347 LEU A CA 1
ATOM 2822 C C . LEU A 1 347 ? 13.215 3.647 13.872 1.00 85.62 347 LEU A C 1
ATOM 2824 O O . LEU A 1 347 ? 13.489 4.251 14.911 1.00 85.62 347 LEU A O 1
ATOM 2828 N N . ASN A 1 348 ? 12.104 3.845 13.175 1.00 88.12 348 ASN A N 1
ATOM 2829 C CA . ASN A 1 348 ? 11.048 4.745 13.572 1.00 88.12 348 ASN A CA 1
ATOM 2830 C C . ASN A 1 348 ? 9.736 3.974 13.749 1.00 88.12 348 ASN A C 1
ATOM 2832 O O . ASN A 1 348 ? 9.489 2.941 13.128 1.00 88.12 348 ASN A O 1
ATOM 2836 N N . ILE A 1 349 ? 8.897 4.502 14.631 1.00 87.75 349 ILE A N 1
ATOM 2837 C CA . ILE A 1 349 ? 7.552 3.993 14.905 1.00 87.75 349 ILE A CA 1
ATOM 2838 C C . ILE A 1 349 ? 6.611 4.231 13.718 1.00 87.75 349 ILE A C 1
ATOM 2840 O O . ILE A 1 349 ? 6.853 5.103 12.876 1.00 87.75 349 ILE A O 1
ATOM 2844 N N . TYR A 1 350 ? 5.487 3.512 13.691 1.00 87.81 350 TYR A N 1
ATOM 2845 C CA . TYR A 1 350 ? 4.513 3.620 12.604 1.00 87.81 350 TYR A CA 1
ATOM 2846 C C . TYR A 1 350 ? 4.037 5.061 12.349 1.00 87.81 350 TYR A C 1
ATOM 2848 O O . TYR A 1 350 ? 3.974 5.479 11.193 1.00 87.81 350 TYR A O 1
ATOM 2856 N N . ASP A 1 351 ? 3.769 5.844 13.403 1.00 89.50 351 ASP A N 1
ATOM 2857 C CA . ASP A 1 351 ? 3.287 7.228 13.275 1.00 89.50 351 ASP A CA 1
ATOM 2858 C C . ASP A 1 351 ? 4.243 8.126 12.472 1.00 89.50 351 ASP A C 1
ATOM 2860 O O . ASP A 1 351 ? 3.825 8.867 11.586 1.00 89.50 351 ASP A O 1
ATOM 2864 N N . PHE A 1 352 ? 5.549 7.986 12.699 1.00 91.19 352 PHE A N 1
ATOM 2865 C CA . PHE A 1 352 ? 6.552 8.688 11.905 1.00 91.19 352 PHE A CA 1
ATOM 2866 C C . PHE A 1 352 ? 6.507 8.238 10.441 1.00 91.19 352 PHE A C 1
ATOM 2868 O O . PHE A 1 352 ? 6.472 9.066 9.528 1.00 91.19 352 PHE A O 1
ATOM 2875 N N . THR A 1 353 ? 6.481 6.922 10.205 1.00 91.94 353 THR A N 1
ATOM 2876 C CA . THR A 1 353 ? 6.529 6.373 8.843 1.00 91.94 353 THR A CA 1
ATOM 2877 C C . THR A 1 353 ? 5.290 6.735 8.023 1.00 91.94 353 THR A C 1
ATOM 2879 O O . THR A 1 353 ? 5.436 7.114 6.864 1.00 91.94 353 THR A O 1
ATOM 2882 N N . ARG A 1 354 ? 4.086 6.732 8.616 1.00 91.88 354 ARG A N 1
ATOM 2883 C CA . ARG A 1 354 ? 2.848 7.113 7.916 1.00 91.88 354 ARG A CA 1
ATOM 2884 C C . ARG A 1 354 ? 2.805 8.610 7.591 1.00 91.88 354 ARG A C 1
ATOM 2886 O O . ARG A 1 354 ? 2.429 8.977 6.485 1.00 91.88 354 ARG A O 1
ATOM 2893 N N . ILE A 1 355 ? 3.271 9.479 8.497 1.00 92.94 355 ILE A N 1
ATOM 2894 C CA . ILE A 1 355 ? 3.365 10.925 8.228 1.00 92.94 355 ILE A CA 1
ATOM 2895 C C . ILE A 1 355 ? 4.357 11.181 7.092 1.00 92.94 355 ILE A C 1
ATOM 2897 O O . ILE A 1 355 ? 4.071 11.937 6.163 1.00 92.94 355 ILE A O 1
ATOM 2901 N N . LYS A 1 356 ? 5.513 10.510 7.129 1.00 94.94 356 LYS A N 1
ATOM 2902 C CA . LYS A 1 356 ? 6.506 10.601 6.060 1.00 94.94 356 LYS A CA 1
ATOM 2903 C C . LYS A 1 356 ? 5.948 10.096 4.729 1.00 94.94 356 LYS A C 1
ATOM 2905 O O . LYS A 1 356 ? 6.153 10.755 3.713 1.00 94.94 356 LYS A O 1
ATOM 2910 N N . TYR A 1 357 ? 5.195 8.996 4.745 1.00 94.94 357 TYR A N 1
ATOM 2911 C CA . TYR A 1 357 ? 4.464 8.488 3.586 1.00 94.94 357 TYR A CA 1
ATOM 2912 C C . TYR A 1 357 ? 3.549 9.560 2.975 1.00 94.94 357 TYR A C 1
ATOM 2914 O O . TYR A 1 357 ? 3.710 9.864 1.795 1.00 94.94 357 TYR A O 1
ATOM 2922 N N . TYR A 1 358 ? 2.673 10.199 3.760 1.00 94.31 358 TYR A N 1
ATOM 2923 C CA . TYR A 1 358 ? 1.768 11.246 3.258 1.00 94.31 358 TYR A CA 1
ATOM 2924 C C . TYR A 1 358 ? 2.524 12.417 2.619 1.00 94.31 358 TYR A C 1
ATOM 2926 O O . TYR A 1 358 ? 2.178 12.854 1.522 1.00 94.31 358 TYR A O 1
ATOM 2934 N N . ASN A 1 359 ? 3.598 12.890 3.254 1.00 94.69 359 ASN A N 1
ATOM 2935 C CA . ASN A 1 359 ? 4.397 13.999 2.724 1.00 94.69 359 ASN A CA 1
ATOM 2936 C C . ASN A 1 359 ? 5.062 13.641 1.382 1.00 94.69 359 ASN A C 1
ATOM 2938 O O . ASN A 1 359 ? 5.201 14.482 0.495 1.00 94.69 359 ASN A O 1
ATOM 2942 N N . ILE A 1 360 ? 5.487 12.385 1.212 1.00 95.75 360 ILE A N 1
ATOM 2943 C CA . ILE A 1 360 ? 6.084 11.926 -0.047 1.00 95.75 360 ILE A CA 1
ATOM 2944 C C . ILE A 1 360 ? 5.005 11.706 -1.116 1.00 95.75 360 ILE A C 1
ATOM 2946 O O . ILE A 1 360 ? 5.252 12.031 -2.277 1.00 95.75 360 ILE A O 1
ATOM 2950 N N . VAL A 1 361 ? 3.816 11.213 -0.749 1.00 93.50 361 VAL A N 1
ATOM 2951 C CA . VAL A 1 361 ? 2.665 11.142 -1.666 1.00 93.50 361 VAL A CA 1
ATOM 2952 C C . VAL A 1 361 ? 2.312 12.537 -2.167 1.00 93.50 361 VAL A C 1
ATOM 2954 O O . VAL A 1 361 ? 2.238 12.734 -3.372 1.00 93.50 361 VAL A O 1
ATOM 2957 N N . GLU A 1 362 ? 2.206 13.524 -1.278 1.00 92.62 362 GLU A N 1
ATOM 2958 C CA . GLU A 1 362 ? 1.972 14.919 -1.661 1.00 92.62 362 GLU A CA 1
ATOM 2959 C C . GLU A 1 362 ? 3.067 15.432 -2.608 1.00 92.62 362 GLU A C 1
ATOM 2961 O O . GLU A 1 362 ? 2.770 16.011 -3.649 1.00 92.62 362 GLU A O 1
ATOM 2966 N N . LYS A 1 363 ? 4.344 15.148 -2.322 1.00 93.12 363 LYS A N 1
ATOM 2967 C CA . LYS A 1 363 ? 5.445 15.491 -3.235 1.00 93.12 363 LYS A CA 1
ATOM 2968 C C . LYS A 1 363 ? 5.268 14.854 -4.619 1.00 93.12 363 LYS A C 1
ATOM 2970 O O . LYS A 1 363 ? 5.483 15.530 -5.624 1.00 93.12 363 LYS A O 1
ATOM 2975 N N . ALA A 1 364 ? 4.908 13.574 -4.682 1.00 92.00 364 ALA A N 1
ATOM 2976 C CA . ALA A 1 364 ? 4.663 12.867 -5.937 1.00 92.00 364 ALA A CA 1
ATOM 2977 C C . ALA A 1 364 ? 3.471 13.472 -6.699 1.00 92.00 364 ALA A C 1
ATOM 2979 O O . ALA A 1 364 ? 3.567 13.718 -7.902 1.00 92.00 364 ALA A O 1
ATOM 2980 N N . GLU A 1 365 ? 2.386 13.801 -5.999 1.00 88.06 365 GLU A N 1
ATOM 2981 C CA . GLU A 1 365 ? 1.244 14.510 -6.574 1.00 88.06 365 GLU A CA 1
ATOM 2982 C C . GLU A 1 365 ? 1.640 15.867 -7.145 1.00 88.06 365 GLU A C 1
ATOM 2984 O O . GLU A 1 365 ? 1.217 16.199 -8.248 1.00 88.06 365 GLU A O 1
ATOM 2989 N N . ASN A 1 366 ? 2.487 16.619 -6.444 1.00 87.81 366 ASN A N 1
ATOM 2990 C CA . ASN A 1 366 ? 2.923 17.946 -6.874 1.00 87.81 366 ASN A CA 1
ATOM 2991 C C . ASN A 1 366 ? 3.839 17.875 -8.102 1.00 87.81 366 ASN A C 1
ATOM 2993 O O . ASN A 1 366 ? 3.787 18.747 -8.967 1.00 87.81 366 ASN A O 1
ATOM 2997 N N . ILE A 1 367 ? 4.670 16.830 -8.214 1.00 88.56 367 ILE A N 1
ATOM 2998 C CA . ILE A 1 367 ? 5.432 16.560 -9.444 1.00 88.56 367 ILE A CA 1
ATOM 2999 C C . ILE A 1 367 ? 4.460 16.281 -10.594 1.00 88.56 367 ILE A C 1
ATOM 3001 O O . ILE A 1 367 ? 4.624 16.812 -11.689 1.00 88.56 367 ILE A O 1
ATOM 3005 N N . LEU A 1 368 ? 3.437 15.466 -10.360 1.00 84.56 368 LEU A N 1
ATOM 3006 C CA . LEU A 1 368 ? 2.483 15.081 -11.392 1.00 84.56 368 LEU A CA 1
ATOM 3007 C C . LEU A 1 368 ? 1.580 16.241 -11.839 1.00 84.56 368 LEU A C 1
ATOM 3009 O O . LEU A 1 368 ? 1.421 16.447 -13.040 1.00 84.56 368 LEU A O 1
ATOM 3013 N N . SER A 1 369 ? 1.016 17.011 -10.904 1.00 81.00 369 SER A N 1
ATOM 3014 C CA . SER A 1 369 ? 0.107 18.128 -11.193 1.00 81.00 369 SER A CA 1
ATOM 3015 C C . SER A 1 369 ? 0.797 19.223 -12.007 1.00 81.00 369 SER A C 1
ATOM 3017 O O . SER A 1 369 ? 0.265 19.653 -13.029 1.00 81.00 369 SER A O 1
ATOM 3019 N N . LYS A 1 370 ? 2.029 19.599 -11.638 1.00 82.69 370 LYS A N 1
ATOM 3020 C CA . LYS A 1 370 ? 2.826 20.625 -12.338 1.00 82.69 370 LYS A CA 1
ATOM 3021 C C . LYS A 1 370 ? 3.194 20.237 -13.767 1.00 82.69 370 LYS A C 1
ATOM 3023 O O . LYS A 1 370 ? 3.475 21.107 -14.583 1.00 82.69 370 LYS A O 1
ATOM 3028 N N . ASN A 1 371 ? 3.183 18.942 -14.075 1.00 78.12 371 ASN A N 1
ATOM 3029 C CA . ASN A 1 371 ? 3.639 18.409 -15.354 1.00 78.12 371 ASN A CA 1
ATOM 3030 C C . ASN A 1 371 ? 2.519 17.722 -16.153 1.00 78.12 371 ASN A C 1
ATOM 3032 O O . ASN A 1 371 ? 2.779 17.075 -17.164 1.00 78.12 371 ASN A O 1
ATOM 3036 N N . ILE A 1 372 ? 1.255 17.883 -15.751 1.00 74.88 372 ILE A N 1
ATOM 3037 C CA . ILE A 1 372 ? 0.123 17.185 -16.373 1.00 74.88 372 ILE A CA 1
ATOM 3038 C C . ILE A 1 372 ? -0.112 17.582 -17.837 1.00 74.88 372 ILE A C 1
ATOM 3040 O O . ILE A 1 372 ? -0.499 16.751 -18.656 1.00 74.88 372 ILE A O 1
ATOM 3044 N N . ILE A 1 373 ? 0.175 18.839 -18.193 1.00 65.75 373 ILE A N 1
ATOM 3045 C CA . ILE A 1 373 ? 0.075 19.344 -19.572 1.00 65.75 373 ILE A CA 1
ATOM 3046 C C . ILE A 1 373 ? 1.073 18.616 -20.475 1.00 65.75 373 ILE A C 1
ATOM 3048 O O . ILE A 1 373 ? 0.735 18.255 -21.600 1.00 65.75 373 ILE A O 1
ATOM 3052 N N . ILE A 1 374 ? 2.273 18.341 -19.955 1.00 66.12 374 ILE A N 1
ATOM 3053 C CA . ILE A 1 374 ? 3.311 17.592 -20.667 1.00 66.12 374 ILE A CA 1
ATOM 3054 C C . ILE A 1 374 ? 2.812 16.174 -20.955 1.00 66.12 374 ILE A C 1
ATOM 3056 O O . ILE A 1 374 ? 3.029 15.667 -22.048 1.00 66.12 374 ILE A O 1
ATOM 3060 N N . PHE A 1 375 ? 2.085 15.555 -20.021 1.00 65.56 375 PHE A N 1
ATOM 3061 C CA . PHE A 1 375 ? 1.565 14.200 -20.188 1.00 65.56 375 PHE A CA 1
ATOM 3062 C C . PHE A 1 375 ? 0.300 14.090 -21.057 1.00 65.56 375 PHE A C 1
ATOM 3064 O O . PHE A 1 375 ? 0.048 13.012 -21.582 1.00 65.56 375 PHE A O 1
ATOM 3071 N N . ASN A 1 376 ? -0.470 15.168 -21.234 1.00 60.19 376 ASN A N 1
ATOM 3072 C CA . ASN A 1 376 ? -1.715 15.186 -22.022 1.00 60.19 376 ASN A CA 1
ATOM 3073 C C . ASN A 1 376 ? -1.537 15.619 -23.493 1.00 60.19 376 ASN A C 1
ATOM 3075 O O . ASN A 1 376 ? -2.505 15.598 -24.254 1.00 60.19 376 ASN A O 1
ATOM 3079 N N . GLY A 1 377 ? -0.343 16.058 -23.902 1.00 54.78 377 GLY A N 1
ATOM 3080 C CA . GLY A 1 377 ? -0.086 16.529 -25.266 1.00 54.78 377 GLY A CA 1
ATOM 3081 C C . GLY A 1 377 ? 0.045 15.389 -26.285 1.00 54.78 377 GLY A C 1
ATOM 3082 O O . GLY A 1 377 ? 0.851 14.483 -26.103 1.00 54.78 377 GLY A O 1
ATOM 3083 N N . SER A 1 378 ? -0.680 15.480 -27.407 1.00 45.81 378 SER A N 1
ATOM 3084 C CA . SER A 1 378 ? -0.657 14.524 -28.536 1.00 45.81 378 SER A CA 1
ATOM 3085 C C . SER A 1 378 ? 0.667 14.468 -29.313 1.00 45.81 378 SER A C 1
ATOM 3087 O O . SER A 1 378 ? 0.829 13.642 -30.205 1.00 45.81 378 SER A O 1
ATOM 3089 N N . THR A 1 379 ? 1.620 15.340 -28.990 1.00 46.25 379 THR A N 1
ATOM 3090 C CA . THR A 1 379 ? 2.980 15.344 -29.539 1.00 46.25 379 THR A CA 1
ATOM 3091 C C . THR A 1 379 ? 3.965 15.555 -28.404 1.00 46.25 379 THR A C 1
ATOM 3093 O O . THR A 1 379 ? 4.609 16.599 -28.281 1.00 46.25 379 THR A O 1
ATOM 3096 N N . LEU A 1 380 ? 4.069 14.555 -27.535 1.00 49.09 380 LEU A N 1
ATOM 3097 C CA . LEU A 1 380 ? 5.247 14.404 -26.702 1.00 49.09 380 LEU A CA 1
ATOM 3098 C C . LEU A 1 380 ? 6.419 14.060 -27.615 1.00 49.09 380 LEU A C 1
ATOM 3100 O O . LEU A 1 380 ? 6.723 12.898 -27.869 1.00 49.09 380 LEU A O 1
ATOM 3104 N N . ASN A 1 381 ? 7.123 15.086 -28.090 1.00 46.47 381 ASN A N 1
ATOM 3105 C CA . ASN A 1 381 ? 8.540 14.884 -28.333 1.00 46.47 381 ASN A CA 1
ATOM 3106 C C . ASN A 1 381 ? 9.104 14.352 -27.015 1.00 46.47 381 ASN A C 1
ATOM 3108 O O . ASN A 1 381 ? 8.876 14.967 -25.970 1.00 46.47 381 ASN A O 1
ATOM 3112 N N . ALA A 1 382 ? 9.773 13.198 -27.059 1.00 51.38 382 ALA A N 1
ATOM 3113 C CA . ALA A 1 382 ? 10.520 12.610 -25.953 1.00 51.38 382 ALA A CA 1
ATOM 3114 C C . ALA A 1 382 ? 11.669 13.553 -25.550 1.00 51.38 382 ALA A C 1
ATOM 3116 O O . ALA A 1 382 ? 12.847 13.292 -25.779 1.00 51.38 382 ALA A O 1
ATOM 3117 N N . ASN A 1 383 ? 11.315 14.722 -25.026 1.00 58.75 383 ASN A N 1
ATOM 3118 C CA . ASN A 1 383 ? 12.240 15.717 -24.547 1.00 58.75 383 ASN A CA 1
ATOM 3119 C C . ASN A 1 383 ? 12.834 15.190 -23.235 1.00 58.75 383 ASN A C 1
ATOM 3121 O O . ASN A 1 383 ? 12.158 14.511 -22.451 1.00 58.75 383 ASN A O 1
ATOM 3125 N N . LYS A 1 384 ? 14.107 15.510 -22.990 1.00 61.66 384 LYS A N 1
ATOM 3126 C CA . LYS A 1 384 ? 14.842 15.130 -21.774 1.00 61.66 384 LYS A CA 1
ATOM 3127 C C . LYS A 1 384 ? 14.074 15.501 -20.500 1.00 61.66 384 LYS A C 1
ATOM 3129 O O . LYS A 1 384 ? 14.154 14.774 -19.510 1.00 61.66 384 LYS A O 1
ATOM 3134 N N . ASP A 1 385 ? 13.279 16.567 -20.555 1.00 76.50 385 ASP A N 1
ATOM 3135 C CA . ASP A 1 385 ? 12.455 17.040 -19.444 1.00 76.50 385 ASP A CA 1
ATOM 3136 C C . ASP A 1 385 ? 11.385 16.016 -19.028 1.00 76.50 385 ASP A C 1
ATOM 3138 O O . ASP A 1 385 ? 11.281 15.688 -17.847 1.00 76.50 385 ASP A O 1
ATOM 3142 N N . THR A 1 386 ? 10.663 15.402 -19.974 1.00 80.75 386 THR A N 1
ATOM 3143 C CA . THR A 1 386 ? 9.620 14.403 -19.665 1.00 80.75 386 THR A CA 1
ATOM 3144 C C . THR A 1 386 ? 10.208 13.141 -19.034 1.00 80.75 386 THR A C 1
ATOM 3146 O O . THR A 1 386 ? 9.623 12.561 -18.117 1.00 80.75 386 THR A O 1
ATOM 3149 N N . LYS A 1 387 ? 11.379 12.698 -19.508 1.00 87.75 387 LYS A N 1
ATOM 3150 C CA . LYS A 1 387 ? 12.096 11.551 -18.932 1.00 87.75 387 LYS A CA 1
ATOM 3151 C C . LYS A 1 387 ? 12.534 11.836 -17.492 1.00 87.75 387 LYS A C 1
ATOM 3153 O O . LYS A 1 387 ? 12.305 11.010 -16.608 1.00 87.75 387 LYS A O 1
ATOM 3158 N N . LYS A 1 388 ? 13.090 13.027 -17.237 1.00 90.81 388 LYS A N 1
ATOM 3159 C CA . LYS A 1 388 ? 13.478 13.471 -15.890 1.00 90.81 388 LYS A CA 1
ATOM 3160 C C . LYS A 1 388 ? 12.282 13.499 -14.933 1.00 90.81 388 LYS A C 1
ATOM 3162 O O . LYS A 1 388 ? 12.373 12.923 -13.853 1.00 90.81 388 LYS A O 1
ATOM 3167 N N . ILE A 1 389 ? 11.158 14.087 -15.346 1.00 90.00 389 ILE A N 1
ATOM 3168 C CA . ILE A 1 389 ? 9.937 14.165 -14.529 1.00 90.00 389 ILE A CA 1
ATOM 3169 C C . ILE A 1 389 ? 9.409 12.764 -14.194 1.00 90.00 389 ILE 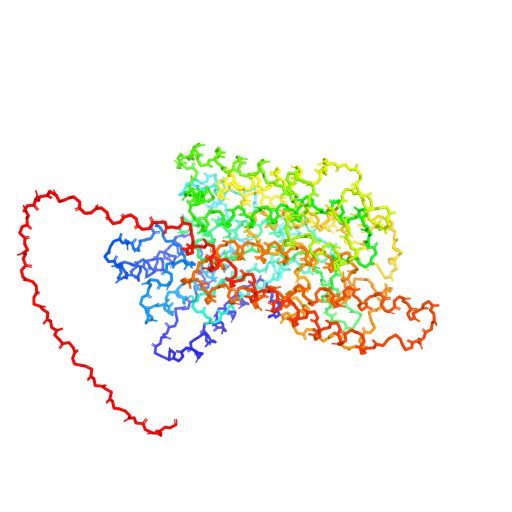A C 1
ATOM 3171 O O . ILE A 1 389 ? 9.115 12.484 -13.033 1.00 90.00 389 ILE A O 1
ATOM 3175 N N . ARG A 1 390 ? 9.322 11.857 -15.183 1.00 90.06 390 ARG A N 1
ATOM 3176 C CA . ARG A 1 390 ? 8.901 10.463 -14.945 1.00 90.06 390 ARG A CA 1
ATOM 3177 C C . ARG A 1 390 ? 9.794 9.777 -13.920 1.00 90.06 390 ARG A C 1
ATOM 3179 O O . ARG A 1 390 ? 9.280 9.147 -13.000 1.00 90.06 390 ARG A O 1
ATOM 3186 N N . LYS A 1 391 ? 11.113 9.935 -14.042 1.00 93.31 391 LYS A N 1
ATOM 3187 C CA . LYS A 1 391 ? 12.079 9.377 -13.090 1.00 93.31 391 LYS A CA 1
ATOM 3188 C C . LYS A 1 391 ? 11.878 9.938 -11.681 1.00 93.31 391 LYS A C 1
ATOM 3190 O O . LYS A 1 391 ? 11.768 9.160 -10.739 1.00 93.31 391 LYS A O 1
ATOM 3195 N N . GLU A 1 392 ? 11.774 11.258 -11.524 1.00 94.19 392 GLU A N 1
ATOM 3196 C CA . GLU A 1 392 ? 11.535 11.897 -10.219 1.00 94.19 392 GLU A CA 1
ATOM 3197 C C . GLU A 1 392 ? 10.226 11.428 -9.573 1.00 94.19 392 GLU A C 1
ATOM 3199 O O . GLU A 1 392 ? 10.194 11.126 -8.379 1.00 94.19 392 GLU A O 1
ATOM 3204 N N . LEU A 1 393 ? 9.166 11.301 -10.371 1.00 92.94 393 LEU A N 1
ATOM 3205 C CA . LEU A 1 393 ? 7.877 10.797 -9.920 1.00 92.94 393 LEU A CA 1
ATOM 3206 C C . LEU A 1 393 ? 7.958 9.330 -9.487 1.00 92.94 393 LEU A C 1
ATOM 3208 O O . LEU A 1 393 ? 7.505 8.985 -8.399 1.00 92.94 393 LEU A O 1
ATOM 3212 N N . MET A 1 394 ? 8.585 8.467 -10.290 1.00 94.81 394 MET A N 1
ATOM 3213 C CA . MET A 1 394 ? 8.767 7.056 -9.943 1.00 94.81 394 MET A CA 1
ATOM 3214 C C . MET A 1 394 ? 9.611 6.874 -8.678 1.00 94.81 394 MET A C 1
ATOM 3216 O O . MET A 1 394 ? 9.283 6.015 -7.862 1.00 94.81 394 MET A O 1
ATOM 3220 N N . LYS A 1 395 ? 10.653 7.694 -8.482 1.00 96.38 395 LYS A N 1
ATOM 3221 C CA . LYS A 1 395 ? 11.441 7.721 -7.240 1.00 96.38 395 LYS A CA 1
ATOM 3222 C C . LYS A 1 395 ? 10.593 8.146 -6.046 1.00 96.38 395 LYS A C 1
ATOM 3224 O O . LYS A 1 395 ? 10.625 7.484 -5.016 1.00 96.38 395 LYS A O 1
ATOM 3229 N N . ALA A 1 396 ? 9.792 9.204 -6.182 1.00 96.25 396 ALA A N 1
ATOM 3230 C CA . ALA A 1 396 ? 8.901 9.651 -5.114 1.00 96.25 396 ALA A CA 1
ATOM 3231 C C . ALA A 1 396 ? 7.872 8.569 -4.741 1.00 96.25 396 ALA A C 1
ATOM 3233 O O . ALA A 1 396 ? 7.699 8.277 -3.560 1.00 96.25 396 ALA A O 1
ATOM 3234 N N . ILE A 1 397 ? 7.259 7.910 -5.730 1.00 95.19 397 ILE A N 1
ATOM 3235 C CA . ILE A 1 397 ? 6.338 6.789 -5.492 1.00 95.19 397 ILE A CA 1
ATOM 3236 C C . ILE A 1 397 ? 7.065 5.639 -4.783 1.00 95.19 397 ILE A C 1
ATOM 3238 O O . ILE A 1 397 ? 6.596 5.170 -3.748 1.00 95.19 397 ILE A O 1
ATOM 3242 N N . ALA A 1 398 ? 8.237 5.225 -5.273 1.00 96.12 398 ALA A N 1
ATOM 3243 C CA . ALA A 1 398 ? 9.004 4.147 -4.654 1.00 96.12 398 ALA A CA 1
ATOM 3244 C C . ALA A 1 398 ? 9.441 4.470 -3.224 1.00 96.12 398 ALA A C 1
ATOM 3246 O O . ALA A 1 398 ? 9.387 3.609 -2.344 1.00 96.12 398 ALA A O 1
ATOM 3247 N N . LEU A 1 399 ? 9.819 5.718 -2.952 1.00 96.69 399 LEU A N 1
ATOM 3248 C CA . LEU A 1 399 ? 10.137 6.160 -1.603 1.00 96.69 399 LEU A CA 1
ATOM 3249 C C . LEU A 1 399 ? 8.897 6.133 -0.699 1.00 96.69 399 LEU A C 1
ATOM 3251 O O . LEU A 1 399 ? 8.984 5.638 0.420 1.00 96.69 399 LEU A O 1
ATOM 3255 N N . ALA A 1 400 ? 7.738 6.599 -1.174 1.00 95.88 400 ALA A N 1
ATOM 3256 C CA . ALA A 1 400 ? 6.492 6.535 -0.412 1.00 95.88 400 ALA A CA 1
ATOM 3257 C C . ALA A 1 400 ? 6.159 5.082 -0.031 1.00 95.88 400 ALA A C 1
ATOM 3259 O O . ALA A 1 400 ? 5.962 4.768 1.142 1.00 95.88 400 ALA A O 1
ATOM 3260 N N . LEU A 1 401 ? 6.193 4.166 -0.999 1.00 94.06 401 LEU A N 1
ATOM 3261 C CA . LEU A 1 401 ? 5.907 2.748 -0.769 1.00 94.06 401 LEU A CA 1
ATOM 3262 C C . LEU A 1 401 ? 6.951 2.076 0.145 1.00 94.06 401 LEU A C 1
ATOM 3264 O O . LEU A 1 401 ? 6.621 1.164 0.908 1.00 94.06 401 LEU A O 1
ATOM 3268 N N . ASN A 1 402 ? 8.187 2.592 0.193 1.00 94.25 402 ASN A N 1
ATOM 3269 C CA . ASN A 1 402 ? 9.148 2.188 1.220 1.00 94.25 402 ASN A CA 1
ATOM 3270 C C . ASN A 1 402 ? 8.671 2.521 2.648 1.00 94.25 402 ASN A C 1
ATOM 3272 O O . ASN A 1 402 ? 8.855 1.707 3.551 1.00 94.25 402 ASN A O 1
ATOM 3276 N N . TYR A 1 403 ? 8.023 3.664 2.867 1.00 92.94 403 TYR A N 1
ATOM 3277 C CA . TYR A 1 403 ? 7.464 4.014 4.180 1.00 92.94 403 TYR A CA 1
ATOM 3278 C C . TYR A 1 403 ? 6.141 3.318 4.494 1.00 92.94 403 TYR A C 1
ATOM 3280 O O . TYR A 1 403 ? 5.767 3.226 5.661 1.00 92.94 403 TYR A O 1
ATOM 3288 N N . ARG A 1 404 ? 5.470 2.762 3.481 1.00 89.00 404 ARG A N 1
ATOM 3289 C CA . ARG A 1 404 ? 4.236 1.983 3.644 1.00 89.00 404 ARG A CA 1
ATOM 3290 C C . ARG A 1 404 ? 4.466 0.498 3.945 1.00 89.00 404 ARG A C 1
ATOM 3292 O O . ARG A 1 404 ? 3.511 -0.232 4.124 1.00 89.00 404 ARG A O 1
ATOM 3299 N N . ALA A 1 405 ? 5.720 0.057 4.076 1.00 84.69 405 ALA A N 1
ATOM 3300 C CA . ALA A 1 405 ? 6.066 -1.362 4.228 1.00 84.69 405 ALA A CA 1
ATOM 3301 C C . ALA A 1 405 ? 5.796 -2.223 2.986 1.00 84.69 405 ALA A C 1
ATOM 3303 O O . ALA A 1 405 ? 5.857 -3.448 3.086 1.00 84.69 405 ALA A O 1
ATOM 3304 N N . GLU A 1 406 ? 5.604 -1.611 1.815 1.00 84.94 406 GLU A N 1
ATOM 3305 C CA . GLU A 1 406 ? 5.085 -2.352 0.672 1.00 84.94 406 GLU A CA 1
ATOM 3306 C C . GLU A 1 406 ? 5.985 -3.458 0.168 1.00 84.94 406 GLU A C 1
ATOM 3308 O O . GLU A 1 406 ? 7.215 -3.410 0.316 1.00 84.94 406 GLU A O 1
ATOM 3313 N N . SER A 1 407 ? 5.338 -4.443 -0.460 1.00 79.19 407 SER A N 1
ATOM 3314 C CA . SER A 1 407 ? 6.065 -5.523 -1.103 1.00 79.19 407 SER A CA 1
ATOM 3315 C C . SER A 1 407 ? 6.770 -5.019 -2.366 1.00 79.19 407 SER A C 1
ATOM 3317 O O . SER A 1 407 ? 7.978 -5.163 -2.519 1.00 79.19 407 SER A O 1
ATOM 3319 N N . HIS A 1 408 ? 6.027 -4.407 -3.280 1.00 90.19 408 HIS A N 1
ATOM 3320 C CA . HIS A 1 408 ? 6.581 -3.868 -4.518 1.00 90.19 408 HIS A CA 1
ATOM 3321 C C . HIS A 1 408 ? 6.564 -2.345 -4.440 1.00 90.19 408 HIS A C 1
ATOM 3323 O O . HIS A 1 408 ? 5.500 -1.754 -4.295 1.00 90.19 408 HIS A O 1
ATOM 3329 N N . VAL A 1 409 ? 7.736 -1.716 -4.518 1.00 93.88 409 VAL A N 1
ATOM 3330 C CA . VAL A 1 409 ? 7.883 -0.266 -4.367 1.00 93.88 409 VAL A CA 1
ATOM 3331 C C . VAL A 1 409 ? 8.013 0.448 -5.709 1.00 93.88 409 VAL A C 1
ATOM 3333 O O . VAL A 1 409 ? 7.591 1.591 -5.826 1.00 93.88 409 VAL A O 1
ATOM 3336 N N . SER A 1 410 ? 8.558 -0.175 -6.758 1.00 94.81 410 SER A N 1
ATOM 3337 C CA . SER A 1 410 ? 8.653 0.510 -8.050 1.00 94.81 410 SER A CA 1
ATOM 3338 C C . SER A 1 410 ? 7.338 0.439 -8.830 1.00 94.81 410 SER A C 1
ATOM 3340 O O . SER A 1 410 ? 6.797 -0.660 -9.005 1.00 94.81 410 SER A O 1
ATOM 3342 N N . PRO A 1 411 ? 6.879 1.554 -9.439 1.00 93.62 411 PRO A N 1
ATOM 3343 C CA . PRO A 1 411 ? 5.780 1.524 -10.405 1.00 93.62 411 PRO A CA 1
ATOM 3344 C C . PRO A 1 411 ? 5.978 0.485 -11.516 1.00 93.62 411 PRO A C 1
ATOM 3346 O O . PRO A 1 411 ? 5.024 -0.185 -11.900 1.00 93.62 411 PRO A O 1
ATOM 3349 N N . SER A 1 412 ? 7.215 0.271 -11.984 1.00 94.06 412 SER A N 1
ATOM 3350 C CA . SER A 1 412 ? 7.525 -0.754 -12.994 1.00 94.06 412 SER A CA 1
ATOM 3351 C C . SER A 1 412 ? 7.182 -2.163 -12.522 1.00 94.06 412 SER A C 1
ATOM 3353 O O . SER A 1 412 ? 6.609 -2.961 -13.261 1.00 94.06 412 SER A O 1
ATOM 3355 N N . THR A 1 413 ? 7.490 -2.476 -11.269 1.00 95.06 413 THR A N 1
ATOM 3356 C CA . THR A 1 413 ? 7.198 -3.784 -10.685 1.00 95.06 413 THR A CA 1
ATOM 3357 C C . THR A 1 413 ? 5.710 -3.972 -10.476 1.00 95.06 413 THR A C 1
ATOM 3359 O O . THR A 1 413 ? 5.199 -5.053 -10.754 1.00 95.06 413 THR A O 1
ATOM 3362 N N . ILE A 1 414 ? 5.004 -2.927 -10.045 1.00 91.94 414 ILE A N 1
ATOM 3363 C CA . ILE A 1 414 ? 3.551 -2.972 -9.873 1.00 91.94 414 ILE A CA 1
ATOM 3364 C C . ILE A 1 414 ? 2.865 -3.161 -11.231 1.00 91.94 414 ILE A C 1
ATOM 3366 O O . ILE A 1 414 ? 2.013 -4.037 -11.368 1.00 91.94 414 ILE A O 1
ATOM 3370 N N . MET A 1 415 ? 3.271 -2.426 -12.270 1.00 91.06 415 MET A N 1
ATOM 3371 C CA . MET A 1 415 ? 2.758 -2.629 -13.629 1.00 91.06 415 MET A CA 1
ATOM 3372 C C . MET A 1 415 ? 3.027 -4.056 -14.120 1.00 91.06 415 MET A C 1
ATOM 3374 O O . MET A 1 415 ? 2.095 -4.741 -14.531 1.00 91.06 415 MET A O 1
ATOM 3378 N N . HIS A 1 416 ? 4.259 -4.555 -14.005 1.00 91.88 416 HIS A N 1
ATOM 3379 C CA . HIS A 1 416 ? 4.603 -5.905 -14.454 1.00 91.88 416 HIS A CA 1
ATOM 3380 C C . HIS A 1 416 ? 3.863 -7.003 -13.671 1.00 91.88 416 HIS A C 1
ATOM 3382 O O . HIS A 1 416 ? 3.238 -7.887 -14.251 1.00 91.88 416 HIS A O 1
ATOM 3388 N N . VAL A 1 417 ? 3.899 -6.966 -12.341 1.00 90.81 417 VAL A N 1
ATOM 3389 C CA . VAL A 1 417 ? 3.339 -8.038 -11.509 1.00 90.81 417 VAL A CA 1
ATOM 3390 C C . VAL A 1 417 ? 1.824 -7.934 -11.407 1.00 90.81 417 VAL A C 1
ATOM 3392 O O . VAL A 1 417 ? 1.130 -8.931 -11.598 1.00 90.81 417 VAL A O 1
ATOM 3395 N N . VAL A 1 418 ? 1.299 -6.751 -11.097 1.00 86.12 418 VAL A N 1
ATOM 3396 C CA . VAL A 1 418 ? -0.125 -6.578 -10.788 1.00 86.12 418 VAL A CA 1
ATOM 3397 C C . VAL A 1 418 ? -0.946 -6.402 -12.056 1.00 86.12 418 VAL A C 1
ATOM 3399 O O . VAL A 1 418 ? -1.989 -7.035 -12.213 1.00 86.12 418 VAL A O 1
ATOM 3402 N N . ARG A 1 419 ? -0.491 -5.563 -12.990 1.00 85.62 419 ARG A N 1
ATOM 3403 C CA . ARG A 1 419 ? -1.287 -5.237 -14.182 1.00 85.62 419 ARG A CA 1
ATOM 3404 C C . ARG A 1 419 ? -1.070 -6.240 -15.313 1.00 85.62 419 ARG A C 1
ATOM 3406 O O . ARG A 1 419 ? -2.056 -6.706 -15.871 1.00 85.62 419 ARG A O 1
ATOM 3413 N N . VAL A 1 420 ? 0.173 -6.647 -15.574 1.00 86.31 420 VAL A N 1
ATOM 3414 C CA . VAL A 1 420 ? 0.475 -7.610 -16.645 1.00 86.31 420 VAL A CA 1
ATOM 3415 C C . VAL A 1 420 ? 0.231 -9.050 -16.184 1.00 86.31 420 VAL A C 1
ATOM 3417 O O . VAL A 1 420 ? -0.685 -9.704 -16.681 1.00 86.31 420 VAL A O 1
ATOM 3420 N N . ILE A 1 421 ? 0.982 -9.549 -15.191 1.00 86.25 421 ILE A N 1
ATOM 3421 C CA . ILE A 1 421 ? 0.897 -10.962 -14.771 1.00 86.25 421 ILE A CA 1
ATOM 3422 C C . ILE A 1 421 ? -0.453 -11.276 -14.106 1.00 86.25 421 ILE A C 1
ATOM 3424 O O . ILE A 1 421 ? -1.173 -12.175 -14.543 1.00 86.25 421 ILE A O 1
ATOM 3428 N N . GLN A 1 422 ? -0.814 -10.563 -13.034 1.00 83.88 422 GLN A N 1
ATOM 3429 C CA . GLN A 1 422 ? -2.042 -10.851 -12.277 1.00 83.88 422 GLN A CA 1
ATOM 3430 C C . GLN A 1 422 ? -3.305 -10.393 -13.012 1.00 83.88 422 GLN A C 1
ATOM 3432 O O . GLN A 1 422 ? -4.325 -11.081 -12.950 1.00 83.88 422 GLN A O 1
ATOM 3437 N N . GLY A 1 423 ? -3.228 -9.279 -13.745 1.00 80.75 423 GLY A N 1
ATOM 3438 C CA . GLY A 1 423 ? -4.294 -8.819 -14.637 1.00 80.75 423 GLY A CA 1
ATOM 3439 C C . GLY A 1 423 ? -4.519 -9.728 -15.848 1.00 80.75 423 GLY A C 1
ATOM 3440 O O . GLY A 1 423 ? -5.526 -9.567 -16.535 1.00 80.75 423 GLY A O 1
ATOM 3441 N N . LYS A 1 424 ? -3.632 -10.714 -16.073 1.00 79.06 424 LYS A N 1
ATOM 3442 C CA . LYS A 1 424 ? -3.649 -11.634 -17.219 1.00 79.06 424 LYS A CA 1
ATOM 3443 C C . LYS A 1 424 ? -3.691 -10.881 -18.550 1.00 79.06 424 LYS A C 1
ATOM 3445 O O . LYS A 1 424 ? -4.380 -11.298 -19.485 1.00 79.06 424 LYS A O 1
ATOM 3450 N N . GLU A 1 425 ? -2.975 -9.763 -18.625 1.00 70.00 425 GLU A N 1
ATOM 3451 C CA . GLU A 1 425 ? -2.815 -9.033 -19.875 1.00 70.00 425 GLU A CA 1
ATOM 3452 C C . GLU A 1 425 ? -2.043 -9.940 -20.843 1.00 70.00 425 GLU A C 1
ATOM 3454 O O . GLU A 1 425 ? -0.960 -10.434 -20.527 1.00 70.00 425 GLU A O 1
ATOM 3459 N N . ARG A 1 426 ? -2.652 -10.278 -21.987 1.00 61.59 426 ARG A N 1
ATOM 3460 C CA . ARG A 1 426 ? -2.025 -11.194 -22.946 1.00 61.59 426 ARG A CA 1
ATOM 3461 C C . ARG A 1 426 ? -0.851 -10.482 -23.620 1.00 61.59 426 ARG A C 1
ATOM 3463 O O . ARG A 1 426 ? -1.055 -9.483 -24.304 1.00 61.59 426 ARG A O 1
ATOM 3470 N N . LEU A 1 427 ? 0.342 -11.062 -23.486 1.00 57.16 427 LEU A N 1
ATOM 3471 C CA . LEU A 1 427 ? 1.579 -10.596 -24.128 1.00 57.16 427 LEU A CA 1
ATOM 3472 C C . LEU A 1 427 ? 1.591 -10.802 -25.658 1.00 57.16 427 LEU A C 1
ATOM 3474 O O . LEU A 1 427 ? 2.475 -10.303 -26.347 1.00 57.16 427 LEU A O 1
ATOM 3478 N N . GLU A 1 428 ? 0.644 -11.561 -26.216 1.00 49.53 428 GLU A N 1
ATOM 3479 C CA . GLU A 1 428 ? 0.717 -12.025 -27.603 1.00 49.53 428 GLU A CA 1
ATOM 3480 C C . GLU A 1 428 ? 0.296 -10.958 -28.629 1.00 49.53 428 GLU A C 1
ATOM 3482 O O . GLU A 1 428 ? -0.869 -10.568 -28.725 1.00 49.53 428 GLU A O 1
ATOM 3487 N N . GLY A 1 429 ? 1.263 -10.543 -29.456 1.00 49.56 429 GLY A N 1
ATOM 3488 C CA . GLY A 1 429 ? 1.036 -9.978 -30.792 1.00 49.56 429 GLY A CA 1
ATOM 3489 C C . GLY A 1 429 ? 0.564 -8.526 -30.863 1.00 49.56 429 GLY A C 1
ATOM 3490 O O . GLY A 1 429 ? 0.260 -8.044 -31.953 1.00 49.56 429 GLY A O 1
ATOM 3491 N N . GLN A 1 430 ? 0.492 -7.812 -29.741 1.00 54.44 430 GLN A N 1
ATOM 3492 C CA . GLN A 1 430 ? 0.067 -6.415 -29.743 1.00 54.44 430 GLN A CA 1
ATOM 3493 C C . GLN A 1 430 ? 1.259 -5.474 -29.850 1.00 54.44 430 GLN A C 1
ATOM 3495 O O . GLN A 1 430 ? 2.083 -5.380 -28.947 1.00 54.44 430 GLN A O 1
ATOM 3500 N N . ILE A 1 431 ? 1.300 -4.749 -30.965 1.00 60.22 431 ILE A N 1
ATOM 3501 C CA . ILE A 1 431 ? 2.277 -3.698 -31.223 1.00 60.22 431 ILE A CA 1
ATOM 3502 C C . ILE A 1 431 ? 2.006 -2.562 -30.232 1.00 60.22 431 ILE A C 1
ATOM 3504 O O . ILE A 1 431 ? 0.964 -1.904 -30.296 1.00 60.22 431 ILE A O 1
ATOM 3508 N N . CYS A 1 432 ? 2.925 -2.355 -29.291 1.00 72.00 432 CYS A N 1
ATOM 3509 C CA . CYS A 1 432 ? 2.937 -1.152 -28.474 1.00 72.00 432 CYS A CA 1
ATOM 3510 C C . CYS A 1 432 ? 3.366 0.006 -29.373 1.00 72.00 432 CYS A C 1
ATOM 3512 O O . CYS A 1 432 ? 4.520 0.078 -29.785 1.00 72.00 432 CYS A O 1
ATOM 3514 N N . ASP A 1 433 ? 2.441 0.907 -29.696 1.00 67.00 433 ASP A N 1
ATOM 3515 C CA . ASP A 1 433 ? 2.784 2.101 -30.458 1.00 67.00 433 ASP A CA 1
ATOM 3516 C C . ASP A 1 433 ? 3.782 2.942 -29.646 1.00 67.00 433 ASP A C 1
ATOM 3518 O O . ASP A 1 433 ? 3.451 3.488 -28.584 1.00 67.00 433 ASP A O 1
ATOM 3522 N N . ALA A 1 434 ? 5.021 3.009 -30.138 1.00 61.78 434 ALA A N 1
ATOM 3523 C CA . ALA A 1 434 ? 6.114 3.744 -29.520 1.00 61.78 434 ALA A CA 1
ATOM 3524 C C . ALA A 1 434 ? 5.791 5.241 -29.394 1.00 61.78 434 ALA A C 1
ATOM 3526 O O . ALA A 1 434 ? 6.206 5.853 -28.411 1.00 61.78 434 ALA A O 1
ATOM 3527 N N . MET A 1 435 ? 5.003 5.796 -30.323 1.00 59.53 435 MET A N 1
ATOM 3528 C CA . MET A 1 435 ? 4.633 7.213 -30.353 1.00 59.53 435 MET A CA 1
ATOM 3529 C C . MET A 1 435 ? 3.404 7.543 -29.505 1.00 59.53 435 MET A C 1
ATOM 3531 O O . MET A 1 435 ? 3.237 8.694 -29.109 1.00 59.53 435 MET A O 1
ATOM 3535 N N . SER A 1 436 ? 2.564 6.556 -29.176 1.00 62.12 436 SER A N 1
ATOM 3536 C CA . SER A 1 436 ? 1.429 6.792 -28.281 1.00 62.12 436 SER A CA 1
ATOM 3537 C C . SER A 1 436 ? 1.930 7.127 -26.874 1.00 62.12 436 SER A C 1
ATOM 3539 O O . SER A 1 436 ? 2.624 6.330 -26.241 1.00 62.12 436 SER A O 1
ATOM 3541 N N . TYR A 1 437 ? 1.608 8.314 -26.376 1.00 63.75 437 TYR A N 1
ATOM 3542 C CA . TYR A 1 437 ? 1.774 8.644 -24.970 1.00 63.75 437 TYR A CA 1
ATOM 3543 C C . TYR A 1 437 ? 0.544 9.402 -24.486 1.00 63.75 437 TYR A C 1
ATOM 3545 O O . TYR A 1 437 ? 0.063 10.286 -25.199 1.00 63.75 437 TYR A O 1
ATOM 3553 N N . PRO A 1 438 ? 0.063 9.104 -23.270 1.00 67.56 438 PRO A N 1
ATOM 3554 C CA . PRO A 1 438 ? 0.479 8.020 -22.357 1.00 67.56 438 PRO A CA 1
ATOM 3555 C C . PRO A 1 438 ? 0.054 6.626 -22.844 1.00 67.56 438 PRO A C 1
ATOM 3557 O O . PRO A 1 438 ? -0.720 6.487 -23.791 1.00 67.56 438 PRO A O 1
ATOM 3560 N N . LYS A 1 439 ? 0.602 5.570 -22.227 1.00 77.38 439 LYS A N 1
ATOM 3561 C CA . LYS A 1 439 ? 0.424 4.195 -22.711 1.00 77.38 439 LYS A CA 1
ATOM 3562 C C . LYS A 1 439 ? -0.922 3.629 -22.236 1.00 77.38 439 LYS A C 1
ATOM 3564 O O . LYS A 1 439 ? -1.152 3.557 -21.029 1.00 77.38 439 LYS A O 1
ATOM 3569 N N . PRO A 1 440 ? -1.796 3.140 -23.135 1.00 73.81 440 PRO A N 1
ATOM 3570 C CA . PRO A 1 440 ? -3.097 2.576 -22.752 1.00 73.81 440 PRO A CA 1
ATOM 3571 C C . PRO A 1 440 ? -2.990 1.229 -22.019 1.00 73.81 440 PRO A C 1
ATOM 3573 O O . PRO A 1 440 ? -3.977 0.720 -21.497 1.00 73.81 440 PRO A O 1
ATOM 3576 N N . LYS A 1 441 ? -1.806 0.612 -22.039 1.00 82.12 441 LYS A N 1
ATOM 3577 C CA . LYS A 1 441 ? -1.542 -0.738 -21.541 1.00 82.12 441 LYS A CA 1
ATOM 3578 C C . LYS A 1 441 ? -0.311 -0.744 -20.664 1.00 82.12 441 LYS A C 1
ATOM 3580 O O . LYS A 1 441 ? 0.690 -0.123 -21.021 1.00 82.12 441 LYS A O 1
ATOM 3585 N N . ALA A 1 442 ? -0.372 -1.488 -19.564 1.00 85.44 442 ALA A N 1
ATOM 3586 C CA . ALA A 1 442 ? 0.708 -1.529 -18.585 1.00 85.44 442 ALA A CA 1
ATOM 3587 C C . ALA A 1 442 ? 1.971 -2.177 -19.160 1.00 85.44 442 ALA A C 1
ATOM 3589 O O . ALA A 1 442 ? 3.079 -1.738 -18.877 1.00 85.44 442 ALA A O 1
ATOM 3590 N N . GLN A 1 443 ? 1.827 -3.188 -20.021 1.00 85.50 443 GLN A N 1
ATOM 3591 C CA . GLN A 1 443 ? 2.985 -3.789 -20.691 1.00 85.50 443 GLN A CA 1
ATOM 3592 C C . GLN A 1 443 ? 3.724 -2.803 -21.609 1.00 85.50 443 GLN A C 1
ATOM 3594 O O . GLN A 1 443 ? 4.935 -2.906 -21.771 1.00 85.50 443 GLN A O 1
ATOM 3599 N N . CYS A 1 444 ? 3.020 -1.814 -22.171 1.00 85.12 444 CYS A N 1
ATOM 3600 C CA . CYS A 1 444 ? 3.609 -0.854 -23.103 1.00 85.12 444 CYS A CA 1
ATOM 3601 C C . CYS A 1 444 ? 4.381 0.282 -22.419 1.00 85.12 444 CYS A C 1
ATOM 3603 O O . CYS A 1 444 ? 5.093 1.010 -23.105 1.00 85.12 444 CYS A O 1
ATOM 3605 N N . SER A 1 445 ? 4.255 0.439 -21.098 1.00 87.56 445 SER A N 1
ATOM 3606 C CA . SER A 1 445 ? 5.071 1.355 -20.286 1.00 87.56 445 SER A CA 1
ATOM 3607 C C . SER A 1 445 ? 6.302 0.669 -19.670 1.00 87.56 445 SER A C 1
ATOM 3609 O O . SER A 1 445 ? 7.095 1.306 -18.968 1.00 87.56 445 SER A O 1
ATOM 3611 N N . LEU A 1 446 ? 6.495 -0.632 -19.921 1.00 89.62 446 LEU A N 1
ATOM 3612 C CA . LEU A 1 446 ? 7.635 -1.405 -19.429 1.00 89.62 446 LEU A CA 1
ATOM 3613 C C . LEU A 1 446 ? 8.734 -1.493 -20.488 1.00 89.62 446 LEU A C 1
ATOM 3615 O O . LEU A 1 446 ? 8.695 -2.314 -21.400 1.00 89.62 446 LEU A O 1
ATOM 3619 N N . GLY A 1 447 ? 9.761 -0.661 -20.329 1.00 89.75 447 GLY A N 1
ATOM 3620 C CA . GLY A 1 447 ? 11.008 -0.798 -21.070 1.00 89.75 447 GLY A CA 1
ATOM 3621 C C . GLY A 1 447 ? 11.942 -1.839 -20.471 1.00 89.75 447 GLY A C 1
ATOM 3622 O O . GLY A 1 447 ? 11.670 -2.453 -19.436 1.00 89.75 447 GLY A O 1
ATOM 3623 N N . ARG A 1 448 ? 13.127 -1.962 -21.081 1.00 89.00 448 ARG A N 1
ATOM 3624 C CA . ARG A 1 448 ? 14.224 -2.800 -20.571 1.00 89.00 448 ARG A CA 1
ATOM 3625 C C . ARG A 1 448 ? 14.486 -2.539 -19.083 1.00 89.00 448 ARG A C 1
ATOM 3627 O O . ARG A 1 448 ? 14.552 -3.484 -18.303 1.00 89.00 448 ARG A O 1
ATOM 3634 N N . ILE A 1 449 ? 14.616 -1.269 -18.693 1.00 92.62 449 ILE A N 1
ATOM 3635 C CA . ILE A 1 449 ? 14.888 -0.884 -17.302 1.00 92.62 449 ILE A CA 1
ATOM 3636 C C . ILE A 1 449 ? 13.719 -1.244 -16.380 1.00 92.62 449 ILE A C 1
ATOM 3638 O O . ILE A 1 449 ? 13.957 -1.745 -15.285 1.00 92.62 449 ILE A O 1
ATOM 3642 N N . GLY A 1 450 ? 12.470 -1.085 -16.826 1.00 94.31 450 GLY A N 1
ATOM 3643 C CA . GLY A 1 450 ? 11.295 -1.478 -16.047 1.00 94.31 450 GLY A CA 1
ATOM 3644 C C . GLY A 1 450 ? 11.277 -2.966 -15.687 1.00 94.31 450 GLY A C 1
ATOM 3645 O O . GLY A 1 450 ? 11.071 -3.311 -14.521 1.00 94.31 450 GLY A O 1
ATOM 3646 N N . TYR A 1 451 ? 11.572 -3.847 -16.651 1.00 91.25 451 TYR A N 1
ATOM 3647 C CA . TYR A 1 451 ? 11.688 -5.286 -16.387 1.00 91.25 451 TYR A CA 1
ATOM 3648 C C . TYR A 1 451 ? 12.843 -5.616 -15.437 1.00 91.25 451 TYR A C 1
ATOM 3650 O O . TYR A 1 451 ? 12.651 -6.398 -14.508 1.00 91.25 451 TYR A O 1
ATOM 3658 N N . ILE A 1 452 ? 14.007 -4.978 -15.602 1.00 90.00 452 ILE A N 1
ATOM 3659 C CA . ILE A 1 452 ? 15.163 -5.175 -14.711 1.00 90.00 452 ILE A CA 1
ATOM 3660 C C . ILE A 1 452 ? 14.818 -4.793 -13.269 1.00 90.00 452 ILE A C 1
ATOM 3662 O O . ILE A 1 452 ? 15.088 -5.568 -12.354 1.00 90.00 452 ILE A O 1
ATOM 3666 N N . ILE A 1 453 ? 14.181 -3.638 -13.058 1.00 94.75 453 ILE A N 1
ATOM 3667 C CA . ILE A 1 453 ? 13.733 -3.205 -11.727 1.00 94.75 453 ILE A CA 1
ATOM 3668 C C . ILE A 1 453 ? 12.790 -4.249 -11.117 1.00 94.75 453 ILE A C 1
ATOM 3670 O O . ILE A 1 453 ? 12.980 -4.668 -9.975 1.00 94.75 453 ILE A O 1
ATOM 3674 N N . SER A 1 454 ? 11.827 -4.737 -11.903 1.00 94.38 454 SER A N 1
ATOM 3675 C CA . SER A 1 454 ? 10.901 -5.771 -11.443 1.00 94.38 454 SER A CA 1
ATOM 3676 C C . SER A 1 454 ? 11.593 -7.072 -11.057 1.00 94.38 454 SER A C 1
ATOM 3678 O O . SER A 1 454 ? 11.261 -7.674 -10.033 1.00 94.38 454 SER A O 1
ATOM 3680 N N . MET A 1 455 ? 12.581 -7.501 -11.833 1.00 91.44 455 MET A N 1
ATOM 3681 C CA . MET A 1 455 ? 13.390 -8.673 -11.519 1.00 91.44 455 MET A CA 1
ATOM 3682 C C . MET A 1 455 ? 14.179 -8.485 -10.218 1.00 91.44 455 MET A C 1
ATOM 3684 O O . MET A 1 455 ? 14.174 -9.379 -9.373 1.00 91.44 455 MET A O 1
ATOM 3688 N N . ILE A 1 456 ? 14.800 -7.318 -10.023 1.00 90.69 456 ILE A N 1
ATOM 3689 C CA . ILE A 1 456 ? 15.565 -6.980 -8.815 1.00 90.69 456 ILE A CA 1
ATOM 3690 C C . ILE A 1 456 ? 14.677 -7.038 -7.561 1.00 90.69 456 ILE A C 1
ATOM 3692 O O . ILE A 1 456 ? 15.051 -7.674 -6.573 1.00 90.69 456 ILE A O 1
ATOM 3696 N N . GLU A 1 457 ? 13.483 -6.440 -7.594 1.00 93.88 457 GLU A N 1
ATOM 3697 C CA . GLU A 1 457 ? 12.560 -6.485 -6.452 1.00 93.88 457 GLU A CA 1
ATOM 3698 C C . GLU A 1 457 ? 12.080 -7.912 -6.148 1.00 93.88 457 GLU A C 1
ATOM 3700 O O . GLU A 1 457 ? 12.073 -8.336 -4.990 1.00 93.88 457 GLU A O 1
ATOM 3705 N N . ASN A 1 458 ? 11.728 -8.695 -7.178 1.00 90.88 458 ASN A N 1
ATOM 3706 C CA . ASN A 1 458 ? 11.337 -10.097 -6.993 1.00 90.88 458 ASN A CA 1
ATOM 3707 C C . ASN A 1 458 ? 12.492 -10.952 -6.446 1.00 90.88 458 ASN A C 1
ATOM 3709 O O . ASN A 1 458 ? 12.248 -11.844 -5.630 1.00 90.88 458 ASN A O 1
ATOM 3713 N N . LEU A 1 459 ? 13.742 -10.659 -6.818 1.00 84.69 459 LEU A N 1
ATOM 3714 C CA . LEU A 1 459 ? 14.902 -11.316 -6.219 1.00 84.69 459 LEU A CA 1
ATOM 3715 C C . LEU A 1 459 ? 15.029 -10.991 -4.726 1.00 84.69 459 LEU A C 1
ATOM 3717 O O . LEU A 1 459 ? 15.292 -11.893 -3.930 1.00 84.69 459 LEU A O 1
ATOM 3721 N N . GLY A 1 460 ? 14.787 -9.740 -4.322 1.00 86.69 460 GLY A N 1
ATOM 3722 C CA . GLY A 1 460 ? 14.760 -9.361 -2.908 1.00 86.69 460 GLY A CA 1
ATOM 3723 C C . GLY A 1 460 ? 13.792 -10.221 -2.081 1.00 86.69 460 GLY A C 1
ATOM 3724 O O . GLY A 1 460 ? 14.130 -10.647 -0.973 1.00 86.69 460 GLY A O 1
ATOM 3725 N N . PHE A 1 461 ? 12.627 -10.564 -2.641 1.00 88.75 461 PHE A N 1
ATOM 3726 C CA . PHE A 1 461 ? 11.682 -11.496 -2.012 1.00 88.75 461 PHE A CA 1
ATOM 3727 C C . PHE A 1 461 ? 12.166 -12.934 -1.979 1.00 88.75 461 PHE A C 1
ATOM 3729 O O . PHE A 1 461 ? 12.050 -13.587 -0.941 1.00 88.75 461 PHE A O 1
ATOM 3736 N N . LEU A 1 462 ? 12.690 -13.436 -3.098 1.00 83.88 462 LEU A N 1
ATOM 3737 C CA . LEU A 1 462 ? 13.247 -14.785 -3.163 1.00 83.88 462 LEU A CA 1
ATOM 3738 C C . LEU A 1 462 ? 14.341 -14.963 -2.105 1.00 83.88 462 LEU A C 1
ATOM 3740 O O . LEU A 1 462 ? 14.311 -15.943 -1.364 1.00 83.88 462 LEU A O 1
ATOM 3744 N N . MET A 1 463 ? 15.230 -13.977 -1.959 1.00 84.25 463 MET A N 1
ATOM 3745 C CA . MET A 1 463 ? 16.244 -13.948 -0.906 1.00 84.25 463 MET A CA 1
ATOM 3746 C C . MET A 1 463 ? 15.608 -13.994 0.489 1.00 84.25 463 MET A C 1
ATOM 3748 O O . MET A 1 463 ? 15.955 -14.875 1.276 1.00 84.25 463 MET A O 1
ATOM 3752 N N . ARG A 1 464 ? 14.669 -13.086 0.805 1.00 86.75 464 ARG A N 1
ATOM 3753 C CA . ARG A 1 464 ? 13.991 -13.061 2.115 1.00 86.75 464 ARG A CA 1
ATOM 3754 C C . ARG A 1 464 ? 13.403 -14.424 2.457 1.00 86.75 464 ARG A C 1
ATOM 3756 O O . ARG A 1 464 ? 13.714 -14.980 3.504 1.00 86.75 464 ARG A O 1
ATOM 3763 N N . PHE A 1 465 ? 12.561 -14.971 1.584 1.00 86.44 465 PHE A N 1
ATOM 3764 C CA . PHE A 1 465 ? 11.839 -16.205 1.886 1.00 86.44 465 PHE A CA 1
ATOM 3765 C C . PHE A 1 465 ? 12.744 -17.435 1.886 1.00 86.44 465 PHE A C 1
ATOM 3767 O O . PHE A 1 465 ? 12.509 -18.342 2.686 1.00 86.44 465 PHE A O 1
ATOM 3774 N N . ARG A 1 466 ? 13.816 -17.440 1.082 1.00 82.75 466 ARG A N 1
ATOM 3775 C CA . ARG A 1 466 ? 14.860 -18.465 1.170 1.00 82.75 466 ARG A CA 1
ATOM 3776 C C . ARG A 1 466 ? 15.506 -18.466 2.550 1.00 82.75 466 ARG A C 1
ATOM 3778 O O . ARG A 1 466 ? 15.523 -19.506 3.204 1.00 82.75 466 ARG A O 1
ATOM 3785 N N . LEU A 1 467 ? 15.965 -17.301 3.011 1.00 81.44 467 LEU A N 1
ATOM 3786 C CA . LEU A 1 467 ? 16.583 -17.135 4.328 1.00 81.44 467 LEU A CA 1
ATOM 3787 C C . LEU A 1 467 ? 15.630 -17.519 5.468 1.00 81.44 467 LEU A C 1
ATOM 3789 O O . LEU A 1 467 ? 16.042 -18.206 6.397 1.00 81.44 467 LEU A O 1
ATOM 3793 N N . THR A 1 468 ? 14.360 -17.119 5.393 1.00 84.88 468 THR A N 1
ATOM 3794 C CA . THR A 1 468 ? 13.402 -17.339 6.485 1.00 84.88 468 THR A CA 1
ATOM 3795 C C . THR A 1 468 ? 12.834 -18.760 6.538 1.00 84.88 468 THR A C 1
ATOM 3797 O O . THR A 1 468 ? 12.616 -19.291 7.631 1.00 84.88 468 THR A O 1
ATOM 3800 N N . TYR A 1 469 ? 12.524 -19.368 5.388 1.00 86.25 469 TYR A N 1
ATOM 3801 C CA . TYR A 1 469 ? 11.703 -20.586 5.333 1.00 86.25 469 TYR A CA 1
ATOM 3802 C C . TYR A 1 469 ? 12.408 -21.803 4.737 1.00 86.25 469 TYR A C 1
ATOM 3804 O O . TYR A 1 469 ? 12.051 -22.920 5.092 1.00 86.25 469 TYR A O 1
ATOM 3812 N N . CYS A 1 470 ? 13.395 -21.630 3.856 1.00 81.31 470 CYS A N 1
ATOM 3813 C CA . CYS A 1 470 ? 13.924 -22.756 3.078 1.00 81.31 470 CYS A CA 1
ATOM 3814 C C . CYS A 1 470 ? 15.064 -23.523 3.766 1.00 81.31 470 CYS A C 1
ATOM 3816 O O . CYS A 1 470 ? 15.389 -24.629 3.345 1.00 81.31 470 CYS A O 1
ATOM 3818 N N . TYR A 1 471 ? 15.644 -22.984 4.843 1.00 77.94 471 TYR A N 1
ATOM 3819 C CA . TYR A 1 471 ? 16.673 -23.680 5.631 1.00 77.94 471 TYR A CA 1
ATOM 3820 C C . TYR A 1 471 ? 16.101 -24.592 6.726 1.00 77.94 471 TYR A C 1
ATOM 3822 O O . TYR A 1 471 ? 16.831 -25.398 7.299 1.00 77.94 471 TYR A O 1
ATOM 3830 N N . SER A 1 472 ? 14.800 -24.490 7.017 1.00 76.69 472 SER A N 1
ATOM 3831 C CA . SER A 1 472 ? 14.153 -25.221 8.108 1.00 76.69 472 SER A CA 1
ATOM 3832 C C . SER A 1 472 ? 13.171 -26.259 7.565 1.00 76.69 472 SER A C 1
ATOM 3834 O O . SER A 1 472 ? 12.254 -25.918 6.816 1.00 76.69 472 SER A O 1
ATOM 3836 N N . ARG A 1 473 ? 13.341 -27.538 7.936 1.00 70.94 473 ARG A N 1
ATOM 3837 C CA . ARG A 1 473 ? 12.514 -28.646 7.406 1.00 70.94 473 ARG A CA 1
ATOM 3838 C C . ARG A 1 473 ? 11.021 -28.490 7.728 1.00 70.94 473 ARG A C 1
ATOM 3840 O O . ARG A 1 473 ? 10.187 -28.893 6.926 1.00 70.94 473 ARG A O 1
ATOM 3847 N N . ASP A 1 474 ? 10.687 -27.900 8.871 1.00 83.31 474 ASP A N 1
ATOM 3848 C CA . ASP A 1 474 ? 9.318 -27.631 9.339 1.00 83.31 474 ASP A CA 1
ATOM 3849 C C . ASP A 1 474 ? 8.599 -26.521 8.550 1.00 83.31 474 ASP A C 1
ATOM 3851 O O . ASP A 1 474 ? 7.383 -26.385 8.656 1.00 83.31 474 ASP A O 1
ATOM 3855 N N . LYS A 1 475 ? 9.320 -25.740 7.733 1.00 85.44 475 LYS A N 1
ATOM 3856 C CA . LYS A 1 475 ? 8.759 -24.622 6.954 1.00 85.44 475 LYS A CA 1
ATOM 3857 C C . LYS A 1 475 ? 8.771 -24.861 5.442 1.00 85.44 475 LYS A C 1
ATOM 3859 O O . LYS A 1 475 ? 8.552 -23.916 4.681 1.00 85.44 475 LYS A O 1
ATOM 3864 N N . LYS A 1 476 ? 8.966 -26.110 5.003 1.00 85.31 476 LYS A N 1
ATOM 3865 C CA . LYS A 1 476 ? 9.053 -26.477 3.581 1.00 85.31 476 LYS A CA 1
ATOM 3866 C C . LYS A 1 476 ? 7.855 -25.988 2.760 1.00 85.31 476 LYS A C 1
ATOM 3868 O O . LYS A 1 476 ? 8.057 -25.321 1.756 1.00 85.31 476 LYS A O 1
ATOM 3873 N N . ASP A 1 477 ? 6.627 -26.201 3.228 1.00 87.56 477 ASP A N 1
ATOM 3874 C CA . ASP A 1 477 ? 5.427 -25.790 2.480 1.00 87.56 477 ASP A CA 1
ATOM 3875 C C . ASP A 1 477 ? 5.346 -24.265 2.299 1.00 87.56 477 ASP A C 1
ATOM 3877 O O . ASP A 1 477 ? 4.951 -23.765 1.243 1.00 87.56 477 ASP A O 1
ATOM 3881 N N . LYS A 1 478 ? 5.768 -23.501 3.320 1.00 86.69 478 LYS A N 1
ATOM 3882 C CA . LYS A 1 478 ? 5.858 -22.036 3.232 1.00 86.69 478 LYS A CA 1
ATOM 3883 C C . LYS A 1 478 ? 6.963 -21.612 2.265 1.00 86.69 478 LYS A C 1
ATOM 3885 O O . LYS A 1 478 ? 6.734 -20.695 1.480 1.00 86.69 478 LYS A O 1
ATOM 3890 N N . CYS A 1 479 ? 8.125 -22.267 2.299 1.00 85.31 479 CYS A N 1
ATOM 3891 C CA . CYS A 1 479 ? 9.196 -22.053 1.325 1.00 85.31 479 CYS A CA 1
ATOM 3892 C C . CYS A 1 479 ? 8.678 -22.286 -0.103 1.00 85.31 479 CYS A C 1
ATOM 3894 O O . CYS A 1 479 ? 8.678 -21.350 -0.901 1.00 85.31 479 CYS A O 1
ATOM 3896 N N . ASP A 1 480 ? 8.139 -23.472 -0.392 1.00 82.00 480 ASP A N 1
ATOM 3897 C CA . ASP A 1 480 ? 7.651 -23.857 -1.720 1.00 82.00 480 ASP A CA 1
ATOM 3898 C C . ASP A 1 480 ? 6.562 -22.893 -2.212 1.00 82.00 480 ASP A C 1
ATOM 3900 O O . ASP A 1 480 ? 6.624 -22.396 -3.337 1.00 82.00 480 ASP A O 1
ATOM 3904 N N . SER A 1 481 ? 5.600 -22.538 -1.352 1.00 86.62 481 SER A N 1
ATOM 3905 C CA . SER A 1 481 ? 4.554 -21.559 -1.670 1.00 86.62 481 SER A CA 1
ATOM 3906 C C . SER A 1 481 ? 5.128 -20.193 -2.064 1.00 86.62 481 SER A C 1
ATOM 3908 O O . SER A 1 481 ? 4.690 -19.592 -3.049 1.00 86.62 481 SER A O 1
ATOM 3910 N N . LYS A 1 482 ? 6.126 -19.689 -1.326 1.00 86.88 482 LYS A N 1
ATOM 3911 C CA . LYS A 1 482 ? 6.741 -18.390 -1.621 1.00 86.88 482 LYS A CA 1
ATOM 3912 C C . LYS A 1 482 ? 7.630 -18.455 -2.864 1.00 86.88 482 LYS A C 1
ATOM 3914 O O . LYS A 1 482 ? 7.516 -17.570 -3.707 1.00 86.88 482 LYS A O 1
ATOM 3919 N N . ILE A 1 483 ? 8.440 -19.496 -3.045 1.00 82.62 483 ILE A N 1
ATOM 3920 C CA . ILE A 1 483 ? 9.253 -19.667 -4.260 1.00 82.62 483 ILE A CA 1
ATOM 3921 C C . ILE A 1 483 ? 8.354 -19.745 -5.500 1.00 82.62 483 ILE A C 1
ATOM 3923 O O . ILE A 1 483 ? 8.552 -18.976 -6.440 1.00 82.62 483 ILE A O 1
ATOM 3927 N N . ASN A 1 484 ? 7.286 -20.547 -5.457 1.00 83.06 484 ASN A N 1
ATOM 3928 C CA . ASN A 1 484 ? 6.308 -20.650 -6.545 1.00 83.06 484 ASN A CA 1
ATOM 3929 C C . ASN A 1 484 ? 5.532 -19.346 -6.797 1.00 83.06 484 ASN A C 1
ATOM 3931 O O . ASN A 1 484 ? 4.966 -19.170 -7.873 1.00 83.06 484 ASN A O 1
ATOM 3935 N N . LYS A 1 485 ? 5.509 -18.407 -5.841 1.00 84.56 485 LYS A N 1
ATOM 3936 C CA . LYS A 1 485 ? 4.920 -17.074 -6.034 1.00 84.56 485 LYS A CA 1
ATOM 3937 C C . LYS A 1 485 ? 5.874 -16.112 -6.746 1.00 84.56 485 LYS A C 1
ATOM 3939 O O . LYS A 1 485 ? 5.432 -15.397 -7.642 1.00 84.56 485 LYS A O 1
ATOM 3944 N N . TYR A 1 486 ? 7.144 -16.044 -6.340 1.00 86.00 486 TYR A N 1
ATOM 3945 C CA . TYR A 1 486 ? 8.072 -14.994 -6.797 1.00 86.00 486 TYR A CA 1
ATOM 3946 C C . TYR A 1 486 ? 8.995 -15.422 -7.942 1.00 86.00 486 TYR A C 1
ATOM 3948 O O . TYR A 1 486 ? 9.341 -14.585 -8.774 1.00 86.00 486 TYR A O 1
ATOM 3956 N N . LEU A 1 487 ? 9.347 -16.707 -8.051 1.00 81.56 487 LEU A N 1
ATOM 3957 C CA . LEU A 1 487 ? 10.210 -17.192 -9.130 1.00 81.56 487 LEU A CA 1
ATOM 3958 C C . LEU A 1 487 ? 9.548 -17.045 -10.512 1.00 81.56 487 LEU A C 1
ATOM 3960 O O . LEU A 1 487 ? 10.193 -16.498 -11.405 1.00 81.56 487 LEU A O 1
ATOM 3964 N N . PRO A 1 488 ? 8.259 -17.394 -10.712 1.00 84.06 488 PRO A N 1
ATOM 3965 C CA . PRO A 1 488 ? 7.603 -17.148 -11.997 1.00 84.06 488 PRO A CA 1
ATOM 3966 C C . PRO A 1 488 ? 7.536 -15.663 -12.373 1.00 84.06 488 PRO A C 1
ATOM 3968 O O . PRO A 1 488 ? 7.653 -15.324 -13.546 1.00 84.06 488 PRO A O 1
ATOM 3971 N N . ARG A 1 489 ? 7.399 -14.759 -11.390 1.00 88.69 489 ARG A N 1
ATOM 3972 C CA . ARG A 1 489 ? 7.419 -13.301 -11.626 1.00 88.69 489 ARG A CA 1
ATOM 3973 C C . ARG A 1 489 ? 8.790 -12.836 -12.102 1.00 88.69 489 ARG A C 1
ATOM 3975 O O . ARG A 1 489 ? 8.878 -12.032 -13.023 1.00 88.69 489 ARG A O 1
ATOM 3982 N N . PHE A 1 490 ? 9.850 -13.365 -11.494 1.00 86.00 490 PHE A N 1
ATOM 3983 C CA . PHE A 1 490 ? 11.220 -13.114 -11.926 1.00 86.00 490 PHE A CA 1
ATOM 3984 C C . PHE A 1 490 ? 11.456 -13.606 -13.365 1.00 86.00 490 PHE A C 1
ATOM 3986 O O . PHE A 1 490 ? 11.916 -12.834 -14.205 1.00 86.00 490 PHE A O 1
ATOM 3993 N N . ILE A 1 491 ? 11.073 -14.853 -13.668 1.00 79.38 491 ILE A N 1
ATOM 3994 C CA . ILE A 1 491 ? 11.205 -15.454 -15.008 1.00 79.38 491 ILE A CA 1
ATOM 3995 C C . ILE A 1 491 ? 10.406 -14.660 -16.049 1.00 79.38 491 ILE A C 1
ATOM 3997 O O . ILE A 1 491 ? 10.924 -14.361 -17.120 1.00 79.38 491 ILE A O 1
ATOM 4001 N N . SER A 1 492 ? 9.177 -14.252 -15.725 1.00 85.12 492 SER A N 1
ATOM 4002 C CA . SER A 1 492 ? 8.363 -13.385 -16.588 1.00 85.12 492 SER A CA 1
ATOM 4003 C C . SER A 1 492 ? 9.086 -12.079 -16.931 1.00 85.12 492 SER A C 1
ATOM 4005 O O . SER A 1 492 ? 9.059 -11.637 -18.076 1.00 85.12 492 SER A O 1
ATOM 4007 N N . GLY A 1 493 ? 9.803 -11.491 -15.968 1.00 87.88 493 GLY A N 1
ATOM 4008 C CA . GLY A 1 493 ? 10.596 -10.286 -16.204 1.00 87.88 493 GLY A CA 1
ATOM 4009 C C . GLY A 1 493 ? 11.761 -10.528 -17.163 1.00 87.88 493 GLY A C 1
ATOM 4010 O O . GLY A 1 493 ? 11.991 -9.721 -18.062 1.00 87.88 493 GLY A O 1
ATOM 4011 N N . LEU A 1 494 ? 12.446 -11.667 -17.022 1.00 82.31 494 LEU A N 1
ATOM 4012 C CA . LEU A 1 494 ? 13.516 -12.083 -17.934 1.00 82.31 494 LEU A CA 1
ATOM 4013 C C . LEU A 1 494 ? 12.990 -12.294 -19.362 1.00 82.31 494 LEU A C 1
ATOM 4015 O O . LEU A 1 494 ? 13.612 -11.855 -20.328 1.00 82.31 494 LEU A O 1
ATOM 4019 N N . LEU A 1 495 ? 11.822 -12.922 -19.499 1.00 79.19 495 LEU A N 1
ATOM 4020 C CA . LEU A 1 495 ? 11.161 -13.111 -20.789 1.00 79.19 495 LEU A CA 1
ATOM 4021 C C . LEU A 1 495 ? 10.767 -11.780 -21.431 1.00 79.19 495 LEU A C 1
ATOM 4023 O O . LEU A 1 495 ? 11.053 -11.564 -22.610 1.00 79.19 495 LEU A O 1
ATOM 4027 N N . GLY A 1 496 ? 10.187 -10.864 -20.651 1.00 83.06 496 GLY A N 1
ATOM 4028 C CA . GLY A 1 496 ? 9.889 -9.503 -21.094 1.00 83.06 496 GLY A CA 1
ATOM 4029 C C . GLY A 1 496 ? 11.141 -8.779 -21.596 1.00 83.06 496 GLY A C 1
ATOM 4030 O O . GLY A 1 496 ? 11.149 -8.247 -22.706 1.00 83.06 496 GLY A O 1
ATOM 4031 N N . LEU A 1 497 ? 12.242 -8.854 -20.844 1.00 81.25 497 LEU A N 1
ATOM 4032 C CA . LEU A 1 497 ? 13.531 -8.279 -21.230 1.00 81.25 497 LEU A CA 1
ATOM 4033 C C . LEU A 1 497 ? 14.054 -8.832 -22.569 1.00 81.25 497 LEU A C 1
ATOM 4035 O O . LEU A 1 497 ? 14.495 -8.055 -23.419 1.00 81.25 497 LEU A O 1
ATOM 4039 N N . ASN A 1 498 ? 13.992 -10.150 -22.770 1.00 73.56 498 ASN A N 1
ATOM 4040 C CA . ASN A 1 498 ? 14.465 -10.802 -23.994 1.00 73.56 498 ASN A CA 1
ATOM 4041 C C . ASN A 1 498 ? 13.577 -10.484 -25.204 1.00 73.56 498 ASN A C 1
ATOM 4043 O O . ASN A 1 498 ? 14.090 -10.257 -26.299 1.00 73.56 498 ASN A O 1
ATOM 4047 N N . SER A 1 499 ? 12.256 -10.405 -25.012 1.00 72.88 499 SER A N 1
ATOM 4048 C CA . SER A 1 499 ? 11.319 -10.058 -26.089 1.00 72.88 499 SER A CA 1
ATOM 4049 C C . SER A 1 499 ? 11.614 -8.678 -26.693 1.00 72.88 499 SER A C 1
ATOM 4051 O O . SER A 1 499 ? 11.649 -8.535 -27.915 1.00 72.88 499 SER A O 1
ATOM 4053 N N . ILE A 1 500 ? 11.968 -7.698 -25.853 1.00 68.19 500 ILE A N 1
ATOM 4054 C CA . ILE A 1 500 ? 12.372 -6.353 -26.289 1.00 68.19 500 ILE A CA 1
ATOM 4055 C C . ILE A 1 500 ? 13.661 -6.398 -27.121 1.00 68.19 500 ILE A C 1
ATOM 4057 O O . ILE A 1 500 ? 13.805 -5.655 -28.094 1.00 68.19 500 ILE A O 1
ATOM 4061 N N . GLN A 1 501 ? 14.625 -7.244 -26.745 1.00 61.50 501 GLN A N 1
ATOM 4062 C CA . GLN A 1 501 ? 15.876 -7.375 -27.501 1.00 61.50 501 GLN A CA 1
ATOM 4063 C C . GLN A 1 501 ? 15.624 -7.955 -28.895 1.00 61.50 501 GLN A C 1
ATOM 4065 O O . GLN A 1 501 ? 16.190 -7.467 -29.873 1.00 61.50 501 GLN A O 1
ATOM 4070 N N . ILE A 1 502 ? 14.734 -8.945 -28.990 1.00 56.41 502 ILE A N 1
ATOM 4071 C CA . ILE A 1 502 ? 14.352 -9.580 -30.254 1.00 56.41 502 ILE A CA 1
ATOM 4072 C C . ILE A 1 502 ? 13.604 -8.602 -31.156 1.00 56.41 502 ILE A C 1
ATOM 4074 O O . ILE A 1 502 ? 13.891 -8.537 -32.347 1.00 56.41 502 ILE A O 1
ATOM 4078 N N . GLU A 1 503 ? 12.685 -7.806 -30.611 1.00 59.41 503 GLU A N 1
ATOM 4079 C CA . GLU A 1 503 ? 11.971 -6.793 -31.390 1.00 59.41 503 GLU A CA 1
ATOM 4080 C C . GLU A 1 503 ? 12.929 -5.737 -31.959 1.00 59.41 503 GLU A C 1
ATOM 4082 O O . GLU A 1 503 ? 12.886 -5.445 -33.155 1.00 59.41 503 GLU A O 1
ATOM 4087 N N . LYS A 1 504 ? 13.862 -5.220 -31.144 1.00 58.31 504 LYS A N 1
ATOM 4088 C CA . LYS A 1 504 ? 14.901 -4.291 -31.622 1.00 58.31 504 LYS A CA 1
ATOM 4089 C C . LYS A 1 504 ? 15.763 -4.914 -32.715 1.00 58.31 504 LYS A C 1
ATOM 4091 O O . LYS A 1 504 ? 16.039 -4.256 -33.712 1.00 58.31 504 LYS A O 1
ATOM 4096 N N . TYR A 1 505 ? 16.161 -6.171 -32.543 1.00 45.16 505 TYR A N 1
ATOM 4097 C CA . TYR A 1 505 ? 16.936 -6.896 -33.543 1.00 45.16 505 TYR A CA 1
ATOM 4098 C C . TYR A 1 505 ? 16.159 -7.042 -34.861 1.00 45.16 505 TYR A C 1
ATOM 4100 O O . TYR A 1 505 ? 16.667 -6.675 -35.917 1.00 45.16 505 TYR A O 1
ATOM 4108 N N . ASN A 1 506 ? 14.900 -7.483 -34.802 1.00 50.03 506 ASN A N 1
ATOM 4109 C CA . ASN A 1 506 ? 14.046 -7.660 -35.979 1.00 50.03 506 ASN A CA 1
ATOM 4110 C C . ASN A 1 506 ? 13.742 -6.339 -36.704 1.00 50.03 506 ASN A C 1
ATOM 4112 O O . ASN A 1 506 ? 13.618 -6.324 -37.928 1.00 50.03 506 ASN A O 1
ATOM 4116 N N . ASN A 1 507 ? 13.643 -5.227 -35.972 1.00 55.56 507 ASN A N 1
ATOM 4117 C CA . ASN A 1 507 ? 13.446 -3.902 -36.562 1.00 55.56 507 ASN A CA 1
ATOM 4118 C C . ASN A 1 507 ? 14.711 -3.370 -37.258 1.00 55.56 507 ASN A C 1
ATOM 4120 O O . ASN A 1 507 ? 14.595 -2.632 -38.232 1.00 55.56 507 ASN A O 1
ATOM 4124 N N . ILE A 1 508 ? 15.910 -3.742 -36.791 1.00 49.09 508 ILE A N 1
ATOM 4125 C CA . ILE A 1 508 ? 17.189 -3.301 -37.377 1.00 49.09 508 ILE A CA 1
ATOM 4126 C C . ILE A 1 508 ? 17.608 -4.190 -38.557 1.00 49.09 508 ILE A C 1
ATOM 4128 O O . ILE A 1 508 ? 18.123 -3.685 -39.551 1.00 49.09 508 ILE A O 1
ATOM 4132 N N . TYR A 1 509 ? 17.387 -5.503 -38.465 1.00 36.16 509 TYR A N 1
ATOM 4133 C CA . TYR A 1 509 ? 17.936 -6.488 -39.408 1.00 36.16 509 TYR A CA 1
ATOM 4134 C C . TYR A 1 509 ? 16.874 -7.167 -40.293 1.00 36.16 509 TYR A C 1
ATOM 4136 O O . TYR A 1 509 ? 17.184 -8.107 -41.024 1.00 36.16 509 TYR A O 1
ATOM 4144 N N . GLY A 1 510 ? 15.623 -6.692 -40.250 1.00 41.91 510 GLY A N 1
ATOM 4145 C CA . GLY A 1 510 ? 14.476 -7.368 -40.860 1.00 41.91 510 GLY A CA 1
ATOM 4146 C C . GLY A 1 510 ? 14.048 -8.605 -40.061 1.00 41.91 510 GLY A C 1
ATOM 4147 O O . GLY A 1 510 ? 14.727 -9.019 -39.122 1.00 41.91 510 GLY A O 1
ATOM 4148 N N . LYS A 1 511 ? 12.900 -9.210 -40.416 1.00 41.81 511 LYS A N 1
ATOM 4149 C CA . LYS A 1 511 ? 12.406 -10.463 -39.807 1.00 41.81 511 LYS A CA 1
ATOM 4150 C C . LYS A 1 511 ? 13.367 -11.619 -40.113 1.00 41.81 511 LYS A C 1
ATOM 4152 O O . LYS A 1 511 ? 13.121 -12.424 -41.007 1.00 41.81 511 LYS A O 1
ATOM 4157 N N . HIS A 1 512 ? 14.461 -11.703 -39.373 1.00 35.00 512 HIS A N 1
ATOM 4158 C CA . HIS A 1 512 ? 15.320 -12.872 -39.344 1.00 35.00 512 HIS A CA 1
ATOM 4159 C C . HIS A 1 512 ? 14.691 -13.898 -38.389 1.00 35.00 512 HIS A C 1
ATOM 4161 O O . HIS A 1 512 ? 14.156 -13.505 -37.350 1.00 35.00 512 HIS A O 1
ATOM 4167 N N . PRO A 1 513 ? 14.727 -15.208 -38.690 1.00 37.69 513 PRO A N 1
ATOM 4168 C CA . PRO A 1 513 ? 14.249 -16.247 -37.785 1.00 37.69 513 PRO A CA 1
ATOM 4169 C C . PRO A 1 513 ? 15.219 -16.396 -36.602 1.00 37.69 513 PRO A C 1
ATOM 4171 O O . PRO A 1 513 ? 15.941 -17.382 -36.484 1.00 37.69 513 PRO A O 1
ATOM 4174 N N . PHE A 1 514 ? 15.270 -15.394 -35.721 1.00 36.53 514 PHE A N 1
ATOM 4175 C CA . PHE A 1 514 ? 15.842 -15.571 -34.397 1.00 36.53 514 PHE A CA 1
ATOM 4176 C C . PHE A 1 514 ? 14.896 -16.488 -33.626 1.00 36.53 514 PHE A C 1
ATOM 4178 O O . PHE A 1 514 ? 13.722 -16.192 -33.409 1.00 36.53 514 PHE A O 1
ATOM 4185 N N . ASN A 1 515 ? 15.408 -17.682 -33.364 1.00 45.09 515 ASN A N 1
ATOM 4186 C CA . ASN A 1 515 ? 14.624 -18.885 -33.188 1.00 45.09 515 ASN A CA 1
ATOM 4187 C C . ASN A 1 515 ? 13.861 -18.863 -31.852 1.00 45.09 515 ASN A C 1
ATOM 4189 O O . ASN A 1 515 ? 14.472 -18.911 -30.784 1.00 45.09 515 ASN A O 1
ATOM 4193 N N . ILE A 1 516 ? 12.528 -18.832 -31.913 1.00 43.66 516 ILE A N 1
ATOM 4194 C CA . ILE A 1 516 ? 11.627 -19.047 -30.768 1.00 43.66 516 ILE A CA 1
ATOM 4195 C C . ILE A 1 516 ? 11.989 -20.351 -30.027 1.00 43.66 516 ILE A C 1
ATOM 4197 O O . ILE A 1 516 ? 11.855 -20.413 -28.805 1.00 43.66 516 ILE A O 1
ATOM 4201 N N . ASP A 1 517 ? 12.578 -21.341 -30.712 1.00 43.25 517 ASP A N 1
ATOM 4202 C CA . ASP A 1 517 ? 13.102 -22.553 -30.077 1.00 43.25 517 ASP A CA 1
ATOM 4203 C C . ASP A 1 517 ? 14.266 -22.298 -29.116 1.00 43.25 517 ASP A C 1
ATOM 4205 O O . ASP A 1 517 ? 14.453 -23.093 -28.206 1.00 43.25 517 ASP A O 1
ATOM 4209 N N . ILE A 1 518 ? 15.061 -21.231 -29.262 1.00 42.25 518 ILE A N 1
ATOM 4210 C CA . ILE A 1 518 ? 16.140 -20.911 -28.308 1.00 42.25 518 ILE A CA 1
ATOM 4211 C C . ILE A 1 518 ? 15.549 -20.346 -27.017 1.00 42.25 518 ILE A C 1
ATOM 4213 O O . ILE A 1 518 ? 15.994 -20.732 -25.944 1.00 42.25 518 ILE A O 1
ATOM 4217 N N . ILE A 1 519 ? 14.512 -19.506 -27.091 1.00 42.00 519 ILE A N 1
ATOM 4218 C CA . ILE A 1 519 ? 13.789 -19.029 -25.899 1.00 42.00 519 ILE A CA 1
ATOM 4219 C C . ILE A 1 519 ? 13.044 -20.186 -25.232 1.00 42.00 519 ILE A C 1
ATOM 4221 O O . ILE A 1 519 ? 13.081 -20.307 -24.014 1.00 42.00 519 ILE A O 1
ATOM 4225 N N . ASN A 1 520 ? 12.423 -21.072 -26.013 1.00 44.38 520 ASN A N 1
ATOM 4226 C CA . ASN A 1 520 ? 11.734 -22.248 -25.481 1.00 44.38 520 ASN A CA 1
ATOM 4227 C C . ASN A 1 520 ? 12.712 -23.282 -24.893 1.00 44.38 520 ASN A C 1
ATOM 4229 O O . ASN A 1 520 ? 12.439 -23.843 -23.835 1.00 44.38 520 ASN A O 1
ATOM 4233 N N . LYS A 1 521 ? 13.893 -23.475 -25.498 1.00 45.72 521 LYS A N 1
ATOM 4234 C CA . LYS A 1 521 ? 14.966 -24.322 -24.946 1.00 45.72 521 LYS A CA 1
ATOM 4235 C C . LYS A 1 521 ? 15.653 -23.692 -23.734 1.00 45.72 521 LYS A C 1
ATOM 4237 O O . LYS A 1 521 ? 16.004 -24.423 -22.814 1.00 45.72 521 LYS A O 1
ATOM 4242 N N . LEU A 1 522 ? 15.810 -22.366 -23.689 1.00 44.06 522 LEU A N 1
ATOM 4243 C CA . LEU A 1 522 ? 16.247 -21.641 -22.489 1.00 44.06 522 LEU A CA 1
ATOM 4244 C C . LEU A 1 522 ? 15.198 -21.762 -21.379 1.00 44.06 522 LEU A C 1
ATOM 4246 O O . LEU A 1 522 ? 15.568 -22.036 -20.246 1.00 44.06 522 LEU A O 1
ATOM 4250 N N . ASN A 1 523 ? 13.905 -21.663 -21.702 1.00 51.19 523 ASN A N 1
ATOM 4251 C CA . ASN A 1 523 ? 12.811 -21.874 -20.755 1.00 51.19 523 ASN A CA 1
ATOM 4252 C C . ASN A 1 523 ? 12.854 -23.274 -20.144 1.00 51.19 523 ASN A C 1
ATOM 4254 O O . ASN A 1 523 ? 12.821 -23.396 -18.929 1.00 51.19 523 ASN A O 1
ATOM 4258 N N . GLU A 1 524 ? 12.968 -24.335 -20.940 1.00 45.31 524 GLU A N 1
ATOM 4259 C CA . GLU A 1 524 ? 12.975 -25.693 -20.388 1.00 45.31 524 GLU A CA 1
ATOM 4260 C C . GLU A 1 524 ? 14.295 -26.052 -19.701 1.00 45.31 524 GLU A C 1
ATOM 4262 O O . GLU A 1 524 ? 14.263 -26.589 -18.597 1.00 45.31 524 GLU A O 1
ATOM 4267 N N . SER A 1 525 ? 15.447 -25.726 -20.299 1.00 45.09 525 SER A N 1
ATOM 4268 C CA . SER A 1 525 ? 16.763 -26.012 -19.710 1.00 45.09 525 SER A CA 1
ATOM 4269 C C . SER A 1 525 ? 16.989 -25.195 -18.450 1.00 45.09 525 SER A C 1
ATOM 4271 O O . SER A 1 525 ? 17.256 -25.779 -17.414 1.00 45.09 525 SER A O 1
ATOM 4273 N N . GLN A 1 526 ? 16.809 -23.869 -18.477 1.00 49.09 526 GLN A N 1
ATOM 4274 C CA . GLN A 1 526 ? 17.096 -23.035 -17.308 1.00 49.09 526 GLN A CA 1
ATOM 4275 C C . GLN A 1 526 ? 16.085 -23.276 -16.191 1.00 49.09 526 GLN A C 1
ATOM 4277 O O . GLN A 1 526 ? 16.496 -23.357 -15.042 1.00 49.09 526 GLN A O 1
ATOM 4282 N N . ILE A 1 527 ? 14.786 -23.456 -16.473 1.00 46.38 527 ILE A N 1
ATOM 4283 C CA . ILE A 1 527 ? 13.819 -23.797 -15.412 1.00 46.38 527 ILE A CA 1
ATOM 4284 C C . ILE A 1 527 ? 14.163 -25.154 -14.796 1.00 46.38 527 ILE A C 1
ATOM 4286 O O . ILE A 1 527 ? 14.074 -25.300 -13.575 1.00 46.38 527 ILE A O 1
ATOM 4290 N N . LYS A 1 528 ? 14.583 -26.135 -15.600 1.00 47.91 528 LYS A N 1
ATOM 4291 C CA . LYS A 1 528 ? 14.982 -27.458 -15.113 1.00 47.91 528 LYS A CA 1
ATOM 4292 C C . LYS A 1 528 ? 16.296 -27.400 -14.332 1.00 47.91 528 LYS A C 1
ATOM 4294 O O . LYS A 1 528 ? 16.311 -27.890 -13.210 1.00 47.91 528 LYS A O 1
ATOM 4299 N N . ASP A 1 529 ? 17.307 -26.697 -14.834 1.00 48.31 529 ASP A N 1
ATOM 4300 C CA . ASP A 1 529 ? 18.602 -26.466 -14.184 1.00 48.31 529 ASP A CA 1
ATOM 4301 C C . ASP A 1 529 ? 18.440 -25.683 -12.879 1.00 48.31 529 ASP A C 1
ATOM 4303 O O . ASP A 1 529 ? 19.039 -26.038 -11.872 1.00 48.31 529 ASP A O 1
ATOM 4307 N N . TYR A 1 530 ? 17.567 -24.673 -12.836 1.00 45.69 530 TYR A N 1
ATOM 4308 C CA . TYR A 1 530 ? 17.219 -23.979 -11.598 1.00 45.69 530 TYR A CA 1
ATOM 4309 C C . TYR A 1 530 ? 16.510 -24.919 -10.633 1.00 45.69 530 TYR A C 1
ATOM 4311 O O . TYR A 1 530 ? 16.921 -25.038 -9.484 1.00 45.69 530 TYR A O 1
ATOM 4319 N N . THR A 1 531 ? 15.474 -25.627 -11.084 1.00 46.53 531 THR A N 1
ATOM 4320 C CA . THR A 1 531 ? 14.733 -26.579 -10.244 1.00 46.53 531 THR A CA 1
ATOM 4321 C C . THR A 1 531 ? 15.652 -27.678 -9.695 1.00 46.53 531 THR A C 1
ATOM 4323 O O . THR A 1 531 ? 15.468 -28.128 -8.565 1.00 46.53 531 THR A O 1
ATOM 4326 N N . GLU A 1 532 ? 16.651 -28.106 -10.463 1.00 49.31 532 GLU A N 1
ATOM 4327 C CA . GLU A 1 532 ? 17.613 -29.152 -10.114 1.00 49.31 532 GLU A CA 1
ATOM 4328 C C . GLU A 1 532 ? 18.751 -28.628 -9.223 1.00 49.31 532 GLU A C 1
ATOM 4330 O O . GLU A 1 532 ? 19.054 -29.244 -8.201 1.00 49.31 532 GLU A O 1
ATOM 4335 N N . MET A 1 533 ? 19.282 -27.435 -9.498 1.00 47.19 533 MET A N 1
ATOM 4336 C CA . MET A 1 533 ? 20.200 -26.707 -8.613 1.00 47.19 533 MET A CA 1
ATOM 4337 C C . MET A 1 533 ? 19.550 -26.440 -7.247 1.00 47.19 533 MET A C 1
ATOM 4339 O O . MET A 1 533 ? 20.158 -26.709 -6.215 1.00 47.19 533 MET A O 1
ATOM 4343 N N . TYR A 1 534 ? 18.279 -26.023 -7.215 1.00 46.41 534 TYR A N 1
ATOM 4344 C CA . TYR A 1 534 ? 17.527 -25.825 -5.971 1.00 46.41 534 TYR A CA 1
ATOM 4345 C C . TYR A 1 534 ? 17.296 -27.136 -5.209 1.00 46.41 534 TYR A C 1
ATOM 4347 O O . TYR A 1 534 ? 17.394 -27.152 -3.982 1.00 46.41 534 TYR A O 1
ATOM 4355 N N . LYS A 1 535 ? 17.043 -28.254 -5.902 1.00 47.75 535 LYS A N 1
ATOM 4356 C CA . LYS A 1 535 ? 16.978 -29.582 -5.265 1.00 47.75 535 LYS A CA 1
ATOM 4357 C C . LYS A 1 535 ? 18.324 -29.978 -4.651 1.00 47.75 535 LYS A C 1
ATOM 4359 O O . LYS A 1 535 ? 18.347 -30.521 -3.547 1.00 47.75 535 LYS A O 1
ATOM 4364 N N . ASN A 1 536 ? 19.431 -29.679 -5.328 1.00 45.94 536 ASN A N 1
ATOM 4365 C CA . ASN A 1 536 ? 20.778 -30.013 -4.866 1.00 45.94 536 ASN A CA 1
ATOM 4366 C C . ASN A 1 536 ? 21.225 -29.156 -3.670 1.00 45.94 536 ASN A C 1
ATOM 4368 O O . ASN A 1 536 ? 21.746 -29.712 -2.703 1.00 45.94 536 ASN A O 1
ATOM 4372 N N . ASP A 1 537 ? 20.930 -27.853 -3.666 1.00 43.50 537 ASP A N 1
ATOM 4373 C CA . ASP A 1 537 ? 21.189 -26.955 -2.529 1.00 43.50 537 ASP A CA 1
ATOM 4374 C C . ASP A 1 537 ? 20.398 -27.370 -1.277 1.00 43.50 537 ASP A C 1
ATOM 4376 O O . ASP A 1 537 ? 20.930 -27.370 -0.164 1.00 43.50 537 ASP A O 1
ATOM 4380 N N . ILE A 1 538 ? 19.132 -27.778 -1.447 1.00 43.00 538 ILE A N 1
ATOM 4381 C CA . ILE A 1 538 ? 18.302 -28.314 -0.356 1.00 43.00 538 ILE A CA 1
ATOM 4382 C C . ILE A 1 538 ? 18.934 -29.591 0.207 1.00 43.00 538 ILE A C 1
ATOM 4384 O O . ILE A 1 538 ? 19.035 -29.745 1.426 1.00 43.00 538 ILE A O 1
ATOM 4388 N N . ASN A 1 539 ? 19.404 -30.495 -0.654 1.00 42.59 539 ASN A N 1
ATOM 4389 C CA . ASN A 1 539 ? 20.047 -31.737 -0.229 1.00 42.59 539 ASN A CA 1
ATOM 4390 C C . ASN A 1 539 ? 21.387 -31.482 0.491 1.00 42.59 539 ASN A C 1
ATOM 4392 O O . ASN A 1 539 ? 21.658 -32.112 1.516 1.00 42.59 539 ASN A O 1
ATOM 4396 N N . GLN A 1 540 ? 22.195 -30.518 0.037 1.00 39.91 540 GLN A N 1
ATOM 4397 C CA . GLN A 1 540 ? 23.439 -30.136 0.714 1.00 39.91 540 GLN A CA 1
ATOM 4398 C C . GLN A 1 540 ? 23.190 -29.482 2.078 1.00 39.91 540 GLN A C 1
ATOM 4400 O O . GLN A 1 540 ? 23.752 -29.943 3.071 1.00 39.91 540 GLN A O 1
ATOM 4405 N N . ALA A 1 541 ? 22.292 -28.495 2.176 1.00 37.34 541 ALA A N 1
ATOM 4406 C CA . ALA A 1 541 ? 21.955 -27.853 3.453 1.00 37.34 541 ALA A CA 1
ATOM 4407 C C . ALA A 1 541 ? 21.403 -28.861 4.481 1.00 37.34 541 ALA A C 1
ATOM 4409 O O . ALA A 1 541 ? 21.718 -28.805 5.672 1.00 37.34 541 ALA A O 1
ATOM 4410 N N . THR A 1 542 ? 20.639 -29.847 4.004 1.00 39.59 542 THR A N 1
ATOM 4411 C CA . THR A 1 542 ? 20.118 -30.956 4.812 1.00 39.59 542 THR A CA 1
ATOM 4412 C C . THR A 1 542 ? 21.232 -31.848 5.378 1.00 39.59 542 THR A C 1
ATOM 4414 O O . THR A 1 542 ? 21.086 -32.376 6.483 1.00 39.59 542 THR A O 1
ATOM 4417 N N . THR A 1 543 ? 22.345 -31.980 4.652 1.00 40.53 543 THR A N 1
ATOM 4418 C CA . THR A 1 543 ? 23.515 -32.789 5.028 1.00 40.53 543 THR A CA 1
ATOM 4419 C C . THR A 1 543 ? 24.422 -32.038 6.015 1.00 40.53 543 THR A C 1
ATOM 4421 O O . THR A 1 543 ? 24.881 -32.615 6.999 1.00 40.53 543 THR A O 1
ATOM 4424 N N . THR A 1 544 ? 24.608 -30.726 5.835 1.00 35.31 544 THR A N 1
ATOM 4425 C CA . THR A 1 544 ? 25.436 -29.885 6.722 1.00 35.31 544 THR A CA 1
ATOM 4426 C C . THR A 1 544 ? 24.820 -29.702 8.115 1.00 35.31 544 THR A C 1
ATOM 4428 O O . THR A 1 544 ? 25.547 -29.734 9.109 1.00 35.31 544 THR A O 1
ATOM 4431 N N . VAL A 1 545 ? 23.488 -29.591 8.228 1.00 37.78 545 VAL A N 1
ATOM 4432 C CA . VAL A 1 545 ? 22.781 -29.516 9.529 1.00 37.78 545 VAL A CA 1
ATOM 4433 C C . VAL A 1 545 ? 22.873 -30.834 10.313 1.00 37.78 545 VAL A C 1
ATOM 4435 O O . VAL A 1 545 ? 22.928 -30.821 11.540 1.00 37.78 545 VAL A O 1
ATOM 4438 N N . GLN A 1 546 ? 22.961 -31.980 9.628 1.00 40.00 546 GLN A N 1
ATOM 4439 C CA . GLN A 1 546 ? 23.181 -33.280 10.278 1.00 40.00 546 GLN A CA 1
ATOM 4440 C C . GLN A 1 546 ? 24.623 -33.476 10.771 1.00 40.00 546 GLN A C 1
ATOM 4442 O O . GLN A 1 546 ? 24.845 -34.272 11.678 1.00 40.00 546 GLN A O 1
ATOM 4447 N N . GLN A 1 547 ? 25.592 -32.744 10.216 1.00 39.84 547 GLN A N 1
ATOM 4448 C CA . GLN A 1 547 ? 27.008 -32.853 10.585 1.00 39.84 547 GLN A CA 1
ATOM 4449 C C . GLN A 1 547 ? 27.450 -31.846 11.662 1.00 39.84 547 GLN A C 1
ATOM 4451 O O . GLN A 1 547 ? 28.466 -32.071 12.314 1.00 39.84 547 GLN A O 1
ATOM 4456 N N . THR A 1 548 ? 26.702 -30.759 11.891 1.00 36.47 548 THR A N 1
ATOM 4457 C CA . THR A 1 548 ? 27.099 -29.671 12.814 1.00 36.47 548 THR A CA 1
ATOM 4458 C C . THR A 1 548 ? 26.426 -29.701 14.189 1.00 36.47 548 THR A C 1
ATOM 4460 O O . THR A 1 548 ? 26.791 -28.902 15.050 1.00 36.47 548 THR A O 1
ATOM 4463 N N . ILE A 1 549 ? 25.516 -30.64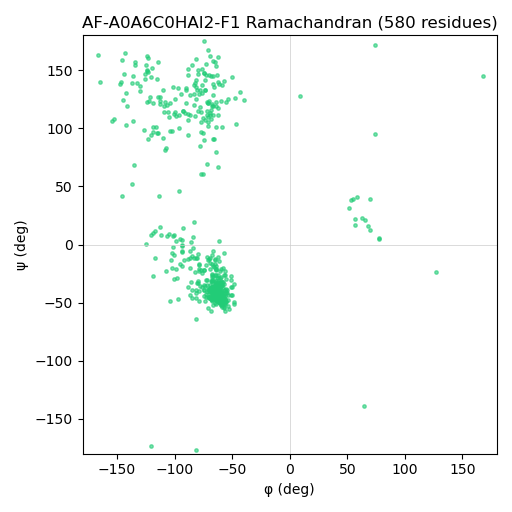5 14.457 1.00 34.88 549 ILE A N 1
ATOM 4464 C CA . ILE A 1 549 ? 24.939 -30.844 15.797 1.00 34.88 549 ILE A CA 1
ATOM 4465 C C . ILE A 1 549 ? 25.460 -32.163 16.389 1.00 34.88 549 ILE A C 1
ATOM 4467 O O . ILE A 1 549 ? 24.843 -33.212 16.192 1.00 34.88 549 ILE A O 1
ATOM 4471 N N . PRO A 1 550 ? 26.569 -32.158 17.151 1.00 35.84 550 PRO A N 1
ATOM 4472 C CA . PRO A 1 550 ? 26.901 -33.295 17.989 1.00 35.84 550 PRO A CA 1
ATOM 4473 C C . PRO A 1 550 ? 25.902 -33.329 19.151 1.00 35.84 550 PRO A C 1
ATOM 4475 O O . PRO A 1 550 ? 25.977 -32.528 20.084 1.00 35.84 550 PRO A O 1
ATOM 4478 N N . ILE A 1 551 ? 24.950 -34.262 19.101 1.00 37.03 551 ILE A N 1
ATOM 4479 C CA . ILE A 1 551 ? 24.089 -34.588 20.242 1.00 37.03 551 ILE A CA 1
ATOM 4480 C C . ILE A 1 551 ? 24.990 -35.195 21.326 1.00 37.03 551 ILE A C 1
ATOM 4482 O O . ILE A 1 551 ? 25.236 -36.398 21.353 1.00 37.03 551 ILE A O 1
ATOM 4486 N N . LYS A 1 552 ? 25.520 -34.359 22.225 1.00 36.22 552 LYS A N 1
ATOM 4487 C CA . LYS A 1 552 ? 26.117 -34.824 23.481 1.00 36.22 552 LYS A CA 1
ATOM 4488 C C . LYS A 1 552 ? 24.987 -35.211 24.431 1.00 36.22 552 LYS A C 1
ATOM 4490 O O . LYS A 1 552 ? 24.435 -34.370 25.135 1.00 36.22 552 LYS A O 1
ATOM 4495 N N . SER A 1 553 ? 24.653 -36.495 24.464 1.00 38.06 553 SER A N 1
ATOM 4496 C CA . SER A 1 553 ? 23.854 -37.086 25.533 1.00 38.06 553 SER A CA 1
ATOM 4497 C C . SER A 1 553 ? 24.716 -37.239 26.791 1.00 38.06 553 SER A C 1
ATOM 4499 O O . SER A 1 553 ? 25.351 -38.271 26.979 1.00 38.06 553 SER A O 1
ATOM 4501 N N . ASN A 1 554 ? 24.737 -36.224 27.657 1.00 32.62 554 ASN A N 1
ATOM 4502 C CA . ASN A 1 554 ? 25.176 -36.383 29.044 1.00 32.62 554 ASN A CA 1
ATOM 4503 C C . ASN A 1 554 ? 23.986 -36.106 29.963 1.00 32.62 554 ASN A C 1
ATOM 4505 O O . ASN A 1 554 ? 23.679 -34.962 30.287 1.00 32.62 554 ASN A O 1
ATOM 4509 N N . VAL A 1 555 ? 23.307 -37.182 30.363 1.00 36.03 555 VAL A N 1
ATOM 4510 C CA . VAL A 1 555 ? 22.310 -37.178 31.437 1.00 36.03 555 VAL A CA 1
ATOM 4511 C C . VAL A 1 555 ? 23.061 -37.426 32.743 1.00 36.03 555 VAL A C 1
ATOM 4513 O O . VAL A 1 555 ? 23.343 -38.565 33.101 1.00 36.03 555 VAL A O 1
ATOM 4516 N N . GLY A 1 556 ? 23.420 -36.344 33.432 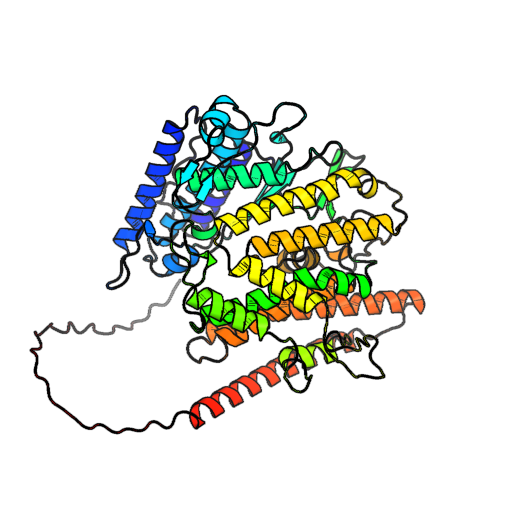1.00 32.84 556 GLY A N 1
ATOM 4517 C CA . GLY A 1 556 ? 23.775 -36.358 34.849 1.00 32.84 556 GLY A CA 1
ATOM 4518 C C . GLY A 1 556 ? 22.551 -35.915 35.639 1.00 32.84 556 GLY A C 1
ATOM 4519 O O . GLY A 1 556 ? 22.116 -34.774 35.510 1.00 32.84 556 GLY A O 1
ATOM 4520 N N . GLY A 1 557 ? 21.948 -36.843 36.378 1.00 36.12 557 GLY A N 1
ATOM 4521 C CA . GLY A 1 557 ? 20.736 -36.588 37.143 1.00 36.12 557 GLY A CA 1
ATOM 4522 C C . GLY A 1 557 ? 20.986 -35.772 38.407 1.00 36.12 557 GLY A C 1
ATOM 4523 O O . GLY A 1 557 ? 21.987 -35.964 39.089 1.00 36.12 557 GLY A O 1
ATOM 4524 N N . THR A 1 558 ? 20.002 -34.957 38.770 1.00 31.72 558 THR A N 1
ATOM 4525 C CA . THR A 1 558 ? 19.682 -34.652 40.166 1.00 31.72 558 THR A CA 1
ATOM 4526 C C . THR A 1 558 ? 18.168 -34.558 40.325 1.00 31.72 558 THR A C 1
ATOM 4528 O O . THR A 1 558 ? 17.456 -33.938 39.538 1.00 31.72 558 THR A O 1
ATOM 4531 N N . ASN A 1 559 ? 17.686 -35.269 41.341 1.00 34.91 559 ASN A N 1
ATOM 4532 C CA . ASN A 1 559 ? 16.294 -35.363 41.745 1.00 34.91 559 ASN A CA 1
ATOM 4533 C C . ASN A 1 559 ? 15.770 -34.016 42.255 1.00 34.91 559 ASN A C 1
ATOM 4535 O O . ASN A 1 559 ? 16.372 -33.424 43.148 1.00 34.91 559 ASN A O 1
ATOM 4539 N N . SER A 1 560 ? 14.571 -33.625 41.827 1.00 31.31 560 SER A N 1
ATOM 4540 C CA . SER A 1 560 ? 13.665 -32.889 42.706 1.00 31.31 560 SER A CA 1
ATOM 4541 C C . SER A 1 560 ? 12.223 -33.346 42.486 1.00 31.31 560 SER A C 1
ATOM 4543 O O . SER A 1 560 ? 11.651 -33.342 41.398 1.00 31.31 560 SER A O 1
ATOM 4545 N N . THR A 1 561 ? 11.668 -33.864 43.571 1.00 37.31 561 THR A N 1
ATOM 4546 C CA . THR A 1 561 ? 10.307 -34.354 43.731 1.00 37.31 561 THR A CA 1
ATOM 4547 C C . THR A 1 561 ? 9.316 -33.199 43.729 1.00 37.31 561 THR A C 1
ATOM 4549 O O . THR A 1 561 ? 9.350 -32.404 44.662 1.00 37.31 561 THR A O 1
ATOM 4552 N N . HIS A 1 562 ? 8.346 -33.181 42.809 1.00 32.81 562 HIS A N 1
ATOM 4553 C CA . HIS A 1 562 ? 7.026 -32.623 43.113 1.00 32.81 562 HIS A CA 1
ATOM 4554 C C . HIS A 1 562 ? 5.869 -33.313 42.371 1.00 32.81 562 HIS A C 1
ATOM 4556 O O . HIS A 1 562 ? 5.948 -33.703 41.209 1.00 32.81 562 HIS A O 1
ATOM 4562 N N . LYS A 1 563 ? 4.812 -33.502 43.166 1.00 32.66 563 LYS A N 1
ATOM 4563 C CA . LYS A 1 563 ? 3.552 -34.233 42.989 1.00 32.66 563 LYS A CA 1
ATOM 4564 C C . LYS A 1 563 ? 2.914 -34.121 41.595 1.00 32.66 563 LYS A C 1
ATOM 4566 O O . LYS A 1 563 ? 2.523 -33.042 41.165 1.00 32.66 563 LYS A O 1
ATOM 4571 N N . ARG A 1 564 ? 2.663 -35.278 40.967 1.00 28.48 564 ARG A N 1
ATOM 4572 C CA . ARG A 1 564 ? 1.681 -35.439 39.881 1.00 28.48 564 ARG A CA 1
ATOM 4573 C C . ARG A 1 564 ? 0.282 -35.629 40.470 1.00 28.48 564 ARG A C 1
ATOM 4575 O O . ARG A 1 564 ? 0.044 -36.606 41.174 1.00 28.48 564 ARG A O 1
ATOM 4582 N N . MET A 1 565 ? -0.643 -34.733 40.129 1.00 29.45 565 MET A N 1
ATOM 4583 C CA . MET A 1 565 ? -2.078 -35.019 40.176 1.00 29.45 565 MET A CA 1
ATOM 4584 C C . MET A 1 565 ? -2.467 -35.855 38.953 1.00 29.45 565 MET A C 1
ATOM 4586 O O . MET A 1 565 ? -2.071 -35.559 37.825 1.00 29.45 565 MET A O 1
ATOM 4590 N N . ASN A 1 566 ? -3.236 -36.914 39.198 1.00 30.33 566 ASN A N 1
ATOM 4591 C CA . ASN A 1 566 ? -3.810 -37.784 38.181 1.00 30.33 566 ASN A CA 1
ATOM 4592 C C . ASN A 1 566 ? -4.884 -37.036 37.382 1.00 30.33 566 ASN A C 1
ATOM 4594 O O . ASN A 1 566 ? -5.941 -36.721 37.920 1.00 30.33 566 ASN A O 1
ATOM 4598 N N . VAL A 1 567 ? -4.650 -36.828 36.085 1.00 31.95 567 VAL A N 1
ATOM 4599 C CA . VAL A 1 567 ? -5.708 -36.495 35.123 1.00 31.95 567 VAL A CA 1
ATOM 4600 C C . VAL A 1 567 ? -5.955 -37.724 34.252 1.00 31.95 567 VAL A C 1
ATOM 4602 O O . VAL A 1 567 ? -5.048 -38.237 33.591 1.00 31.95 567 VAL A O 1
ATOM 4605 N N . MET A 1 568 ? -7.192 -38.220 34.302 1.00 27.28 568 MET A N 1
ATOM 4606 C CA . MET A 1 568 ? -7.686 -39.347 33.515 1.00 27.28 568 MET A CA 1
ATOM 4607 C C . MET A 1 568 ? -7.470 -39.114 32.014 1.00 27.28 568 MET A C 1
ATOM 4609 O O . MET A 1 568 ? -7.993 -38.171 31.425 1.00 27.28 568 MET A O 1
ATOM 4613 N N . LYS A 1 569 ? -6.750 -40.039 31.370 1.00 28.52 569 LYS A N 1
ATOM 4614 C CA . LYS A 1 569 ? -6.705 -40.172 29.910 1.00 28.52 569 LYS A CA 1
ATOM 4615 C C . LYS A 1 569 ? -8.024 -40.764 29.409 1.00 28.52 569 LYS A C 1
ATOM 4617 O O . LYS A 1 569 ? -8.240 -41.969 29.525 1.00 28.52 569 LYS A O 1
ATOM 4622 N N . ILE A 1 570 ? -8.862 -39.951 28.771 1.00 30.47 570 ILE A N 1
ATOM 4623 C CA . ILE A 1 570 ? -9.935 -40.449 27.902 1.00 30.47 570 ILE A CA 1
ATOM 4624 C C . ILE A 1 570 ? -9.290 -40.916 26.588 1.00 30.47 570 ILE A C 1
ATOM 4626 O O . ILE A 1 570 ? -8.807 -40.117 25.787 1.00 30.47 570 ILE A O 1
ATOM 4630 N N . LYS A 1 571 ? -9.258 -42.236 26.371 1.00 30.39 571 LYS A N 1
ATOM 4631 C CA . LYS A 1 571 ? -8.877 -42.851 25.091 1.00 30.39 571 LYS A CA 1
ATOM 4632 C C . LYS A 1 571 ? -9.958 -42.548 24.046 1.00 30.39 571 LYS A C 1
ATOM 4634 O O . LYS A 1 571 ? -11.028 -43.151 24.085 1.00 30.39 571 LYS A O 1
ATOM 4639 N N . ARG A 1 572 ? -9.677 -41.678 23.071 1.00 29.59 572 ARG A N 1
ATOM 4640 C CA . ARG A 1 572 ? -10.466 -41.613 21.828 1.00 29.59 572 ARG A CA 1
ATOM 4641 C C . ARG A 1 572 ? -10.055 -42.768 20.914 1.00 29.59 572 ARG A C 1
ATOM 4643 O O . ARG A 1 572 ? -8.915 -42.842 20.464 1.00 29.59 572 ARG A O 1
ATOM 4650 N N . LYS A 1 573 ? -10.994 -43.690 20.684 1.00 30.48 573 LYS A N 1
ATOM 4651 C CA . LYS A 1 573 ? -10.910 -44.740 19.662 1.00 30.48 573 LYS A CA 1
ATOM 4652 C C . LYS A 1 573 ? -10.952 -44.098 18.273 1.00 30.48 573 LYS A C 1
ATOM 4654 O O . LYS A 1 573 ? -11.869 -43.341 17.968 1.00 30.48 573 LYS A O 1
ATOM 4659 N N . ASN A 1 574 ? -9.980 -44.455 17.439 1.00 31.59 574 ASN A N 1
ATOM 4660 C CA . ASN A 1 574 ? -10.027 -44.265 15.995 1.00 31.59 574 ASN A CA 1
ATOM 4661 C C . ASN A 1 574 ? -11.162 -45.112 15.409 1.00 31.59 574 ASN A C 1
ATOM 4663 O O . ASN A 1 574 ? -11.115 -46.332 15.531 1.00 31.59 574 ASN A O 1
ATOM 4667 N N . ASN A 1 575 ? -12.112 -44.484 14.715 1.00 29.02 575 ASN A N 1
ATOM 4668 C CA . ASN A 1 575 ? -12.977 -45.169 13.759 1.00 29.02 575 ASN A CA 1
ATOM 4669 C C . ASN A 1 575 ? -12.768 -44.554 12.373 1.00 29.02 575 ASN A C 1
ATOM 4671 O O . ASN A 1 575 ? -13.287 -43.489 12.051 1.00 29.02 575 ASN A O 1
ATOM 4675 N N . LYS A 1 576 ? -11.983 -45.264 11.557 1.00 32.78 576 LYS A N 1
ATOM 4676 C CA . LYS A 1 576 ? -12.039 -45.201 10.096 1.00 32.78 576 LYS A CA 1
ATOM 4677 C C . LYS A 1 576 ? -13.245 -46.024 9.650 1.00 32.78 576 LYS A C 1
ATOM 4679 O O . LYS A 1 576 ? -13.227 -47.238 9.831 1.00 32.78 576 LYS A O 1
ATOM 4684 N N . THR A 1 577 ? -14.227 -45.417 8.989 1.00 31.09 577 THR A N 1
ATOM 4685 C CA . THR A 1 577 ? -15.048 -46.134 7.998 1.00 31.09 577 THR A CA 1
ATOM 4686 C C . THR A 1 577 ? -15.593 -45.169 6.942 1.00 31.09 577 THR A C 1
ATOM 4688 O O . THR A 1 577 ? -16.437 -44.326 7.214 1.00 31.09 577 THR A O 1
ATOM 4691 N N . ILE A 1 578 ? -15.012 -45.295 5.749 1.00 35.50 578 ILE A N 1
ATOM 4692 C CA . ILE A 1 578 ? -15.601 -45.262 4.400 1.00 35.50 578 ILE A CA 1
ATOM 4693 C C . ILE A 1 578 ? -17.082 -44.843 4.310 1.00 35.50 578 ILE A C 1
ATOM 4695 O O . ILE A 1 578 ? -17.948 -45.540 4.833 1.00 35.50 578 ILE A O 1
ATOM 4699 N N . ARG A 1 579 ? -17.381 -43.856 3.450 1.00 29.50 579 ARG A N 1
ATOM 4700 C CA . ARG A 1 579 ? -18.584 -43.888 2.600 1.00 29.50 579 ARG A CA 1
ATOM 4701 C C . ARG A 1 579 ? -18.339 -43.249 1.229 1.00 29.50 579 ARG A C 1
ATOM 4703 O O . ARG A 1 579 ? -17.882 -42.118 1.127 1.00 29.50 579 ARG A O 1
ATOM 4710 N N . LYS A 1 580 ? -18.631 -44.058 0.206 1.00 32.34 580 LYS A N 1
ATOM 4711 C CA . LYS A 1 580 ? -18.800 -43.721 -1.213 1.00 32.34 580 LYS A CA 1
ATOM 4712 C C . LYS A 1 580 ? -20.040 -42.835 -1.419 1.00 32.34 580 LYS A C 1
ATOM 4714 O O . LYS A 1 580 ? -20.991 -42.957 -0.652 1.00 32.34 580 LYS A O 1
ATOM 4719 N N . HIS A 1 581 ? -20.023 -42.113 -2.543 1.00 32.34 581 HIS A N 1
ATOM 4720 C CA . HIS A 1 581 ? -21.120 -41.403 -3.221 1.00 32.34 581 HIS A CA 1
ATOM 4721 C C . HIS A 1 581 ? -21.622 -40.098 -2.588 1.00 32.34 581 HIS A C 1
ATOM 4723 O O . HIS A 1 581 ? -22.524 -40.107 -1.755 1.00 32.34 581 HIS A O 1
ATOM 4729 N N . LEU A 1 582 ? -21.082 -38.979 -3.080 1.00 30.59 582 LEU A N 1
ATOM 4730 C CA . LEU A 1 582 ? -21.753 -38.056 -4.010 1.00 30.59 582 LEU A CA 1
ATOM 4731 C C . LEU A 1 582 ? -20.695 -37.267 -4.787 1.00 30.59 582 LEU A C 1
ATOM 4733 O O . LEU A 1 582 ? -19.697 -36.871 -4.142 1.00 30.59 582 LEU A O 1
#

Organism: NCBI:txid1070528

Sequence (582 aa):
MPLVNFNQKSIVDGYTKDVNSFINNNKMQNIQPMPLIENVNTIDEMANTMNAIITKINGILLNNGVSGHALDWVNFEYSHDIYDIVLTERPILWLLRHQLCYQILLFTFIILKNESLFTSIFSKEIIKDGYKITMSAFKRGSEFEIEKFKLGIWGSINVTSDIDIGFQYSEPKNRTEGIISYVLKAFEDLFIYFTGKSTLKFDIEPYGDMMYFDIDQPNGKTLSSFYCDTTDFDNNDLIEMMPEIGASIIRNYIQSRIDLSIIKEDIRRFKINEPINEGNKKQAMQIINNFNFVNENNNAIPEFSNLSSIIGIDIFKQNSSNSVFQMKNSNYPWIEESKKIAADYLLNIYDFTRIKYYNIVEKAENILSKNIIIFNGSTLNANKDTKKIRKELMKAIALALNYRAESHVSPSTIMHVVRVIQGKERLEGQICDAMSYPKPKAQCSLGRIGYIISMIENLGFLMRFRLTYCYSRDKKDKCDSKINKYLPRFISGLLGLNSIQIEKYNNIYGKHPFNIDIINKLNESQIKDYTEMYKNDINQATTTVQQTIPIKSNVGGTNSTHKRMNVMKIKRKNNKTIRKHL

Mean predicted aligned error: 11.05 Å